Protein AF-A0A7S0ZXZ9-F1 (afdb_monomer)

Secondary structure (DSSP, 8-state):
--EEEEETTTTEEEEEPTT----SPP-PPP-TTSTTTTSPPPPP-HHHHHHHHHHHHHHHHHHHHS-------HHHHHHHHHHHHHHGGGSTTS-----SSGGGSHHHHHHIIIIIT-SSS-HHHHHHHHHHHHTT--HHHIIIIIHHHHTSTTGGG-HHHHHSTT-HHHHHHHHHHHHH---SS-TT---PPP--SSSHHHHHHHHHHHHHHHHHHHHHHHHHHHH-TTS-HHHHHHHHHHHHHHSTT--HHHHHHHHHHHHHH-GGG-HHHH-----HHHHHHHHHHSGGG--SSHHHHHHHHHHHHHH---HHHHHHHHHHHHHHHHHHHHTTT-HHHHHHS-PPTT---HHHHHHHHHHHHHHHHHHHHHTT--SS-GGGS---STTTS--GGGGEEEETTTTEEEEEEEETTEEEEEEEEHHHHT-HHHHHHHHHHHHHHHHTT--HHHHHHHHHHHHHT--------TT-THHHHSPBPTTSSS-EEEEEETTEEEEEEHHHHTSHHHHHHHHHHHHHHHHTT--HHHHHHHHHHHHHHH-TT----TT---TT--GGGG----

Organism: Noctiluca scintillans (NCBI:txid2966)

Sequence (570 aa):
MADLRYDIKHGRLELCPPGTSTGCAPAEKCRTDAPCAGEPLPPASTEEFFKFCQCQLRFEANLHTNNDVALEDVDAMEMWPWVQAFATPNLGATERYVPYHTILGVHEHFLVESVHHRKEWDERQRFLAMFVFRAHCKRDLFTQAQLPIMLKASFWKDPIAAFKPGGPMEKSIRQYRKKTSKPLLTSCFRIIPERLLKDDDENLVRSITNRSMRLLEVAGSAFGTLKDKKLKPAQKFAAISSAVQEAQGLGETWAKMLTVCVDLGWPEERLLASQCDVGTGALGPLRCLLENGGPRDRREALVTLLQEANSSQSQTTKHFWAVLKSVEKMLRAKYKNLPLICKQANTKEGNMSAATLQVQLCEYRQFRHSLARNKYGLADDESMREEFDKETTLRAEDFVDYDTKSNSVVFDFPKDDKKVRIVVPVKTVKSVKVAERVGCLCFAKMKEGCSKEDTEKFRDDLVRGYTGGDDVPDDSEAWEECTATVTHRNPLVSFRYGDSPFQTTMGAAGGLLQAERVARLCWAKFQQGANKEEVQNYRNDLYKKINPAGTRPRGQEDPQENPAKRRRTK

Solvent-accessible surface area (backbone atoms only — not comparable to full-atom values): 31842 Å² total; per-residue (Å²): 123,68,39,63,42,73,39,69,92,71,40,43,76,40,84,35,64,63,81,69,66,90,61,73,77,74,82,61,73,61,35,84,85,19,88,39,44,87,49,81,77,77,82,71,41,62,62,57,52,33,30,49,51,39,39,41,43,30,52,44,29,31,76,76,67,76,40,83,60,84,66,88,41,66,70,28,54,69,44,33,66,59,52,49,65,56,44,57,75,22,44,78,92,62,64,63,49,73,44,72,57,55,62,66,16,76,63,44,34,46,41,44,66,73,36,69,66,41,81,93,44,56,73,66,55,30,55,39,50,51,38,48,43,66,51,32,64,35,67,63,58,39,60,72,30,43,43,72,51,66,72,36,75,74,36,74,78,48,58,54,62,34,33,34,93,88,17,68,44,42,52,31,46,47,52,47,38,76,75,63,60,56,54,76,53,38,80,87,60,74,73,64,68,76,84,82,45,92,50,67,68,62,22,51,47,50,45,44,25,54,45,26,35,54,37,44,56,37,38,58,54,35,51,54,47,70,69,37,84,86,53,51,34,50,55,33,40,50,54,40,33,49,49,34,43,71,37,90,96,33,44,68,71,49,24,56,55,50,50,51,52,48,27,66,77,41,59,90,53,35,32,53,75,53,50,61,74,67,49,80,64,18,45,18,41,53,29,54,51,30,78,94,44,46,55,88,52,57,46,58,30,51,52,51,50,49,49,51,65,33,66,51,81,50,70,55,47,53,46,28,51,53,46,49,55,54,40,28,52,52,49,32,65,76,37,64,91,40,62,62,56,36,64,67,45,60,72,52,85,63,48,78,48,71,60,50,52,43,54,50,28,32,51,47,37,54,45,46,28,46,42,20,30,62,39,23,12,35,65,47,40,74,75,49,40,64,72,68,51,74,83,72,50,77,50,41,74,84,36,47,44,78,40,76,88,77,45,22,25,36,26,51,45,83,53,93,98,36,70,52,73,48,79,34,53,19,80,73,60,76,31,64,69,57,19,47,50,48,42,33,56,34,44,53,41,45,73,74,65,47,51,72,67,58,30,51,51,49,44,51,51,43,47,71,27,38,87,74,76,92,68,68,64,95,85,43,69,36,70,74,53,29,46,70,49,83,88,46,98,74,35,42,19,55,39,66,61,85,91,44,78,49,75,33,40,20,70,44,31,59,13,57,57,32,11,26,46,52,35,24,48,37,47,54,40,41,75,72,70,48,51,73,66,59,38,50,52,51,48,52,53,50,25,48,70,68,24,72,85,38,67,72,64,94,82,71,73,62,98,77,69,68,82,82,72,82,76,85,88,130

Radius of gyration: 27.72 Å; Cα contacts (8 Å, |Δi|>4): 758; chains: 1; bounding box: 62×54×75 Å

Mean predicted aligned error: 8.21 Å

Foldseek 3Di:
DFDWFQDQVLQFTDTHHPLDDPDDPPLDAFDCPFQQAPDDDDFDAPLVLLLLLLLLLQVLLCVQQVDGDDQPDPVSVVCNVLSCVLQVVCDDQVQRHQGLLNCSRPLNVLLLVVQLLDPLDDPLLSLLLNLLCVLASDSCLCVQQPVVVSSDPVCVVDVLQCLPVVHSRLVSSLVVCVVPVHRRHGPVPRDDQDCPDPDRSSSVSNRSSVSSNLSSVLSVVLVVLLPPPVDQLQRSLVSSQVSQCPRPPRHNVNSVVSVVSVCLSPVVSVNCLNDLDQDLLQQLLLQSHDDNRDDPDSSNSLVVVLQCLLPDPDPSSVSSLVSLVVSLVSQCVSVVVRVSSNVSSPADRSRDGSVSNSVSSSVVQSSQQSCCCNNHSHSGNPSSNPPPPPVPPPQLLVFWDQDPVQCWIWGFADDPNGTLIDIGRCVLQVDPLLRSLLSRVLNVVVVVVDDSVVSNVSSVQQSVQHPDDDADDPPDPLSVFFHWDPPDPWIKTWGDDPSDIDIFTQQLLSHDSSRSRLSRVLVVVVVVVDDPVRSVVSSNVNSCVRCVVTDDPPPPDDPPDDPVPPDDDD

Structure (mmCIF, N/CA/C/O backbone):
data_AF-A0A7S0ZXZ9-F1
#
_entry.id   AF-A0A7S0ZXZ9-F1
#
loop_
_atom_site.group_PDB
_atom_site.id
_atom_site.type_symbol
_atom_site.label_atom_id
_atom_site.label_alt_id
_atom_site.label_comp_id
_atom_site.label_asym_id
_atom_site.label_entity_id
_atom_site.label_seq_id
_atom_site.pdbx_PDB_ins_code
_atom_site.Cartn_x
_atom_site.Cartn_y
_atom_site.Cartn_z
_atom_site.occupancy
_atom_site.B_iso_or_equiv
_atom_site.auth_seq_id
_atom_site.auth_comp_id
_atom_site.auth_asym_id
_atom_site.auth_atom_id
_atom_site.pdbx_PDB_model_num
ATOM 1 N N . MET A 1 1 ? -10.122 -13.029 25.480 1.00 47.62 1 MET A N 1
ATOM 2 C CA . MET A 1 1 ? -10.660 -13.188 24.112 1.00 47.62 1 MET A CA 1
ATOM 3 C C . MET A 1 1 ? -9.644 -14.001 23.334 1.00 47.62 1 MET A C 1
ATOM 5 O O . MET A 1 1 ? -8.467 -13.713 23.486 1.00 47.62 1 MET A O 1
ATOM 9 N N . ALA A 1 2 ? -10.065 -15.041 22.616 1.00 47.62 2 ALA A N 1
ATOM 10 C CA . ALA A 1 2 ? -9.177 -15.764 21.705 1.00 47.62 2 ALA A CA 1
ATOM 11 C C . ALA A 1 2 ? -8.964 -14.923 20.440 1.00 47.62 2 ALA A C 1
ATOM 13 O O . ALA A 1 2 ? -9.920 -14.304 19.962 1.00 47.62 2 ALA A O 1
ATOM 14 N N . ASP A 1 3 ? -7.733 -14.890 19.936 1.00 55.69 3 ASP A N 1
ATOM 15 C CA . ASP A 1 3 ? -7.430 -14.256 18.655 1.00 55.69 3 ASP A CA 1
ATOM 16 C C . ASP A 1 3 ? -7.965 -15.152 17.530 1.00 55.69 3 ASP A C 1
ATOM 18 O O . ASP A 1 3 ? -8.088 -16.364 17.692 1.00 55.69 3 ASP A O 1
ATOM 22 N N . LEU A 1 4 ? -8.349 -14.575 16.395 1.00 57.00 4 LEU A N 1
ATOM 23 C CA . LEU A 1 4 ? -8.839 -15.338 15.243 1.00 57.00 4 LEU A CA 1
ATOM 24 C C . LEU A 1 4 ? -7.838 -15.200 14.102 1.00 57.00 4 LEU A C 1
ATOM 26 O O . LEU A 1 4 ? -7.350 -14.108 13.868 1.00 57.00 4 LEU A O 1
ATOM 30 N N . ARG A 1 5 ? -7.558 -16.256 13.342 1.00 73.19 5 ARG A N 1
ATOM 31 C CA . ARG A 1 5 ? -6.796 -16.183 12.085 1.00 73.19 5 ARG A CA 1
ATOM 32 C C . ARG A 1 5 ? -7.697 -16.573 10.928 1.00 73.19 5 ARG A C 1
ATOM 34 O O . ARG A 1 5 ? -8.374 -17.589 10.996 1.00 73.19 5 ARG A O 1
ATOM 41 N N . TYR A 1 6 ? -7.701 -15.804 9.844 1.00 61.72 6 TYR A N 1
ATOM 42 C CA . TYR A 1 6 ? -8.418 -16.219 8.640 1.00 61.72 6 TYR A CA 1
ATOM 43 C C . TYR A 1 6 ? -7.577 -17.221 7.845 1.00 61.72 6 TYR A C 1
ATOM 45 O O . TYR A 1 6 ? -6.560 -16.867 7.244 1.00 61.72 6 TYR A O 1
ATOM 53 N N . ASP A 1 7 ? -8.000 -18.479 7.847 1.00 70.25 7 ASP A N 1
ATOM 54 C CA . ASP A 1 7 ? -7.447 -19.525 7.002 1.00 70.25 7 ASP A CA 1
ATOM 55 C C . ASP A 1 7 ? -7.965 -19.335 5.576 1.00 70.25 7 ASP A C 1
ATOM 57 O O . ASP A 1 7 ? -9.103 -19.662 5.243 1.00 70.25 7 ASP A O 1
ATOM 61 N N . ILE A 1 8 ? -7.106 -18.785 4.721 1.00 58.03 8 ILE A N 1
ATOM 62 C CA . ILE A 1 8 ? -7.425 -18.492 3.321 1.00 58.03 8 ILE A CA 1
ATOM 63 C C . ILE A 1 8 ? -7.690 -19.777 2.528 1.00 58.03 8 ILE A C 1
ATOM 65 O O . ILE A 1 8 ? -8.509 -19.754 1.609 1.00 58.03 8 ILE A O 1
ATOM 69 N N . LYS A 1 9 ? -7.018 -20.885 2.872 1.00 65.62 9 LYS A N 1
ATOM 70 C CA . LYS A 1 9 ? -7.109 -22.144 2.125 1.00 65.62 9 LYS A CA 1
ATOM 71 C C . LYS A 1 9 ? -8.502 -22.748 2.259 1.00 65.62 9 LYS A C 1
ATOM 73 O O . LYS A 1 9 ? -9.070 -23.183 1.262 1.00 65.62 9 LYS A O 1
ATOM 78 N N . HIS A 1 10 ? -9.059 -22.725 3.467 1.00 67.81 10 HIS A N 1
ATOM 79 C CA . HIS A 1 10 ? -10.386 -23.281 3.744 1.00 67.81 10 HIS A CA 1
ATOM 80 C C . HIS A 1 10 ? -11.470 -22.203 3.912 1.00 67.81 10 HIS A C 1
ATOM 82 O O . HIS A 1 10 ? -12.643 -22.520 4.088 1.00 67.81 10 HIS A O 1
ATOM 88 N N . GLY A 1 11 ? -11.096 -20.923 3.840 1.00 65.69 11 GLY A N 1
ATOM 89 C CA . GLY A 1 11 ? -11.999 -19.782 3.954 1.00 65.69 11 GLY A CA 1
ATOM 90 C C . GLY A 1 11 ? -12.719 -19.703 5.296 1.00 65.69 11 GLY A C 1
ATOM 91 O O . GLY A 1 11 ? -13.894 -19.348 5.302 1.00 65.69 11 GLY A O 1
ATOM 92 N N . ARG A 1 12 ? -12.069 -20.073 6.404 1.00 73.19 12 ARG A N 1
ATOM 93 C CA . ARG A 1 12 ? -12.668 -20.127 7.750 1.00 73.19 12 ARG A CA 1
ATOM 94 C C . ARG A 1 12 ? -11.846 -19.329 8.757 1.00 73.19 12 ARG A C 1
ATOM 96 O O . ARG A 1 12 ? -10.652 -19.125 8.556 1.00 73.19 12 ARG A O 1
ATOM 103 N N . LEU A 1 13 ? -12.481 -18.873 9.832 1.00 66.19 13 LEU A N 1
ATOM 104 C CA . LEU A 1 13 ? -11.768 -18.302 10.972 1.00 66.19 13 LEU A CA 1
ATOM 105 C C . LEU A 1 13 ? -11.296 -19.452 11.870 1.00 66.19 13 LEU A C 1
ATOM 107 O O . LEU A 1 13 ? -12.069 -20.335 12.225 1.00 66.19 13 LEU A O 1
ATOM 111 N N . GLU A 1 14 ? -10.010 -19.467 12.187 1.00 79.12 14 GLU A N 1
ATOM 112 C CA . GLU A 1 14 ? -9.397 -20.397 13.128 1.00 79.12 14 GLU A CA 1
ATOM 113 C C . GLU A 1 14 ? -9.196 -19.678 14.459 1.00 79.12 14 GLU A C 1
ATOM 115 O O . GLU A 1 14 ? -8.685 -18.559 14.495 1.00 79.12 14 GLU A O 1
ATOM 120 N N . LEU A 1 15 ? -9.602 -20.318 15.554 1.00 73.38 15 LEU A N 1
ATOM 121 C CA . LEU A 1 15 ? -9.298 -19.848 16.900 1.00 73.38 15 LEU A CA 1
ATOM 122 C C . LEU A 1 15 ? -7.806 -20.039 17.169 1.00 73.38 15 LEU A C 1
ATOM 124 O O . LEU A 1 15 ? -7.304 -21.161 17.177 1.00 73.38 15 LEU A O 1
ATOM 128 N N . CYS A 1 16 ? -7.111 -18.937 17.410 1.00 68.50 16 CYS A N 1
ATOM 129 C CA . CYS A 1 16 ? -5.748 -18.928 17.901 1.00 68.50 16 CYS A CA 1
ATOM 130 C C . CYS A 1 16 ? -5.752 -18.738 19.426 1.00 68.50 16 CYS A C 1
ATOM 132 O O . CYS A 1 16 ? -6.587 -17.996 19.961 1.00 68.50 16 CYS A O 1
ATOM 134 N N . PRO A 1 17 ? -4.813 -19.376 20.148 1.00 68.56 17 PRO A N 1
ATOM 135 C CA . PRO A 1 17 ? -4.554 -19.033 21.539 1.00 68.56 17 PRO A CA 1
ATOM 136 C C . PRO A 1 17 ? -4.371 -17.510 21.694 1.00 68.56 17 PRO A C 1
ATOM 138 O O . PRO A 1 17 ? -3.729 -16.894 20.835 1.00 68.56 17 PRO A O 1
ATOM 141 N N . PRO A 1 18 ? -4.933 -16.880 22.741 1.00 58.00 18 PRO A N 1
ATOM 142 C CA . PRO A 1 18 ? -4.715 -15.458 22.998 1.00 58.00 18 PRO A CA 1
ATOM 143 C C . PRO A 1 18 ? -3.218 -15.119 23.000 1.00 58.00 18 PRO A C 1
ATOM 145 O O . PRO A 1 18 ? -2.449 -15.791 23.680 1.00 58.00 18 PRO A O 1
ATOM 148 N N . GLY A 1 19 ? -2.810 -14.088 22.258 1.00 54.94 19 GLY A N 1
ATOM 149 C CA . GLY A 1 19 ? -1.409 -13.662 22.176 1.00 54.94 19 GLY A CA 1
ATOM 150 C C . GLY A 1 19 ? -0.603 -14.310 21.048 1.00 54.94 19 GLY A C 1
ATOM 151 O O . GLY A 1 19 ? 0.586 -14.014 20.924 1.00 54.94 19 GLY A O 1
ATOM 152 N N . THR A 1 20 ? -1.226 -15.129 20.192 1.00 58.34 20 THR A N 1
ATOM 153 C CA . THR A 1 20 ? -0.562 -15.696 19.009 1.00 58.34 20 THR A CA 1
ATOM 154 C C . THR A 1 20 ? -0.172 -14.568 18.050 1.00 58.34 20 THR A C 1
ATOM 156 O O . THR A 1 20 ? -0.972 -14.103 17.239 1.00 58.34 20 THR A O 1
ATOM 159 N N . SER A 1 21 ? 1.078 -14.111 18.143 1.00 51.16 21 SER A N 1
ATOM 160 C CA . SER A 1 21 ? 1.711 -13.318 17.092 1.00 51.16 21 SER A CA 1
ATOM 161 C C . SER A 1 21 ? 1.699 -14.136 15.802 1.00 51.16 21 SER A C 1
ATOM 163 O O . SER A 1 21 ? 1.885 -15.352 15.837 1.00 51.16 21 SER A O 1
ATOM 165 N N . THR A 1 22 ? 1.549 -13.492 14.644 1.00 44.28 22 THR A N 1
ATOM 166 C CA . THR A 1 22 ? 1.742 -14.168 13.349 1.00 44.28 22 THR A CA 1
ATOM 167 C C . THR A 1 22 ? 3.168 -14.703 13.153 1.00 44.28 22 THR A C 1
ATOM 169 O O . THR A 1 22 ? 3.432 -15.309 12.118 1.00 44.28 22 THR A O 1
ATOM 172 N N . GLY A 1 23 ? 4.058 -14.503 14.136 1.00 42.06 23 GLY A N 1
ATOM 173 C CA . GLY A 1 23 ? 5.480 -14.800 14.068 1.00 42.06 23 GLY A CA 1
ATOM 174 C C . GLY A 1 23 ? 6.170 -13.862 13.085 1.00 42.06 23 GLY A C 1
ATOM 175 O O . GLY A 1 23 ? 5.5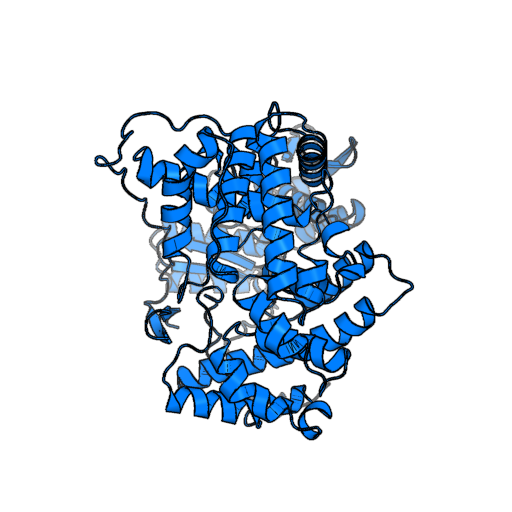38 -13.307 12.180 1.00 42.06 23 GLY A O 1
ATOM 176 N N . CYS A 1 24 ? 7.482 -13.684 13.228 1.00 43.06 24 CYS A N 1
ATOM 177 C CA . CYS A 1 24 ? 8.269 -13.324 12.053 1.00 43.06 24 CYS A CA 1
ATOM 178 C C . CYS A 1 24 ? 8.053 -14.425 11.007 1.00 43.06 24 CYS A C 1
ATOM 180 O O . CYS A 1 24 ? 7.882 -15.593 11.374 1.00 43.06 24 CYS A O 1
ATOM 182 N N . ALA A 1 25 ? 8.038 -14.067 9.718 1.00 46.53 25 ALA A N 1
ATOM 183 C CA . ALA A 1 25 ? 8.113 -15.086 8.677 1.00 46.53 25 ALA A CA 1
ATOM 184 C C . ALA A 1 25 ? 9.287 -16.017 9.036 1.00 46.53 25 ALA A C 1
ATOM 186 O O . ALA A 1 25 ? 10.343 -15.498 9.415 1.00 46.53 25 ALA A O 1
ATOM 187 N N . PRO A 1 26 ? 9.092 -17.350 9.052 1.00 53.31 26 PRO A N 1
ATOM 188 C CA . PRO A 1 26 ? 10.149 -18.267 9.453 1.00 53.31 26 PRO A CA 1
ATOM 189 C C . PRO A 1 26 ? 11.399 -17.928 8.647 1.00 53.31 26 PRO A C 1
ATOM 191 O O . PRO A 1 26 ? 11.295 -17.766 7.434 1.00 53.31 26 PRO A O 1
ATOM 194 N N . ALA A 1 27 ? 12.540 -17.763 9.326 1.00 60.91 27 ALA A N 1
ATOM 195 C CA . ALA A 1 27 ? 13.806 -17.504 8.657 1.00 60.91 27 ALA A CA 1
ATOM 196 C C . ALA A 1 27 ? 14.039 -18.650 7.666 1.00 60.91 27 ALA A C 1
ATOM 198 O O . ALA A 1 27 ? 14.263 -19.797 8.069 1.00 60.91 27 ALA A O 1
ATOM 199 N N . GLU A 1 28 ? 13.854 -18.363 6.379 1.00 69.00 28 GLU A N 1
ATOM 200 C CA . GLU A 1 28 ? 13.971 -19.375 5.341 1.00 69.00 28 GLU A CA 1
ATOM 201 C C . GLU A 1 28 ? 15.434 -19.821 5.295 1.00 69.00 28 GLU A C 1
ATOM 203 O O . GLU A 1 28 ? 16.355 -19.005 5.242 1.00 69.00 28 GLU A O 1
ATOM 208 N N . LYS A 1 29 ? 15.655 -21.133 5.406 1.00 75.69 29 LYS A N 1
ATOM 209 C CA . LYS A 1 29 ? 17.002 -21.706 5.391 1.00 75.69 29 LYS A CA 1
ATOM 210 C C . LYS A 1 29 ? 17.591 -21.576 3.987 1.00 75.69 29 LYS A C 1
ATOM 212 O O . LYS A 1 29 ? 16.880 -21.811 3.010 1.00 75.69 29 LYS A O 1
ATOM 217 N N . CYS A 1 30 ? 18.887 -21.271 3.906 1.00 81.69 30 CYS A N 1
ATOM 218 C CA . CYS A 1 30 ? 19.635 -21.280 2.650 1.00 81.69 30 CYS A CA 1
ATOM 219 C C . CYS A 1 30 ? 19.421 -22.600 1.892 1.00 81.69 30 CYS A C 1
ATOM 221 O O . CYS A 1 30 ? 19.452 -23.684 2.484 1.00 81.69 30 CYS A O 1
ATOM 223 N N . ARG A 1 31 ? 19.204 -22.499 0.579 1.00 86.50 31 ARG A N 1
ATOM 224 C CA . ARG A 1 31 ? 19.005 -23.645 -0.312 1.00 86.50 31 ARG A CA 1
ATOM 225 C C . ARG A 1 31 ? 20.346 -24.092 -0.873 1.00 86.50 31 ARG A C 1
ATOM 227 O O . ARG A 1 31 ? 20.867 -23.493 -1.807 1.00 86.50 31 ARG A O 1
ATOM 234 N N . THR A 1 32 ? 20.905 -25.157 -0.309 1.00 88.00 32 THR A N 1
ATOM 235 C CA . THR A 1 32 ? 22.192 -25.711 -0.760 1.00 88.00 32 THR A CA 1
ATOM 236 C C . THR A 1 32 ? 22.110 -26.399 -2.126 1.00 88.00 32 THR A C 1
ATOM 238 O O . THR A 1 32 ? 23.140 -26.754 -2.681 1.00 88.00 32 THR A O 1
ATOM 241 N N . ASP A 1 33 ? 20.903 -26.611 -2.660 1.00 94.06 33 ASP A N 1
ATOM 242 C CA . ASP A 1 33 ? 20.632 -27.224 -3.965 1.00 94.06 33 ASP A CA 1
ATOM 243 C C . ASP A 1 33 ? 20.489 -26.204 -5.113 1.00 94.06 33 ASP A C 1
ATOM 245 O O . ASP A 1 33 ? 20.198 -26.592 -6.244 1.00 94.06 33 ASP A O 1
ATOM 249 N N . ALA A 1 34 ? 20.649 -24.904 -4.842 1.00 95.12 34 ALA A N 1
ATOM 250 C CA . ALA A 1 34 ? 20.505 -23.866 -5.860 1.00 95.12 34 ALA A CA 1
ATOM 251 C C . ALA A 1 34 ? 21.686 -23.876 -6.864 1.00 95.12 34 ALA A C 1
ATOM 253 O O . ALA A 1 34 ? 22.821 -24.120 -6.454 1.00 95.12 34 ALA A O 1
ATOM 254 N N . PRO A 1 35 ? 21.469 -23.577 -8.163 1.00 96.94 35 PRO A N 1
ATOM 255 C CA . PRO A 1 35 ? 22.515 -23.677 -9.193 1.00 96.94 35 PRO A CA 1
ATOM 256 C C . PRO A 1 35 ? 23.792 -22.867 -8.943 1.00 96.94 35 PRO A C 1
ATOM 258 O O . PRO A 1 35 ? 24.863 -23.288 -9.362 1.00 96.94 35 PRO A O 1
ATOM 261 N N . CYS A 1 36 ? 23.676 -21.729 -8.263 1.00 96.69 36 CYS A N 1
ATOM 262 C CA . CYS A 1 36 ? 24.767 -20.831 -7.888 1.00 96.69 36 CYS A CA 1
ATOM 263 C C . CYS A 1 36 ? 24.929 -20.777 -6.355 1.00 96.69 36 CYS A C 1
ATOM 265 O O . CYS A 1 36 ? 25.270 -19.732 -5.802 1.00 96.69 36 CYS A O 1
ATOM 267 N N . ALA A 1 37 ? 24.599 -21.859 -5.635 1.00 96.44 37 ALA A N 1
ATOM 268 C CA . ALA A 1 37 ? 24.693 -21.894 -4.177 1.00 96.44 37 ALA A CA 1
ATOM 269 C C . ALA A 1 37 ? 26.118 -21.561 -3.698 1.00 96.44 37 ALA A C 1
ATOM 271 O O . ALA A 1 37 ? 27.083 -22.217 -4.083 1.00 96.44 37 ALA A O 1
ATOM 272 N N . GLY A 1 38 ? 26.233 -20.557 -2.825 1.00 93.12 38 GLY A N 1
ATOM 273 C CA . GLY A 1 38 ? 27.512 -20.078 -2.287 1.00 93.12 38 GLY A CA 1
ATOM 274 C C . GLY A 1 38 ? 28.137 -18.915 -3.064 1.00 93.12 38 GLY A C 1
ATOM 275 O O . GLY A 1 38 ? 29.078 -18.302 -2.563 1.00 93.12 38 GLY A O 1
ATOM 276 N N . GLU A 1 39 ? 27.601 -18.563 -4.234 1.00 97.00 39 GLU A N 1
ATOM 277 C CA . GLU A 1 39 ? 27.985 -17.349 -4.958 1.00 97.00 39 GLU A CA 1
ATOM 278 C C . GLU A 1 39 ? 27.181 -16.135 -4.457 1.00 97.00 39 GLU A C 1
ATOM 280 O O . GLU A 1 39 ? 25.997 -16.269 -4.124 1.00 97.00 39 GLU A O 1
ATOM 285 N N . PRO A 1 40 ? 27.778 -14.929 -4.410 1.00 96.50 40 PRO A N 1
ATOM 286 C CA . PRO A 1 40 ? 27.024 -13.719 -4.113 1.00 96.50 40 PRO A CA 1
ATOM 287 C C . PRO A 1 40 ? 26.070 -13.383 -5.268 1.00 96.50 40 PRO A C 1
ATOM 289 O O . PRO A 1 40 ? 26.415 -13.529 -6.443 1.00 96.50 40 PRO A O 1
ATOM 292 N N . LEU A 1 41 ? 24.880 -12.875 -4.941 1.00 97.38 41 LEU A N 1
ATOM 293 C CA . LEU A 1 41 ? 23.976 -12.311 -5.943 1.00 97.38 41 LEU A CA 1
ATOM 294 C C . LEU A 1 41 ? 24.624 -11.046 -6.549 1.00 97.38 41 LEU A C 1
ATOM 296 O O . LEU A 1 41 ? 25.008 -10.159 -5.782 1.00 97.38 41 LEU A O 1
ATOM 300 N N . PRO A 1 42 ? 24.734 -10.920 -7.887 1.00 97.62 42 PRO A N 1
ATOM 301 C CA . PRO A 1 42 ? 25.271 -9.717 -8.517 1.00 97.62 42 PRO A CA 1
ATOM 302 C C . PRO A 1 42 ? 24.517 -8.446 -8.091 1.00 97.62 42 PRO A C 1
ATOM 304 O O . PRO A 1 42 ? 23.315 -8.513 -7.801 1.00 97.62 42 PRO A O 1
ATOM 307 N N . PRO A 1 43 ? 25.181 -7.276 -8.051 1.00 97.25 43 PRO A N 1
ATOM 308 C CA . PRO A 1 43 ? 24.512 -6.022 -7.725 1.00 97.25 43 PRO A CA 1
ATOM 309 C C . PRO A 1 43 ? 23.425 -5.711 -8.759 1.00 97.25 43 PRO A C 1
ATOM 311 O O . PRO A 1 43 ? 23.592 -5.978 -9.950 1.00 97.25 43 PRO A O 1
ATOM 314 N N . ALA A 1 44 ? 22.311 -5.143 -8.296 1.00 97.62 44 ALA A N 1
ATOM 315 C CA . ALA A 1 44 ? 21.240 -4.723 -9.189 1.00 97.62 44 ALA A CA 1
ATOM 316 C C . ALA A 1 44 ? 21.715 -3.603 -10.123 1.00 97.62 44 ALA A C 1
ATOM 318 O O . ALA A 1 44 ? 22.505 -2.749 -9.730 1.00 97.62 44 ALA A O 1
ATOM 319 N N . SER A 1 45 ? 21.197 -3.584 -11.350 1.00 97.69 45 SER A N 1
ATOM 320 C CA . SER A 1 45 ? 21.489 -2.528 -12.323 1.00 97.69 45 SER A CA 1
ATOM 321 C C . SER A 1 45 ? 20.256 -2.145 -13.132 1.00 97.69 45 SER A C 1
ATOM 323 O O . SER A 1 45 ? 19.313 -2.928 -13.275 1.00 97.69 45 SER A O 1
ATOM 325 N N . THR A 1 46 ? 20.270 -0.942 -13.706 1.00 97.69 46 THR A N 1
ATOM 326 C CA . THR A 1 46 ? 19.188 -0.463 -14.582 1.00 97.69 46 THR A CA 1
ATOM 327 C C . THR A 1 46 ? 19.031 -1.347 -15.823 1.00 97.69 46 THR A C 1
ATOM 329 O O . THR A 1 46 ? 17.914 -1.564 -16.290 1.00 97.69 46 THR A O 1
ATOM 332 N N . GLU A 1 47 ? 20.116 -1.940 -16.329 1.00 98.19 47 GLU A N 1
ATOM 333 C CA . GLU A 1 47 ? 20.040 -2.918 -17.420 1.00 98.19 47 GLU A CA 1
ATOM 334 C C . GLU A 1 47 ? 19.356 -4.222 -16.987 1.00 98.19 47 GLU A C 1
ATOM 336 O O . GLU A 1 47 ? 18.480 -4.708 -17.700 1.00 98.19 47 GLU A O 1
ATOM 341 N N . GLU A 1 48 ? 19.692 -4.771 -15.812 1.00 98.50 48 GLU A N 1
ATOM 342 C CA . GLU A 1 48 ? 18.995 -5.940 -15.246 1.00 98.50 48 GLU A CA 1
ATOM 343 C C . GLU A 1 48 ? 17.493 -5.654 -15.077 1.00 98.50 48 GLU A C 1
ATOM 345 O O . GLU A 1 48 ? 16.653 -6.469 -15.465 1.00 98.50 48 GLU A O 1
ATOM 350 N N . PHE A 1 49 ? 17.143 -4.462 -14.587 1.00 98.56 49 PHE A N 1
ATOM 351 C CA . PHE A 1 49 ? 15.754 -4.031 -14.437 1.00 98.56 49 PHE A CA 1
ATOM 352 C C . PHE A 1 49 ? 14.991 -3.991 -15.774 1.00 98.56 49 PHE A C 1
ATOM 354 O O . PHE A 1 49 ? 13.855 -4.470 -15.856 1.00 98.56 49 PHE A O 1
ATOM 361 N N . PHE A 1 50 ? 15.595 -3.479 -16.851 1.00 98.62 50 PHE A N 1
ATOM 362 C CA . PHE A 1 50 ? 14.955 -3.486 -18.171 1.00 98.62 50 PHE A CA 1
ATOM 363 C C . PHE A 1 50 ? 14.858 -4.890 -18.787 1.00 98.62 50 PHE A C 1
ATOM 365 O O . PHE A 1 50 ? 13.849 -5.189 -19.431 1.00 98.62 50 PHE A O 1
ATOM 372 N N . LYS A 1 51 ? 15.834 -5.780 -18.558 1.00 98.69 51 LYS A N 1
ATOM 373 C CA . LYS A 1 51 ? 15.744 -7.210 -18.934 1.00 98.69 51 LYS A CA 1
ATOM 374 C C . LYS A 1 51 ? 14.584 -7.898 -18.209 1.00 98.69 51 LYS A C 1
ATOM 376 O O . LYS A 1 51 ? 13.799 -8.622 -18.826 1.00 98.69 51 LYS A O 1
ATOM 381 N N . PHE A 1 52 ? 14.403 -7.595 -16.923 1.00 98.69 52 PHE A N 1
ATOM 382 C CA . PHE A 1 52 ? 13.251 -8.051 -16.147 1.00 98.69 52 PHE A CA 1
ATOM 383 C C . PHE A 1 52 ? 11.928 -7.525 -16.726 1.00 98.69 52 PHE A C 1
ATOM 385 O O . PHE A 1 52 ? 10.996 -8.305 -16.923 1.00 98.69 52 PHE A O 1
ATOM 392 N N . CYS A 1 53 ? 11.845 -6.235 -17.068 1.00 98.69 53 CYS A N 1
ATOM 393 C CA . CYS A 1 53 ? 10.635 -5.647 -17.653 1.00 98.69 53 CYS A CA 1
ATOM 394 C C . CYS A 1 53 ? 10.288 -6.246 -19.030 1.00 98.69 53 CYS A C 1
ATOM 396 O O . CYS A 1 53 ? 9.114 -6.470 -19.322 1.00 98.69 53 CYS A O 1
ATOM 398 N N . GLN A 1 54 ? 11.287 -6.564 -19.860 1.00 98.75 54 GLN A N 1
ATOM 399 C CA . GLN A 1 54 ? 11.095 -7.314 -21.109 1.00 98.75 54 GLN A CA 1
ATOM 400 C C . GLN A 1 54 ? 10.443 -8.680 -20.850 1.00 98.75 54 GLN A C 1
ATOM 402 O O . GLN A 1 54 ? 9.457 -9.041 -21.497 1.00 98.75 54 GLN A O 1
ATOM 407 N N . CYS A 1 55 ? 10.948 -9.417 -19.858 1.00 98.75 55 CYS A N 1
ATOM 408 C CA . CYS A 1 55 ? 10.375 -10.697 -19.452 1.00 98.75 55 CYS A CA 1
ATOM 409 C C . CYS A 1 55 ? 8.940 -10.542 -18.919 1.00 98.75 55 CYS A C 1
ATOM 411 O O . CYS A 1 55 ? 8.069 -11.326 -19.290 1.00 98.75 55 CYS A O 1
ATOM 413 N N . GLN A 1 56 ? 8.660 -9.520 -18.102 1.00 98.50 56 GLN A N 1
ATOM 414 C CA . GLN A 1 56 ? 7.304 -9.217 -17.622 1.00 98.50 56 GLN A CA 1
ATOM 415 C C . GLN A 1 56 ? 6.321 -9.008 -18.778 1.00 98.50 56 GLN A C 1
ATOM 417 O O . GLN A 1 56 ? 5.244 -9.600 -18.791 1.00 98.50 56 GLN A O 1
ATOM 422 N N . LEU A 1 57 ? 6.717 -8.228 -19.783 1.00 98.69 57 LEU A N 1
ATOM 423 C CA . LEU A 1 57 ? 5.908 -7.963 -20.971 1.00 98.69 57 LEU A CA 1
ATOM 424 C C . LEU A 1 57 ? 5.653 -9.225 -21.804 1.00 98.69 57 LEU A C 1
ATOM 426 O O . LEU A 1 57 ? 4.523 -9.453 -22.239 1.00 98.69 57 LEU A O 1
ATOM 430 N N . ARG A 1 58 ? 6.666 -10.081 -21.991 1.00 98.50 58 ARG A N 1
ATOM 431 C CA . ARG A 1 58 ? 6.488 -11.387 -22.646 1.00 98.50 58 ARG A CA 1
ATOM 432 C C . ARG A 1 58 ? 5.493 -12.268 -21.886 1.00 98.50 58 ARG A C 1
ATOM 434 O O . ARG A 1 58 ? 4.594 -12.843 -22.500 1.00 98.50 58 ARG A O 1
ATOM 441 N N . PHE A 1 59 ? 5.633 -12.355 -20.562 1.00 98.31 59 PHE A N 1
ATOM 442 C CA . PHE A 1 59 ? 4.733 -13.137 -19.710 1.00 98.31 59 PHE A CA 1
ATOM 443 C C . PHE A 1 59 ? 3.291 -12.627 -19.792 1.00 98.31 59 PHE A C 1
ATOM 445 O O . PHE A 1 59 ? 2.362 -13.410 -19.987 1.00 98.31 59 PHE A O 1
ATOM 452 N N . GLU A 1 60 ? 3.107 -11.310 -19.711 1.00 98.38 60 GLU A N 1
ATOM 453 C CA . GLU A 1 60 ? 1.813 -10.646 -19.841 1.00 98.38 60 GLU A CA 1
ATOM 454 C C . GLU A 1 60 ? 1.164 -10.903 -21.211 1.00 98.38 60 GLU A C 1
ATOM 456 O O . GLU A 1 60 ? -0.016 -11.256 -21.281 1.00 98.38 60 GLU A O 1
ATOM 461 N N . ALA A 1 61 ? 1.924 -10.784 -22.304 1.00 98.50 61 ALA A N 1
ATOM 462 C CA . ALA A 1 61 ? 1.426 -11.039 -23.654 1.00 98.50 61 ALA A CA 1
ATOM 463 C C . ALA A 1 61 ? 0.934 -12.480 -23.822 1.00 98.50 61 ALA A C 1
ATOM 465 O O . ALA A 1 61 ? -0.166 -12.694 -24.347 1.00 98.50 61 ALA A O 1
ATOM 466 N N . ASN A 1 62 ? 1.705 -13.448 -23.321 1.00 98.12 62 ASN A N 1
ATOM 467 C CA . ASN A 1 62 ? 1.327 -14.856 -23.337 1.00 98.12 62 ASN A CA 1
ATOM 468 C C . ASN A 1 62 ? 0.023 -15.066 -22.554 1.00 98.12 62 ASN A C 1
ATOM 470 O O . ASN A 1 62 ? -0.955 -15.566 -23.109 1.00 98.12 62 ASN A O 1
ATOM 474 N N . LEU A 1 63 ? -0.030 -14.570 -21.315 1.00 97.25 63 LEU A N 1
ATOM 475 C CA . LEU A 1 63 ? -1.169 -14.744 -20.415 1.00 97.25 63 LEU A CA 1
ATOM 476 C C . LEU A 1 63 ? -2.468 -14.121 -20.949 1.00 97.25 63 LEU A C 1
ATOM 478 O O . LEU A 1 63 ? -3.540 -14.715 -20.827 1.00 97.25 63 LEU A O 1
ATOM 482 N N . HIS A 1 64 ? -2.396 -12.917 -21.518 1.00 97.75 64 HIS A N 1
ATOM 483 C CA . HIS A 1 64 ? -3.587 -12.138 -21.870 1.00 97.75 64 HIS A CA 1
ATOM 484 C C . HIS A 1 64 ? -3.996 -12.251 -23.341 1.00 97.75 64 HIS A C 1
ATOM 486 O O . HIS A 1 64 ? -5.161 -12.020 -23.686 1.00 97.75 64 HIS A O 1
ATOM 492 N N . THR A 1 65 ? -3.068 -12.620 -24.226 1.00 97.94 65 THR A N 1
ATOM 493 C CA . THR A 1 65 ? -3.332 -12.683 -25.670 1.00 97.94 65 THR A CA 1
ATOM 494 C C . THR A 1 65 ? -3.142 -14.072 -26.275 1.00 97.94 65 THR A C 1
ATOM 496 O O . THR A 1 65 ? -3.579 -14.270 -27.407 1.00 97.94 65 THR A O 1
ATOM 499 N N . ASN A 1 66 ? -2.576 -15.032 -25.528 1.00 97.94 66 ASN A N 1
ATOM 500 C CA . ASN A 1 66 ? -2.116 -16.335 -26.025 1.00 97.94 66 ASN A CA 1
ATOM 501 C C . ASN A 1 66 ? -1.077 -16.223 -27.157 1.00 97.94 66 ASN A C 1
ATOM 503 O O . ASN A 1 66 ? -0.968 -17.129 -27.979 1.00 97.94 66 ASN A O 1
ATOM 507 N N . ASN A 1 67 ? -0.337 -15.112 -27.221 1.00 97.81 67 ASN A N 1
ATOM 508 C CA . ASN A 1 67 ? 0.769 -14.926 -28.159 1.00 97.81 67 ASN A CA 1
ATOM 509 C C . ASN A 1 67 ? 2.068 -14.778 -27.376 1.00 97.81 67 ASN A C 1
ATOM 511 O O . ASN A 1 67 ? 2.120 -14.036 -26.396 1.00 97.81 67 ASN A O 1
ATOM 515 N N . ASP A 1 68 ? 3.109 -15.468 -27.828 1.00 97.50 68 ASP A N 1
ATOM 516 C CA . ASP A 1 68 ? 4.455 -15.296 -27.294 1.00 97.50 68 ASP A CA 1
ATOM 517 C C . ASP A 1 68 ? 5.180 -14.163 -28.029 1.00 97.50 68 ASP A C 1
ATOM 519 O O . ASP A 1 68 ? 4.954 -13.933 -29.220 1.00 97.50 68 ASP A O 1
ATOM 523 N N . VAL A 1 69 ? 6.058 -13.457 -27.319 1.00 97.94 69 VAL A N 1
ATOM 524 C CA . VAL A 1 69 ? 6.872 -12.372 -27.879 1.00 97.94 69 VAL A CA 1
ATOM 525 C C . VAL A 1 69 ? 8.333 -12.749 -27.758 1.00 97.94 69 VAL A C 1
ATOM 527 O O . VAL A 1 69 ? 8.812 -13.044 -26.664 1.00 97.94 69 VAL A O 1
ATOM 530 N N . ALA A 1 70 ? 9.041 -12.737 -28.885 1.00 97.88 70 ALA A N 1
ATOM 531 C CA . ALA A 1 70 ? 10.477 -12.966 -28.897 1.00 97.88 70 ALA A CA 1
ATOM 532 C C . ALA A 1 70 ? 11.204 -11.836 -28.150 1.00 97.88 70 ALA A C 1
ATOM 534 O O . ALA A 1 70 ? 10.856 -10.664 -28.296 1.00 97.88 70 ALA A O 1
ATOM 535 N N . LEU A 1 71 ? 12.214 -12.202 -27.361 1.00 98.44 71 LEU A N 1
ATOM 536 C CA . LEU A 1 71 ? 13.132 -11.253 -26.739 1.00 98.44 71 LEU A CA 1
ATOM 537 C C . LEU A 1 71 ? 14.387 -11.193 -27.612 1.00 98.44 71 LEU A C 1
ATOM 539 O O . LEU A 1 71 ? 15.041 -12.212 -27.804 1.00 98.44 71 LEU A O 1
ATOM 543 N N . GLU A 1 72 ? 14.694 -10.023 -28.170 1.00 98.19 72 GLU A N 1
ATOM 544 C CA . GLU A 1 72 ? 15.909 -9.813 -28.980 1.00 98.19 72 GLU A CA 1
ATOM 545 C C . GLU A 1 72 ? 17.163 -9.657 -28.105 1.00 98.19 72 GLU A C 1
ATOM 547 O O . GLU A 1 72 ? 18.285 -9.902 -28.543 1.00 98.19 72 GLU A O 1
ATOM 552 N N . ASP A 1 73 ? 16.965 -9.274 -26.846 1.00 98.25 73 ASP A N 1
ATOM 553 C CA . ASP A 1 73 ? 18.001 -9.182 -25.830 1.00 98.25 73 ASP A CA 1
ATOM 554 C C . ASP A 1 73 ? 18.380 -10.578 -25.315 1.00 98.25 73 ASP A C 1
ATOM 556 O O . ASP A 1 73 ? 17.577 -11.253 -24.661 1.00 98.25 73 ASP A O 1
ATOM 560 N N . VAL A 1 74 ? 19.610 -11.009 -25.612 1.00 98.31 74 VAL A N 1
ATOM 561 C CA . VAL A 1 74 ? 20.132 -12.328 -25.222 1.00 98.31 74 VAL A CA 1
ATOM 562 C C . VAL A 1 74 ? 20.099 -12.512 -23.707 1.00 98.31 74 VAL A C 1
ATOM 564 O O . VAL A 1 74 ? 19.641 -13.547 -23.229 1.00 98.31 74 VAL A O 1
ATOM 567 N N . ASP A 1 75 ? 20.458 -11.486 -22.942 1.00 98.31 75 ASP A N 1
ATOM 568 C CA . ASP A 1 75 ? 20.483 -11.582 -21.485 1.00 98.31 75 ASP A CA 1
ATOM 569 C C . ASP A 1 75 ? 19.059 -11.631 -20.905 1.00 98.31 75 ASP A C 1
ATOM 571 O O . ASP A 1 75 ? 18.808 -12.282 -19.887 1.00 98.31 75 ASP A O 1
ATOM 575 N N . ALA A 1 76 ? 18.086 -10.979 -21.555 1.00 98.44 76 ALA A N 1
ATOM 576 C CA . ALA A 1 76 ? 16.679 -11.130 -21.183 1.00 98.44 76 ALA A CA 1
ATOM 577 C C . ALA A 1 76 ? 16.155 -12.540 -21.514 1.00 98.44 76 ALA A C 1
ATOM 579 O O . ALA A 1 76 ? 15.387 -13.106 -20.733 1.00 98.44 76 ALA A O 1
ATOM 580 N N . MET A 1 77 ? 16.586 -13.147 -22.627 1.00 98.31 77 MET A N 1
ATOM 581 C CA . MET A 1 77 ? 16.278 -14.553 -22.925 1.00 98.31 77 MET A CA 1
ATOM 582 C C . MET A 1 77 ? 16.846 -15.502 -21.866 1.00 98.31 77 MET A C 1
ATOM 584 O O . MET A 1 77 ? 16.155 -16.434 -21.460 1.00 98.31 77 MET A O 1
ATOM 588 N N . GLU A 1 78 ? 18.065 -15.259 -21.386 1.00 98.06 78 GLU A N 1
ATOM 589 C CA . GLU A 1 78 ? 18.670 -16.043 -20.303 1.00 98.06 78 GLU A CA 1
ATOM 590 C C . GLU A 1 78 ? 17.958 -15.836 -18.956 1.00 98.06 78 GLU A C 1
ATOM 592 O O . GLU A 1 78 ? 17.825 -16.769 -18.159 1.00 98.06 78 GLU A O 1
ATOM 597 N N . MET A 1 79 ? 17.446 -14.628 -18.700 1.00 98.44 79 MET A N 1
ATOM 598 C CA . MET A 1 79 ? 16.668 -14.304 -17.501 1.00 98.44 79 MET A CA 1
ATOM 599 C C . MET A 1 79 ? 15.256 -14.920 -17.517 1.00 98.44 79 MET A C 1
ATOM 601 O O . MET A 1 79 ? 14.694 -15.214 -16.456 1.00 98.44 79 MET A O 1
ATOM 605 N N . TRP A 1 80 ? 14.680 -15.141 -18.702 1.00 98.50 80 TRP A N 1
ATOM 606 C CA . TRP A 1 80 ? 13.285 -15.550 -18.888 1.00 98.50 80 TRP A CA 1
ATOM 607 C C . TRP A 1 80 ? 12.831 -16.751 -18.034 1.00 98.50 80 TRP A C 1
ATOM 609 O O . TRP A 1 80 ? 11.801 -16.620 -17.362 1.00 98.50 80 TRP A O 1
ATOM 619 N N . PRO A 1 81 ? 13.560 -17.888 -17.967 1.00 98.38 81 PRO A N 1
ATOM 620 C CA . PRO A 1 81 ? 13.138 -19.034 -17.158 1.00 98.38 81 PRO A CA 1
ATOM 621 C C . PRO A 1 81 ? 12.946 -18.686 -15.675 1.00 98.38 81 PRO A C 1
ATOM 623 O O . PRO A 1 81 ? 12.032 -19.196 -15.024 1.00 98.38 81 PRO A O 1
ATOM 626 N N . TRP A 1 82 ? 13.762 -17.772 -15.142 1.00 98.19 82 TRP A N 1
ATOM 627 C CA . TRP A 1 82 ? 13.692 -17.333 -13.749 1.00 98.19 82 TRP A CA 1
ATOM 628 C C . TRP A 1 82 ? 12.490 -16.430 -13.489 1.00 98.19 82 TRP A C 1
ATOM 630 O O . TRP A 1 82 ? 11.818 -16.580 -12.467 1.00 98.19 82 TRP A O 1
ATOM 640 N N . VAL A 1 83 ? 12.180 -15.526 -14.422 1.00 98.25 83 VAL A N 1
ATOM 641 C CA . VAL A 1 83 ? 10.981 -14.680 -14.334 1.00 98.25 83 VAL A CA 1
ATOM 642 C C . VAL A 1 83 ? 9.721 -15.531 -14.449 1.00 98.25 83 VAL A C 1
ATOM 644 O O . VAL A 1 83 ? 8.789 -15.348 -13.668 1.00 98.25 83 VAL A O 1
ATOM 647 N N . GLN A 1 84 ? 9.705 -16.520 -15.345 1.00 97.81 84 GLN A N 1
ATOM 648 C CA . GLN A 1 84 ? 8.588 -17.451 -15.474 1.00 97.81 84 GLN A CA 1
ATOM 649 C C . GLN A 1 84 ? 8.385 -18.275 -14.192 1.00 97.81 84 GLN A C 1
ATOM 651 O O . GLN A 1 84 ? 7.251 -18.396 -13.716 1.00 97.81 84 GLN A O 1
ATOM 656 N N . ALA A 1 85 ? 9.464 -18.798 -13.601 1.00 96.19 85 ALA A N 1
ATOM 657 C CA . ALA A 1 85 ? 9.420 -19.523 -12.330 1.00 96.19 85 ALA A CA 1
ATOM 658 C C . ALA A 1 85 ? 8.954 -18.637 -11.158 1.00 96.19 85 ALA A C 1
ATOM 660 O O . ALA A 1 85 ? 8.252 -19.117 -10.270 1.00 96.19 85 ALA A O 1
ATOM 661 N N . PHE A 1 86 ? 9.296 -17.345 -11.172 1.00 96.12 86 PHE A N 1
ATOM 662 C CA . PHE A 1 86 ? 8.817 -16.353 -10.207 1.00 96.12 86 PHE A CA 1
ATOM 663 C C . PHE A 1 86 ? 7.322 -16.029 -10.381 1.00 96.12 86 PHE A C 1
ATOM 665 O O . PHE A 1 86 ? 6.574 -16.011 -9.403 1.00 96.12 86 PHE A O 1
ATOM 672 N N . ALA A 1 87 ? 6.869 -15.770 -11.608 1.00 95.94 87 ALA A N 1
ATOM 673 C CA . ALA A 1 87 ? 5.522 -15.268 -11.869 1.00 95.94 87 ALA A CA 1
ATOM 674 C C . ALA A 1 87 ? 4.451 -16.373 -11.828 1.00 95.94 87 ALA A C 1
ATOM 676 O O . ALA A 1 87 ? 3.352 -16.154 -11.319 1.00 95.94 87 ALA A O 1
ATOM 677 N N . THR A 1 88 ? 4.763 -17.582 -12.307 1.00 95.94 88 THR A N 1
ATOM 678 C CA . THR A 1 88 ? 3.782 -18.677 -12.454 1.00 95.94 88 THR A CA 1
ATOM 679 C C . THR A 1 88 ? 3.082 -19.069 -11.140 1.00 95.94 88 THR A C 1
ATOM 681 O O . THR A 1 88 ? 1.853 -19.162 -11.139 1.00 95.94 88 THR A O 1
ATOM 684 N N . PRO A 1 89 ? 3.775 -19.237 -9.993 1.00 93.00 89 PRO A N 1
ATOM 685 C CA . PRO A 1 89 ? 3.123 -19.551 -8.713 1.00 93.00 89 PRO A CA 1
ATOM 686 C C . PRO A 1 89 ? 2.187 -18.443 -8.197 1.00 93.00 89 PRO A C 1
ATOM 688 O O . PRO A 1 89 ? 1.318 -18.683 -7.353 1.00 93.00 89 PRO A O 1
ATOM 691 N N . ASN A 1 90 ? 2.360 -17.220 -8.701 1.00 91.12 90 ASN A N 1
ATOM 692 C CA . ASN A 1 90 ? 1.573 -16.048 -8.333 1.00 91.12 90 ASN A CA 1
ATOM 693 C C . ASN A 1 90 ? 0.296 -15.883 -9.186 1.00 91.12 90 ASN A C 1
ATOM 695 O O . ASN A 1 90 ? -0.480 -14.946 -8.963 1.00 91.12 90 ASN A O 1
ATOM 699 N N . LEU A 1 91 ? 0.049 -16.808 -10.122 1.00 91.06 91 LEU A N 1
ATOM 700 C CA . LEU A 1 91 ? -1.181 -16.906 -10.906 1.00 91.06 91 LEU A CA 1
ATOM 701 C C . LEU A 1 91 ? -2.308 -17.655 -10.170 1.00 91.06 91 LEU A C 1
ATOM 703 O O . LEU A 1 91 ? -2.138 -18.274 -9.118 1.00 91.06 91 LEU A O 1
ATOM 707 N N . GLY A 1 92 ? -3.504 -17.635 -10.762 1.00 87.25 92 GLY A N 1
ATOM 708 C CA . GLY A 1 92 ? -4.635 -18.441 -10.307 1.00 87.25 92 GLY A CA 1
ATOM 709 C C . GLY A 1 92 ? -5.206 -17.958 -8.974 1.00 87.25 92 GLY A C 1
ATOM 710 O O . GLY A 1 92 ? -5.635 -16.816 -8.862 1.00 87.25 92 GLY A O 1
ATOM 711 N N . ALA A 1 93 ? -5.266 -18.841 -7.973 1.00 77.25 93 ALA A N 1
ATOM 712 C CA . ALA A 1 93 ? -5.937 -18.568 -6.699 1.00 77.25 93 ALA A CA 1
ATOM 713 C C . ALA A 1 93 ? -5.147 -17.649 -5.751 1.00 77.25 93 ALA A C 1
ATOM 715 O O . ALA A 1 93 ? -5.734 -17.088 -4.820 1.00 77.25 93 ALA A O 1
ATOM 716 N N . THR A 1 94 ? -3.831 -17.516 -5.949 1.00 76.25 94 THR A N 1
ATOM 717 C CA . THR A 1 94 ? -2.997 -16.625 -5.132 1.00 76.25 94 THR A CA 1
ATOM 718 C C . THR A 1 94 ? -3.245 -15.164 -5.494 1.00 76.25 94 THR A C 1
ATOM 720 O O . THR A 1 94 ? -3.268 -14.338 -4.581 1.00 76.25 94 THR A O 1
ATOM 723 N N . GLU A 1 95 ? -3.517 -14.887 -6.779 1.00 84.38 95 GLU A N 1
ATOM 724 C CA . GLU A 1 95 ? -3.810 -13.558 -7.339 1.00 84.38 95 GLU A CA 1
ATOM 725 C C . GLU A 1 95 ? -2.736 -12.525 -6.946 1.00 84.38 95 GLU A C 1
ATOM 727 O O . GLU A 1 95 ? -3.061 -11.400 -6.577 1.00 84.38 95 GLU A O 1
ATOM 732 N N . ARG A 1 96 ? -1.457 -12.934 -6.951 1.00 88.25 96 ARG A N 1
ATOM 733 C CA . ARG A 1 96 ? -0.329 -12.097 -6.498 1.00 88.25 96 ARG A CA 1
ATOM 734 C C . ARG A 1 96 ? 0.485 -11.489 -7.628 1.00 88.25 96 ARG A C 1
ATOM 736 O O . ARG A 1 96 ? 1.216 -10.545 -7.373 1.00 88.25 96 ARG A O 1
ATOM 743 N N . TYR A 1 97 ? 0.382 -12.035 -8.835 1.00 93.50 97 TYR A N 1
ATOM 744 C CA . TYR A 1 97 ? 1.112 -11.522 -9.984 1.00 93.50 97 TYR A CA 1
ATOM 745 C C . TYR A 1 97 ? 0.567 -10.146 -10.376 1.00 93.50 97 TYR A C 1
ATOM 747 O O . TYR A 1 97 ? -0.635 -10.019 -10.640 1.00 93.50 97 TYR A O 1
ATOM 755 N N . VAL A 1 98 ? 1.443 -9.140 -10.424 1.00 95.00 98 VAL A N 1
ATOM 756 C CA . VAL A 1 98 ? 1.105 -7.805 -10.921 1.00 95.00 98 VAL A CA 1
ATOM 757 C C . VAL A 1 98 ? 1.744 -7.622 -12.303 1.00 95.00 98 VAL A C 1
ATOM 759 O O . VAL A 1 98 ? 2.968 -7.571 -12.396 1.00 95.00 98 VAL A O 1
ATOM 762 N N . PRO A 1 99 ? 0.946 -7.547 -13.382 1.00 97.50 99 PRO A N 1
ATOM 763 C CA . PRO A 1 99 ? 1.471 -7.388 -14.736 1.00 97.50 99 PRO A CA 1
ATOM 764 C C . PRO A 1 99 ? 2.123 -6.015 -14.952 1.00 97.50 99 PRO A C 1
ATOM 766 O O . PRO A 1 99 ? 1.938 -5.095 -14.149 1.00 97.50 99 PRO A O 1
ATOM 769 N N . TYR A 1 100 ? 2.856 -5.860 -16.061 1.00 98.19 100 TYR A N 1
ATOM 770 C CA . TYR A 1 100 ? 3.457 -4.578 -16.443 1.00 98.19 100 TYR A CA 1
ATOM 771 C C . TYR A 1 100 ? 2.390 -3.481 -16.555 1.00 98.19 100 TYR A C 1
ATOM 773 O O . TYR A 1 100 ? 2.494 -2.410 -15.950 1.00 98.19 100 TYR A O 1
ATOM 781 N N . HIS A 1 101 ? 1.313 -3.784 -17.276 1.00 98.00 101 HIS A N 1
ATOM 782 C CA . HIS A 1 101 ? 0.121 -2.961 -17.344 1.00 98.00 101 HIS A CA 1
ATOM 783 C C . HIS A 1 101 ? -0.822 -3.340 -16.202 1.00 98.00 101 HIS A C 1
ATOM 785 O O . HIS A 1 101 ? -1.666 -4.221 -16.355 1.00 98.00 101 HIS A O 1
ATOM 791 N N . THR A 1 102 ? -0.751 -2.629 -15.073 1.00 95.62 102 THR A N 1
ATOM 792 C CA . THR A 1 102 ? -1.553 -2.894 -13.858 1.00 95.62 102 THR A CA 1
ATOM 793 C C . THR A 1 102 ? -3.057 -3.057 -14.120 1.00 95.62 102 THR A C 1
ATOM 795 O O . THR A 1 102 ? -3.730 -3.790 -13.401 1.00 95.62 102 THR A O 1
ATOM 798 N N . ILE A 1 103 ? -3.600 -2.437 -15.177 1.00 97.19 103 ILE A N 1
ATOM 799 C CA . ILE A 1 103 ? -4.999 -2.606 -15.613 1.00 97.19 103 ILE A CA 1
ATOM 800 C C . ILE A 1 103 ? -5.375 -4.068 -15.930 1.00 97.19 103 ILE A C 1
ATOM 802 O O . ILE A 1 103 ? -6.549 -4.423 -15.880 1.00 97.19 103 ILE A O 1
ATOM 806 N N . LEU A 1 104 ? -4.392 -4.909 -16.261 1.00 97.62 104 LEU A N 1
ATOM 807 C CA . LEU A 1 104 ? -4.547 -6.336 -16.543 1.00 97.62 104 LEU A CA 1
ATOM 808 C C . LEU A 1 104 ? -4.435 -7.208 -15.286 1.00 97.62 104 LEU A C 1
ATOM 810 O O . LEU A 1 104 ? -4.657 -8.418 -15.360 1.00 97.62 104 LEU A O 1
ATOM 814 N N . GLY A 1 105 ? -4.138 -6.607 -14.128 1.00 96.06 105 GLY A N 1
ATOM 815 C CA . GLY A 1 105 ? -4.177 -7.281 -12.836 1.00 96.06 105 GLY A CA 1
ATOM 816 C C . GLY A 1 105 ? -5.533 -7.947 -12.607 1.00 96.06 105 GLY A C 1
ATOM 817 O O . GLY A 1 105 ? -6.566 -7.495 -13.102 1.00 96.06 105 GLY A O 1
ATOM 818 N N . VAL A 1 106 ? -5.551 -9.062 -11.875 1.00 94.44 106 VAL A N 1
ATOM 819 C CA . VAL A 1 106 ? -6.743 -9.923 -11.760 1.00 94.44 106 VAL A CA 1
ATOM 820 C C . VAL A 1 106 ? -7.985 -9.155 -11.283 1.00 94.44 106 VAL A C 1
ATOM 822 O O . VAL A 1 106 ? -9.105 -9.439 -11.720 1.00 94.44 106 VAL A O 1
ATOM 825 N N . HIS A 1 107 ? -7.804 -8.191 -10.379 1.00 94.94 107 HIS A N 1
ATOM 826 C CA . HIS A 1 107 ? -8.891 -7.393 -9.808 1.00 94.94 107 HIS A CA 1
ATOM 827 C C . HIS A 1 107 ? -9.227 -6.184 -10.681 1.00 94.94 107 HIS A C 1
ATOM 829 O O . HIS A 1 107 ? -10.401 -5.862 -10.859 1.00 94.94 107 HIS A O 1
ATOM 835 N N . GLU A 1 108 ? -8.214 -5.539 -11.244 1.00 96.31 108 GLU A N 1
ATOM 836 C CA . GLU A 1 108 ? -8.316 -4.367 -12.107 1.00 96.31 108 GLU A CA 1
ATOM 837 C C . GLU A 1 108 ? -9.007 -4.722 -13.424 1.00 96.31 108 GLU A C 1
ATOM 839 O O . GLU A 1 108 ? -9.992 -4.084 -13.794 1.00 96.31 108 GLU A O 1
ATOM 844 N N . HIS A 1 109 ? -8.583 -5.808 -14.069 1.00 97.50 109 HIS A N 1
ATOM 845 C CA . HIS A 1 109 ? -9.186 -6.298 -15.302 1.00 97.50 109 HIS A CA 1
ATOM 846 C C . HIS A 1 109 ? -10.666 -6.639 -15.089 1.00 97.50 109 HIS A C 1
ATOM 848 O O . HIS A 1 109 ? -11.528 -6.218 -15.862 1.00 97.50 109 HIS A O 1
ATOM 854 N N . PHE A 1 110 ? -10.985 -7.307 -13.975 1.00 97.50 110 PHE A N 1
ATOM 855 C CA . PHE A 1 110 ? -12.369 -7.598 -13.607 1.00 97.50 110 PHE A CA 1
ATOM 856 C C . PHE A 1 110 ? -13.203 -6.328 -13.412 1.00 97.50 110 PHE A C 1
ATOM 858 O O . PHE A 1 110 ? -14.338 -6.273 -13.883 1.00 97.50 110 PHE A O 1
ATOM 865 N N . LEU A 1 111 ? -12.669 -5.306 -12.737 1.00 97.75 111 LEU A N 1
ATOM 866 C CA . LEU A 1 111 ? -13.355 -4.021 -12.586 1.00 97.75 111 LEU A CA 1
ATOM 867 C C . LEU A 1 111 ? -13.616 -3.368 -13.944 1.00 97.75 111 LEU A C 1
ATOM 869 O O . LEU A 1 111 ? -14.704 -2.841 -14.174 1.00 97.75 111 LEU A O 1
ATOM 873 N N . VAL A 1 112 ? -12.658 -3.425 -14.867 1.00 97.75 112 VAL A N 1
ATOM 874 C CA . VAL A 1 112 ? -12.839 -2.872 -16.210 1.00 97.75 112 VAL A CA 1
ATOM 875 C C . VAL A 1 112 ? -13.988 -3.557 -16.947 1.00 97.75 112 VAL A C 1
ATOM 877 O O . VAL A 1 112 ? -14.870 -2.865 -17.462 1.00 97.75 112 VAL A O 1
ATOM 880 N N . GLU A 1 113 ? -13.995 -4.889 -16.973 1.00 97.19 113 GLU A N 1
ATOM 881 C CA . GLU A 1 113 ? -15.003 -5.688 -17.678 1.00 97.19 113 GLU A CA 1
ATOM 882 C C . GLU A 1 113 ? -16.380 -5.611 -17.009 1.00 97.19 113 GLU A C 1
ATOM 884 O O . GLU A 1 113 ? -17.398 -5.385 -17.662 1.00 97.19 113 GLU A O 1
ATOM 889 N N . SER A 1 114 ? -16.418 -5.794 -15.689 1.00 97.44 114 SER A N 1
ATOM 890 C CA . SER A 1 114 ? -17.656 -6.018 -14.939 1.00 97.44 114 SER A CA 1
ATOM 891 C C . SER A 1 114 ? -18.252 -4.754 -14.337 1.00 97.44 114 SER A C 1
ATOM 893 O O . SER A 1 114 ? -19.405 -4.799 -13.906 1.00 97.44 114 SER A O 1
ATOM 895 N N . VAL A 1 115 ? -17.500 -3.651 -14.280 1.00 97.88 115 VAL A N 1
ATOM 896 C CA . VAL A 1 115 ? -17.947 -2.385 -13.681 1.00 97.88 115 VAL A CA 1
ATOM 897 C C . VAL A 1 115 ? -17.809 -1.229 -14.667 1.00 97.88 115 VAL A C 1
ATOM 899 O O . VAL A 1 115 ? -18.822 -0.661 -15.068 1.00 97.88 115 VAL A O 1
ATOM 902 N N . HIS A 1 116 ? -16.595 -0.878 -15.096 1.00 97.38 116 HIS A N 1
ATOM 903 C CA . HIS A 1 116 ? -16.373 0.371 -15.836 1.00 97.38 116 HIS A CA 1
ATOM 904 C C . HIS A 1 116 ? -17.027 0.398 -17.227 1.00 97.38 116 HIS A C 1
ATOM 906 O O . HIS A 1 116 ? -17.493 1.452 -17.652 1.00 97.38 116 HIS A O 1
ATOM 912 N N . HIS A 1 117 ? -17.131 -0.744 -17.913 1.00 95.62 117 HIS A N 1
ATOM 913 C CA . HIS A 1 117 ? -17.763 -0.827 -19.238 1.00 95.62 117 HIS A CA 1
ATOM 914 C C . HIS A 1 117 ? -19.251 -1.197 -19.208 1.00 95.62 117 HIS A C 1
ATOM 916 O O . HIS A 1 117 ? -19.866 -1.355 -20.267 1.00 95.62 117 HIS A O 1
ATOM 922 N N . ARG A 1 118 ? -19.868 -1.300 -18.022 1.00 95.94 118 ARG A N 1
ATOM 923 C CA . ARG A 1 118 ? -21.316 -1.520 -17.930 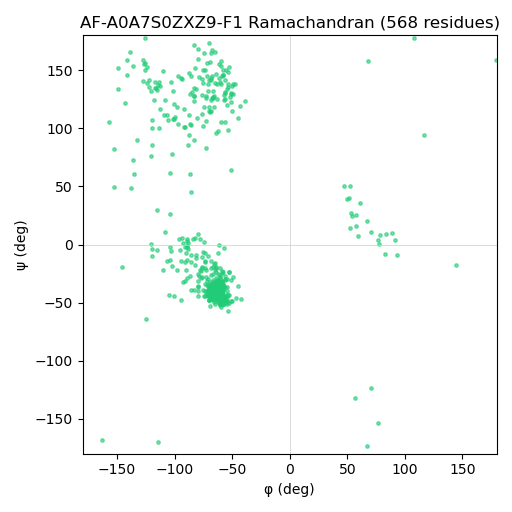1.00 95.94 118 ARG A CA 1
ATOM 924 C C . ARG A 1 118 ? -22.085 -0.312 -18.440 1.00 95.94 118 ARG A C 1
ATOM 926 O O . ARG A 1 118 ? -21.800 0.823 -18.054 1.00 95.94 118 ARG A O 1
ATOM 933 N N . LYS A 1 119 ? -23.071 -0.573 -19.299 1.00 96.75 119 LYS A N 1
ATOM 934 C CA . LYS A 1 119 ? -23.919 0.451 -19.932 1.00 96.75 119 LYS A CA 1
ATOM 935 C C . LYS A 1 119 ? -25.167 0.751 -19.109 1.00 96.75 119 LYS A C 1
ATOM 937 O O . LYS A 1 119 ? -25.747 1.818 -19.245 1.00 96.75 119 LYS A O 1
ATOM 942 N N . GLU A 1 120 ? -25.563 -0.188 -18.257 1.00 97.62 120 GLU A N 1
ATOM 943 C CA . GLU A 1 120 ? -26.719 -0.095 -17.366 1.00 97.62 120 GLU A CA 1
ATOM 944 C C . GLU A 1 120 ? -26.475 0.856 -16.191 1.00 97.62 120 GLU A C 1
ATOM 946 O O . GLU A 1 120 ? -27.422 1.228 -15.501 1.00 97.62 120 GLU A O 1
ATOM 951 N N . TRP A 1 121 ? -25.212 1.220 -15.949 1.00 98.12 121 TRP A N 1
ATOM 952 C CA . TRP A 1 121 ? -24.804 2.088 -14.856 1.00 98.12 121 TRP A CA 1
ATOM 953 C C . TRP A 1 121 ? -24.284 3.424 -15.365 1.00 98.12 121 TRP A C 1
ATOM 955 O O . TRP A 1 121 ? -23.477 3.484 -16.297 1.00 98.12 121 TRP A O 1
ATOM 965 N N . ASP A 1 122 ? -24.704 4.497 -14.699 1.00 98.00 122 ASP A N 1
ATOM 966 C CA . ASP A 1 122 ? -24.085 5.802 -14.888 1.00 98.00 122 ASP A CA 1
ATOM 967 C C . ASP A 1 122 ? -22.660 5.833 -14.301 1.00 98.00 122 ASP A C 1
ATOM 969 O O . ASP A 1 122 ? -22.169 4.897 -13.662 1.00 98.00 122 ASP A O 1
ATOM 973 N N . GLU A 1 123 ? -21.948 6.929 -14.541 1.00 97.88 123 GLU A N 1
ATOM 974 C CA . GLU A 1 123 ? -20.578 7.084 -14.065 1.00 97.88 123 GLU A CA 1
ATOM 975 C C . GLU A 1 123 ? -20.441 7.013 -12.537 1.00 97.88 123 GLU A C 1
ATOM 977 O O . GLU A 1 123 ? -19.511 6.378 -12.033 1.00 97.88 123 GLU A O 1
ATOM 982 N N . ARG A 1 124 ? -21.380 7.609 -11.797 1.00 98.06 124 ARG A N 1
ATOM 983 C CA . ARG A 1 124 ? -21.369 7.603 -10.333 1.00 98.06 124 ARG A CA 1
ATOM 984 C C . ARG A 1 124 ? -21.634 6.200 -9.801 1.00 98.06 124 ARG A C 1
ATOM 986 O O . ARG A 1 124 ? -20.954 5.755 -8.884 1.00 98.06 124 ARG A O 1
ATOM 993 N N . GLN A 1 125 ? -22.586 5.481 -10.383 1.00 98.56 125 GLN A N 1
ATOM 994 C CA . GLN A 1 125 ? -22.904 4.100 -10.028 1.00 98.56 125 GLN A CA 1
ATOM 995 C C . GLN A 1 125 ? -21.701 3.179 -10.254 1.00 98.56 125 GLN A C 1
ATOM 997 O O . GLN A 1 125 ? -21.378 2.381 -9.374 1.00 98.56 125 GLN A O 1
ATOM 1002 N N . ARG A 1 126 ? -20.972 3.343 -11.368 1.00 98.38 126 ARG A N 1
ATOM 1003 C CA . ARG A 1 126 ? -19.711 2.619 -11.621 1.00 98.38 126 ARG A CA 1
ATOM 1004 C C . ARG A 1 126 ? -18.641 2.941 -10.574 1.00 98.38 126 ARG A C 1
ATOM 1006 O O . ARG A 1 126 ? -17.998 2.024 -10.068 1.00 98.38 126 ARG A O 1
ATOM 1013 N N . PHE A 1 127 ? -18.499 4.211 -10.192 1.00 98.38 127 PHE A N 1
ATOM 1014 C CA . PHE A 1 127 ? -17.581 4.630 -9.127 1.00 98.38 127 PHE A CA 1
ATOM 1015 C C . PHE A 1 127 ? -17.924 3.984 -7.775 1.00 98.38 127 PHE A C 1
ATOM 1017 O O . PHE A 1 127 ? -17.062 3.392 -7.130 1.00 98.38 127 PHE A O 1
ATOM 1024 N N . LEU A 1 128 ? -19.196 4.012 -7.365 1.00 98.44 128 LEU A N 1
ATOM 1025 C CA . LEU A 1 128 ? -19.651 3.370 -6.126 1.00 98.44 128 LEU A CA 1
ATOM 1026 C C . LEU A 1 128 ? -19.475 1.840 -6.169 1.00 98.44 128 LEU A C 1
ATOM 1028 O O . LEU A 1 128 ? -19.035 1.233 -5.192 1.00 98.44 128 LEU A O 1
ATOM 1032 N N . ALA A 1 129 ? -19.788 1.207 -7.304 1.00 98.50 129 ALA A N 1
ATOM 1033 C CA . ALA A 1 129 ? -19.652 -0.235 -7.495 1.00 98.50 129 ALA A CA 1
ATOM 1034 C C . ALA A 1 129 ? -18.204 -0.720 -7.347 1.00 98.50 129 ALA A C 1
ATOM 1036 O O . ALA A 1 129 ? -17.962 -1.777 -6.762 1.00 98.50 129 ALA A O 1
ATOM 1037 N N . MET A 1 130 ? -17.241 0.068 -7.827 1.00 98.31 130 MET A N 1
ATOM 1038 C CA . MET A 1 130 ? -15.816 -0.210 -7.662 1.00 98.31 130 MET A CA 1
ATOM 1039 C C . MET A 1 130 ? -15.422 -0.297 -6.178 1.00 98.31 130 MET A C 1
ATOM 1041 O O . MET A 1 130 ? -14.724 -1.230 -5.781 1.00 98.31 130 MET A O 1
ATOM 1045 N N . PHE A 1 131 ? -15.910 0.622 -5.339 1.00 98.19 131 PHE A N 1
ATOM 1046 C CA . PHE A 1 131 ? -15.658 0.607 -3.892 1.00 98.19 131 PHE A CA 1
ATOM 1047 C C . PHE A 1 131 ? -16.313 -0.595 -3.201 1.00 98.19 131 PHE A C 1
ATOM 1049 O O . PHE A 1 131 ? -15.696 -1.214 -2.333 1.00 98.19 131 PHE A O 1
ATOM 1056 N N . VAL A 1 132 ? -17.527 -0.974 -3.620 1.00 98.19 132 VAL A N 1
ATOM 1057 C CA . VAL A 1 132 ? -18.193 -2.197 -3.138 1.00 98.19 132 VAL A CA 1
ATOM 1058 C C . VAL A 1 132 ? -17.338 -3.429 -3.426 1.00 98.19 132 VAL A C 1
ATOM 1060 O O . VAL A 1 132 ? -17.084 -4.216 -2.516 1.00 98.19 132 VAL A O 1
ATOM 1063 N N . PHE A 1 133 ? -16.842 -3.576 -4.658 1.00 97.81 133 PHE A N 1
ATOM 1064 C CA . PHE A 1 133 ? -15.956 -4.684 -5.011 1.00 97.81 133 PHE A CA 1
ATOM 1065 C C . PHE A 1 133 ? -14.669 -4.666 -4.177 1.00 97.81 133 PHE A C 1
ATOM 1067 O O . PHE A 1 133 ? -14.271 -5.691 -3.617 1.00 97.81 133 PHE A O 1
ATOM 1074 N N . ARG A 1 134 ? -14.033 -3.497 -4.027 1.00 95.81 134 ARG A N 1
ATOM 1075 C CA . ARG A 1 134 ? -12.788 -3.353 -3.256 1.00 95.81 134 ARG A CA 1
ATOM 1076 C C . ARG A 1 134 ? -12.942 -3.626 -1.768 1.00 95.81 134 ARG A C 1
ATOM 1078 O O . ARG A 1 134 ? -11.945 -3.928 -1.124 1.00 95.81 134 ARG A O 1
ATOM 1085 N N . ALA A 1 135 ? -14.159 -3.644 -1.226 1.00 95.69 135 ALA A N 1
ATOM 1086 C CA . ALA A 1 135 ? -14.390 -4.089 0.144 1.00 95.69 135 ALA A CA 1
ATOM 1087 C C . ALA A 1 135 ? -13.926 -5.542 0.394 1.00 95.69 135 ALA A C 1
ATOM 1089 O O . ALA A 1 135 ? -13.674 -5.902 1.548 1.00 95.69 135 ALA A O 1
ATOM 1090 N N . HIS A 1 136 ? -13.812 -6.373 -0.651 1.00 94.44 136 HIS A N 1
ATOM 1091 C CA . HIS A 1 136 ? -13.469 -7.794 -0.519 1.00 94.44 136 HIS A CA 1
ATOM 1092 C C . HIS A 1 136 ? -12.608 -8.392 -1.653 1.00 94.44 136 HIS A C 1
ATOM 1094 O O . HIS A 1 136 ? -12.003 -9.446 -1.449 1.00 94.44 136 HIS A O 1
ATOM 1100 N N . CYS A 1 137 ? -12.552 -7.756 -2.831 1.00 94.19 137 CYS A N 1
ATOM 1101 C CA . CYS A 1 137 ? -11.833 -8.176 -4.046 1.00 94.19 137 CYS A CA 1
ATOM 1102 C C . CYS A 1 137 ? -12.152 -9.597 -4.559 1.00 94.19 137 CYS A C 1
ATOM 1104 O O . CYS A 1 137 ? -11.348 -10.207 -5.258 1.00 94.19 137 CYS A O 1
ATOM 1106 N N . LYS A 1 138 ? -13.327 -10.159 -4.242 1.00 94.38 138 LYS A N 1
ATOM 1107 C CA . LYS A 1 138 ? -13.741 -11.500 -4.711 1.00 94.38 138 LYS A CA 1
ATOM 1108 C C . LYS A 1 138 ? -14.697 -11.434 -5.897 1.00 94.38 138 LYS A C 1
ATOM 1110 O O . LYS A 1 138 ? -15.864 -11.087 -5.739 1.00 94.38 138 LYS A O 1
ATOM 1115 N N . ARG A 1 139 ? -14.193 -11.806 -7.079 1.00 95.38 139 ARG A N 1
ATOM 1116 C CA . ARG A 1 139 ? -14.906 -11.741 -8.370 1.00 95.38 139 ARG A CA 1
ATOM 1117 C C . ARG A 1 139 ? -16.194 -12.558 -8.387 1.00 95.38 139 ARG A C 1
ATOM 1119 O O . ARG A 1 139 ? -17.229 -12.067 -8.835 1.00 95.38 139 ARG A O 1
ATOM 1126 N N . ASP A 1 140 ? -16.151 -13.787 -7.879 1.00 95.81 140 ASP A N 1
ATOM 1127 C CA . ASP A 1 140 ? -17.313 -14.676 -7.839 1.00 95.81 140 ASP A CA 1
ATOM 1128 C C . ASP A 1 140 ? -18.360 -14.216 -6.821 1.00 95.81 140 ASP A C 1
ATOM 1130 O O . ASP A 1 140 ? -19.541 -14.177 -7.160 1.00 95.81 140 ASP A O 1
ATOM 1134 N N . LEU A 1 141 ? -17.936 -13.763 -5.636 1.00 96.88 141 LEU A N 1
ATOM 1135 C CA . LEU A 1 141 ? -18.832 -13.132 -4.667 1.00 96.88 141 LEU A CA 1
ATOM 1136 C C . LEU A 1 141 ? -19.544 -11.909 -5.268 1.00 96.88 141 LEU A C 1
ATOM 1138 O O . LEU A 1 141 ? -20.769 -11.803 -5.174 1.00 96.88 141 LEU A O 1
ATOM 1142 N N . PHE A 1 142 ? -18.800 -11.009 -5.918 1.00 97.94 142 PHE A N 1
ATOM 1143 C CA . PHE A 1 142 ? -19.382 -9.821 -6.546 1.00 97.94 142 PHE A CA 1
ATOM 1144 C C . PHE A 1 142 ? -20.386 -10.211 -7.629 1.00 97.94 142 PHE A C 1
ATOM 1146 O O . PHE A 1 142 ? -21.535 -9.780 -7.598 1.00 97.94 142 PHE A O 1
ATOM 1153 N N . THR A 1 143 ? -19.981 -11.089 -8.548 1.00 97.88 143 THR A N 1
ATOM 1154 C CA . THR A 1 143 ? -20.792 -11.483 -9.708 1.00 97.88 143 THR A CA 1
ATOM 1155 C C . THR A 1 143 ? -22.053 -12.247 -9.311 1.00 97.88 143 THR A C 1
ATOM 1157 O O . THR A 1 143 ? -23.111 -12.018 -9.889 1.00 97.88 143 THR A O 1
ATOM 1160 N N . GLN A 1 144 ? -21.963 -13.156 -8.336 1.00 98.12 144 GLN A N 1
ATOM 1161 C CA . GLN A 1 144 ? -23.065 -14.064 -8.001 1.00 98.12 144 GLN A CA 1
ATOM 1162 C C . GLN A 1 144 ? -23.981 -13.526 -6.900 1.00 98.12 144 GLN A C 1
ATOM 1164 O O . GLN A 1 144 ? -25.172 -13.824 -6.919 1.00 98.12 144 GLN A O 1
ATOM 1169 N N . ALA A 1 145 ? -23.453 -12.754 -5.944 1.00 98.25 145 ALA A N 1
ATOM 1170 C CA . ALA A 1 145 ? -24.233 -12.284 -4.799 1.00 98.25 145 ALA A CA 1
ATOM 1171 C C . ALA A 1 145 ? -24.623 -10.805 -4.898 1.00 98.25 145 ALA A C 1
ATOM 1173 O O . ALA A 1 145 ? -25.761 -10.449 -4.583 1.00 98.25 145 ALA A O 1
ATOM 1174 N N . GLN A 1 146 ? -23.705 -9.929 -5.311 1.00 98.44 146 GLN A N 1
ATOM 1175 C CA . GLN A 1 146 ? -23.921 -8.481 -5.220 1.00 98.44 146 GLN A CA 1
ATOM 1176 C C . GLN A 1 146 ? -24.479 -7.885 -6.509 1.00 98.44 146 GLN A C 1
ATOM 1178 O O . GLN A 1 146 ? -25.485 -7.173 -6.490 1.00 98.44 146 GLN A O 1
ATOM 1183 N N . LEU A 1 147 ? -23.871 -8.228 -7.641 1.00 98.19 147 LEU A N 1
ATOM 1184 C CA . LEU A 1 147 ? -24.217 -7.707 -8.954 1.00 98.19 147 LEU A CA 1
ATOM 1185 C C . LEU A 1 147 ? -25.709 -7.892 -9.308 1.00 98.19 147 LEU A C 1
ATOM 1187 O O . LEU A 1 147 ? -26.314 -6.908 -9.734 1.00 98.19 147 LEU A O 1
ATOM 1191 N N . PRO A 1 148 ? -26.372 -9.045 -9.061 1.00 98.50 148 PRO A N 1
ATOM 1192 C CA . PRO A 1 148 ? -27.803 -9.193 -9.353 1.00 98.50 148 PRO A CA 1
ATOM 1193 C C . PRO A 1 148 ? -28.701 -8.216 -8.581 1.00 98.50 148 PRO A C 1
ATOM 1195 O O . PRO A 1 148 ? -29.787 -7.863 -9.042 1.00 98.50 148 PRO A O 1
ATOM 1198 N N . ILE A 1 149 ? -28.268 -7.770 -7.398 1.00 98.56 149 ILE A N 1
ATOM 1199 C CA . ILE A 1 149 ? -28.970 -6.748 -6.615 1.00 98.56 149 ILE A CA 1
ATOM 1200 C C . ILE A 1 149 ? -28.654 -5.358 -7.171 1.00 98.56 149 ILE A C 1
ATOM 1202 O O . ILE A 1 149 ? -29.573 -4.563 -7.353 1.00 98.56 149 ILE A O 1
ATOM 1206 N N . MET A 1 150 ? -27.387 -5.084 -7.489 1.00 98.44 150 MET A N 1
ATOM 1207 C CA . MET A 1 150 ? -26.927 -3.797 -8.026 1.00 98.44 150 MET A CA 1
ATOM 1208 C C . MET A 1 150 ? -27.458 -3.491 -9.435 1.00 98.44 150 MET A C 1
ATOM 1210 O O . MET A 1 150 ? -27.487 -2.337 -9.849 1.00 98.44 150 MET A O 1
ATOM 1214 N N . LEU A 1 151 ? -27.913 -4.493 -10.188 1.00 97.94 151 LEU A N 1
ATOM 1215 C CA . LEU A 1 151 ? -28.588 -4.278 -11.474 1.00 97.94 151 LEU A CA 1
ATOM 1216 C C . LEU A 1 151 ? -30.020 -3.740 -11.324 1.00 97.94 151 LEU A C 1
ATOM 1218 O O . LEU A 1 151 ? -30.598 -3.246 -12.288 1.00 97.94 151 LEU A O 1
ATOM 1222 N N . LYS A 1 152 ? -30.612 -3.798 -10.126 1.00 98.25 152 LYS A N 1
ATOM 1223 C CA . LYS A 1 152 ? -31.962 -3.278 -9.885 1.00 98.25 152 LYS A CA 1
ATOM 1224 C C . LYS A 1 152 ? -31.901 -1.774 -9.634 1.00 98.25 152 LYS A C 1
ATOM 1226 O O . LYS A 1 152 ? -31.232 -1.334 -8.705 1.00 98.25 152 LYS A O 1
ATOM 1231 N N . ALA A 1 153 ? -32.695 -0.986 -10.361 1.00 97.81 153 ALA A N 1
ATOM 1232 C CA . ALA A 1 153 ? -32.785 0.467 -10.155 1.00 97.81 153 ALA A CA 1
ATOM 1233 C C . ALA A 1 153 ? -33.126 0.858 -8.701 1.00 97.81 153 ALA A C 1
ATOM 1235 O O . ALA A 1 153 ? -32.697 1.899 -8.210 1.00 97.81 153 ALA A O 1
ATOM 1236 N N . SER A 1 154 ? -33.861 0.004 -7.978 1.00 98.00 154 SER A N 1
ATOM 1237 C CA . SER A 1 154 ? -34.181 0.208 -6.563 1.00 98.00 154 SER A CA 1
ATOM 1238 C C . SER A 1 154 ? -32.955 0.215 -5.646 1.00 98.00 154 SER A C 1
ATOM 1240 O O . SER A 1 154 ? -32.993 0.896 -4.627 1.00 98.00 154 SER A O 1
ATOM 1242 N N . PHE A 1 155 ? -31.884 -0.517 -5.980 1.00 98.38 155 PHE A N 1
ATOM 1243 C CA . PHE A 1 155 ? -30.652 -0.533 -5.185 1.00 98.38 155 PHE A CA 1
ATOM 1244 C C . PHE A 1 155 ? -29.999 0.854 -5.150 1.00 98.38 155 PHE A C 1
ATOM 1246 O O . PHE A 1 155 ? -29.586 1.318 -4.092 1.00 98.38 155 PHE A O 1
ATOM 1253 N N . TRP A 1 156 ? -29.981 1.553 -6.286 1.00 98.00 156 TRP A N 1
ATOM 1254 C CA . TRP A 1 156 ? -29.320 2.853 -6.417 1.00 98.00 156 TRP A CA 1
ATOM 1255 C C . TRP A 1 156 ? -30.059 4.015 -5.746 1.00 98.00 156 TRP A C 1
ATOM 1257 O O . TRP A 1 156 ? -29.496 5.103 -5.651 1.00 98.00 156 TRP A O 1
ATOM 1267 N N . LYS A 1 157 ? -31.281 3.794 -5.238 1.00 97.81 157 LYS A N 1
ATOM 1268 C CA . LYS A 1 157 ? -32.008 4.788 -4.432 1.00 97.81 157 LYS A CA 1
ATOM 1269 C C . LYS A 1 157 ? -31.369 4.990 -3.055 1.00 97.81 157 LYS A C 1
ATOM 1271 O O . LYS A 1 157 ? -31.299 6.117 -2.585 1.00 97.81 157 LYS A O 1
ATOM 1276 N N . ASP A 1 158 ? -30.900 3.908 -2.432 1.00 98.12 158 ASP A N 1
ATOM 1277 C CA . ASP A 1 158 ? -30.169 3.932 -1.159 1.00 98.12 158 ASP A CA 1
ATOM 1278 C C . ASP A 1 158 ? -29.227 2.712 -1.073 1.00 98.12 158 ASP A C 1
ATOM 1280 O O . ASP A 1 158 ? -29.575 1.681 -0.479 1.00 98.12 158 ASP A O 1
ATOM 1284 N N . PRO A 1 159 ? -28.027 2.797 -1.684 1.00 98.25 159 PRO A N 1
ATOM 1285 C CA . PRO A 1 159 ? -27.061 1.704 -1.663 1.00 98.25 159 PRO A CA 1
ATOM 1286 C C . PRO A 1 159 ? -26.661 1.299 -0.243 1.00 98.25 159 PRO A C 1
ATOM 1288 O O . PRO A 1 159 ? -26.501 0.113 0.026 1.00 98.25 159 PRO A O 1
ATOM 1291 N N . ILE A 1 160 ? -26.542 2.254 0.687 1.00 98.38 160 ILE A N 1
ATOM 1292 C CA . ILE A 1 160 ? -26.125 1.989 2.071 1.00 98.38 160 ILE A CA 1
ATOM 1293 C C . ILE A 1 160 ? -27.184 1.145 2.787 1.00 98.38 160 ILE A C 1
ATOM 1295 O O . ILE A 1 160 ? -26.839 0.162 3.447 1.00 98.38 160 ILE A O 1
ATOM 1299 N N . ALA A 1 161 ? -28.477 1.449 2.617 1.00 98.25 161 ALA A N 1
ATOM 1300 C CA . ALA A 1 161 ? -29.547 0.640 3.203 1.00 98.25 161 ALA A CA 1
ATOM 1301 C C . ALA A 1 161 ? -29.528 -0.821 2.741 1.00 98.25 161 ALA A C 1
ATOM 1303 O O . ALA A 1 161 ? -29.870 -1.706 3.526 1.00 98.25 161 ALA A O 1
ATOM 1304 N N . ALA A 1 162 ? -29.079 -1.103 1.517 1.00 98.38 162 ALA A N 1
ATOM 1305 C CA . ALA A 1 162 ? -28.973 -2.476 1.033 1.00 98.38 162 ALA A CA 1
ATOM 1306 C C . ALA A 1 162 ? -27.959 -3.323 1.830 1.00 98.38 162 ALA A C 1
ATOM 1308 O O . ALA A 1 162 ? -28.143 -4.540 1.940 1.00 98.38 162 ALA A O 1
ATOM 1309 N N . PHE A 1 163 ? -26.926 -2.689 2.398 1.00 98.44 163 PHE A N 1
ATOM 1310 C CA . PHE A 1 163 ? -25.873 -3.321 3.205 1.00 98.44 163 PHE A CA 1
ATOM 1311 C C . PHE A 1 163 ? -26.126 -3.271 4.721 1.00 98.44 163 PHE A C 1
ATOM 1313 O O . PHE A 1 163 ? -25.358 -3.868 5.480 1.00 98.44 163 PHE A O 1
ATOM 1320 N N . LYS A 1 164 ? -27.192 -2.603 5.181 1.00 98.12 164 LYS A N 1
ATOM 1321 C CA . LYS A 1 164 ? -27.561 -2.587 6.604 1.00 98.12 164 LYS A CA 1
ATOM 1322 C C . LYS A 1 164 ? -27.832 -4.005 7.134 1.00 98.12 164 LYS A C 1
ATOM 1324 O O . LYS A 1 164 ? -28.194 -4.889 6.354 1.00 98.12 164 LYS A O 1
ATOM 1329 N N . PRO A 1 165 ? -27.730 -4.210 8.460 1.00 98.19 165 PRO A N 1
ATOM 1330 C CA . PRO A 1 165 ? -28.126 -5.448 9.124 1.00 98.19 165 PRO A CA 1
ATOM 1331 C C . PRO A 1 165 ? -29.471 -6.014 8.631 1.00 98.19 165 PRO A C 1
ATOM 1333 O O . PRO A 1 165 ? -30.502 -5.359 8.752 1.00 98.19 165 PRO A O 1
ATOM 1336 N N . GLY A 1 166 ? -29.470 -7.228 8.079 1.00 97.56 166 GLY A N 1
ATOM 1337 C CA . GLY A 1 166 ? -30.655 -7.900 7.529 1.00 97.56 166 GLY A CA 1
ATOM 1338 C C . GLY A 1 166 ? -31.110 -7.398 6.150 1.00 97.56 166 GLY A C 1
ATOM 1339 O O . GLY A 1 166 ? -32.132 -7.867 5.632 1.00 97.56 166 GLY A O 1
ATOM 1340 N N . GLY A 1 167 ? -30.362 -6.473 5.547 1.00 98.25 167 GLY A N 1
ATOM 1341 C CA . GLY A 1 167 ? -30.608 -5.924 4.220 1.00 98.25 167 GLY A CA 1
ATOM 1342 C C . GLY A 1 167 ? -30.462 -6.962 3.100 1.00 98.25 167 GLY A C 1
ATOM 1343 O O . GLY A 1 167 ? -29.930 -8.060 3.312 1.00 98.25 167 GLY A O 1
ATOM 1344 N N . PRO A 1 168 ? -30.943 -6.642 1.884 1.00 98.44 168 PRO A N 1
ATOM 1345 C CA . PRO A 1 168 ? -30.895 -7.556 0.745 1.00 98.44 168 PRO A CA 1
ATOM 1346 C C . PRO A 1 168 ? -29.469 -8.008 0.405 1.00 98.44 168 PRO A C 1
ATOM 1348 O O . PRO A 1 168 ? -29.279 -9.168 0.039 1.00 98.44 168 PRO A O 1
ATOM 1351 N N . MET A 1 169 ? -28.464 -7.142 0.572 1.00 98.44 169 MET A N 1
ATOM 1352 C CA . MET A 1 169 ? -27.083 -7.495 0.254 1.00 98.44 169 MET A CA 1
ATOM 1353 C C . MET A 1 169 ? -26.491 -8.475 1.268 1.00 98.44 169 MET A C 1
ATOM 1355 O O . MET A 1 169 ? -25.889 -9.470 0.875 1.00 98.44 169 MET A O 1
ATOM 1359 N N . GLU A 1 170 ? -26.718 -8.257 2.568 1.00 98.31 170 GLU A N 1
ATOM 1360 C CA . GLU A 1 170 ? -26.259 -9.186 3.609 1.00 98.31 170 GLU A CA 1
ATOM 1361 C C . GLU A 1 170 ? -26.878 -10.577 3.424 1.00 98.31 170 GLU A C 1
ATOM 1363 O O . GLU A 1 170 ? -26.179 -11.588 3.487 1.00 98.31 170 GLU A O 1
ATOM 1368 N N . LYS A 1 171 ? -28.186 -10.631 3.134 1.00 98.44 171 LYS A N 1
ATOM 1369 C CA . LYS A 1 171 ? -28.906 -11.883 2.859 1.00 98.44 171 LYS A CA 1
ATOM 1370 C C . LYS A 1 171 ? -28.324 -12.621 1.655 1.00 98.44 171 LYS A C 1
ATOM 1372 O O . LYS A 1 171 ? -28.101 -13.826 1.740 1.00 98.44 171 LYS A O 1
ATOM 1377 N N . SER A 1 172 ? -28.042 -11.902 0.571 1.00 98.50 172 SER A N 1
ATOM 1378 C CA . SER A 1 172 ? -27.469 -12.485 -0.645 1.00 98.50 172 SER A CA 1
ATOM 1379 C C . SER A 1 172 ? -26.061 -13.039 -0.421 1.00 98.50 172 SER A C 1
ATOM 1381 O O . SER A 1 172 ? -25.789 -14.189 -0.760 1.00 98.50 172 SER A O 1
ATOM 1383 N N . ILE A 1 173 ? -25.181 -12.277 0.241 1.00 98.38 173 ILE A N 1
ATOM 1384 C CA . ILE A 1 173 ? -23.822 -12.734 0.579 1.00 98.38 173 ILE A CA 1
ATOM 1385 C C . ILE A 1 173 ? -23.888 -13.960 1.506 1.00 98.38 173 ILE A C 1
ATOM 1387 O O . ILE A 1 173 ? -23.158 -14.930 1.302 1.00 98.38 173 ILE A O 1
ATOM 1391 N N . ARG A 1 174 ? -24.802 -13.969 2.486 1.00 97.94 174 ARG A N 1
ATOM 1392 C CA . ARG A 1 174 ? -25.015 -15.120 3.378 1.00 97.94 174 ARG A CA 1
ATOM 1393 C C . ARG A 1 174 ? -25.495 -16.353 2.615 1.00 97.94 174 ARG A C 1
ATOM 1395 O O . ARG A 1 174 ? -25.006 -17.450 2.864 1.00 97.94 174 ARG A O 1
ATOM 1402 N N . GLN A 1 175 ? -26.428 -16.192 1.678 1.00 98.25 175 GLN A N 1
ATOM 1403 C CA . GLN A 1 175 ? -26.900 -17.291 0.835 1.00 98.25 175 GLN A CA 1
ATOM 1404 C C . GLN A 1 175 ? -25.780 -17.833 -0.058 1.00 98.25 175 GLN A C 1
ATOM 1406 O O . GLN A 1 175 ? -25.611 -19.047 -0.156 1.00 98.25 175 GLN A O 1
ATOM 1411 N N . TYR A 1 176 ? -24.984 -16.947 -0.660 1.00 97.88 176 TYR A N 1
ATOM 1412 C CA . TYR A 1 176 ? -23.801 -17.325 -1.426 1.00 97.88 176 TYR A CA 1
ATOM 1413 C C . TYR A 1 176 ? -22.815 -18.136 -0.578 1.00 97.88 176 TYR A C 1
ATOM 1415 O O . TYR A 1 176 ? -22.372 -19.205 -1.006 1.00 97.88 176 TYR A O 1
ATOM 1423 N N . ARG A 1 177 ? -22.521 -17.672 0.643 1.00 95.81 177 ARG A N 1
ATOM 1424 C CA . ARG A 1 177 ? -21.636 -18.371 1.578 1.00 95.81 177 ARG A CA 1
ATOM 1425 C C . ARG A 1 177 ? -22.171 -19.759 1.921 1.00 95.81 177 ARG A C 1
ATOM 1427 O O . ARG A 1 177 ? -21.449 -20.729 1.734 1.00 95.81 177 ARG A O 1
ATOM 1434 N N . LYS A 1 178 ? -23.446 -19.865 2.311 1.00 96.31 178 LYS A N 1
ATOM 1435 C CA . LYS A 1 178 ? -24.105 -21.149 2.618 1.00 96.31 178 LYS A CA 1
ATOM 1436 C C . LYS A 1 178 ? -24.089 -22.126 1.443 1.00 96.31 178 LYS A C 1
ATOM 1438 O O . LYS A 1 178 ? -23.940 -23.321 1.647 1.00 96.31 178 LYS A O 1
ATOM 1443 N N . LYS A 1 179 ? -24.267 -21.626 0.217 1.00 97.50 179 LYS A N 1
ATOM 1444 C CA . LYS A 1 179 ? -24.320 -22.457 -0.992 1.00 97.50 179 LYS A CA 1
ATOM 1445 C C . LYS A 1 179 ? -22.944 -22.965 -1.422 1.00 97.50 179 LYS A C 1
ATOM 1447 O O . LYS A 1 179 ? -22.845 -24.068 -1.944 1.00 97.50 179 LYS A O 1
ATOM 1452 N N . THR A 1 180 ? -21.913 -22.132 -1.305 1.00 96.19 180 THR A N 1
ATOM 1453 C CA . THR A 1 180 ? -20.617 -22.386 -1.956 1.00 96.19 180 THR A CA 1
ATOM 1454 C C . THR A 1 180 ? -19.502 -22.744 -0.987 1.00 96.19 180 THR A C 1
ATOM 1456 O O . THR A 1 180 ? -18.493 -23.293 -1.421 1.00 96.19 180 THR A O 1
ATOM 1459 N N . SER A 1 181 ? -19.634 -22.367 0.287 1.00 93.50 181 SER A N 1
ATOM 1460 C CA . SER A 1 181 ? -18.577 -22.428 1.306 1.00 93.50 181 SER A CA 1
ATOM 1461 C C . SER A 1 181 ? -17.263 -21.749 0.889 1.00 93.50 181 SER A C 1
ATOM 1463 O O . SER A 1 181 ? -16.228 -21.931 1.526 1.00 93.50 181 SER A O 1
ATOM 1465 N N . LYS A 1 182 ? -17.275 -20.938 -0.177 1.00 91.38 182 LYS A N 1
ATOM 1466 C CA . LYS A 1 182 ? -16.074 -20.296 -0.709 1.00 91.38 182 LYS A CA 1
ATOM 1467 C C . LYS A 1 182 ? -15.629 -19.126 0.169 1.00 91.38 182 LYS A C 1
ATOM 1469 O O . LYS A 1 182 ? -16.484 -18.464 0.770 1.00 91.38 182 LYS A O 1
ATOM 1474 N N . PRO A 1 183 ? -14.318 -18.822 0.223 1.00 89.94 183 PRO A N 1
ATOM 1475 C CA . PRO A 1 183 ? -13.800 -17.644 0.913 1.00 89.94 183 PRO A CA 1
ATOM 1476 C C . PRO A 1 183 ? -14.485 -16.352 0.443 1.00 89.94 183 PRO A C 1
ATOM 1478 O O . PRO A 1 183 ? -14.622 -16.125 -0.759 1.00 89.94 183 PRO A O 1
ATOM 1481 N N . LEU A 1 184 ? -14.864 -15.480 1.382 1.00 92.12 184 LEU A N 1
ATOM 1482 C CA . LEU A 1 184 ? -15.513 -14.199 1.057 1.00 92.12 184 LEU A CA 1
ATOM 1483 C C . LEU A 1 184 ? -14.519 -13.048 0.826 1.00 92.12 184 LEU A C 1
ATOM 1485 O O . LEU A 1 184 ? -14.899 -12.013 0.289 1.00 92.12 184 LEU A O 1
ATOM 1489 N N . LEU A 1 185 ? -13.252 -13.235 1.205 1.00 88.62 185 LEU A N 1
ATOM 1490 C CA . LEU A 1 185 ? -12.161 -12.263 1.089 1.00 88.62 185 LEU A CA 1
ATOM 1491 C C . LEU A 1 185 ? -10.969 -12.867 0.340 1.00 88.62 185 LEU A C 1
ATOM 1493 O O . LEU A 1 185 ? -10.744 -14.081 0.397 1.00 88.62 185 LEU A O 1
ATOM 1497 N N . THR A 1 186 ? -10.200 -12.037 -0.370 1.00 84.94 186 THR A N 1
ATOM 1498 C CA . THR A 1 186 ? -8.909 -12.437 -0.961 1.00 84.94 186 THR A CA 1
ATOM 1499 C C . THR A 1 186 ? -7.815 -12.563 0.091 1.00 84.94 186 THR A C 1
ATOM 1501 O O . THR A 1 186 ? -7.938 -12.068 1.210 1.00 84.94 186 THR A O 1
ATOM 1504 N N . SER A 1 187 ? -6.713 -13.216 -0.291 1.00 76.19 187 SER A N 1
ATOM 1505 C CA . SER A 1 187 ? -5.522 -13.358 0.553 1.00 76.19 187 SER A CA 1
ATOM 1506 C C . SER A 1 187 ? -4.886 -12.011 0.929 1.00 76.19 187 SER A C 1
ATOM 1508 O O . SER A 1 187 ? -4.172 -11.933 1.929 1.00 76.19 187 SER A O 1
ATOM 1510 N N . CYS A 1 188 ? -5.181 -10.960 0.156 1.00 69.44 188 CYS A N 1
ATOM 1511 C CA . CYS A 1 188 ? -4.754 -9.583 0.385 1.00 69.44 188 CYS A CA 1
ATOM 1512 C C . CYS A 1 188 ? -5.414 -8.961 1.627 1.00 69.44 188 CYS A C 1
ATOM 1514 O O . CYS A 1 188 ? -4.832 -8.083 2.254 1.00 69.44 188 CYS A O 1
ATOM 1516 N N . PHE A 1 189 ? -6.601 -9.432 2.028 1.00 75.88 189 PHE A N 1
ATOM 1517 C CA . PHE A 1 189 ? -7.300 -8.948 3.219 1.00 75.88 189 PHE A CA 1
ATOM 1518 C C . PHE A 1 189 ? -7.146 -9.936 4.372 1.00 75.88 189 PHE A C 1
ATOM 1520 O O . PHE A 1 189 ? -8.071 -10.668 4.713 1.00 75.88 189 PHE A O 1
ATOM 1527 N N . ARG A 1 190 ? -5.974 -9.918 5.016 1.00 67.31 190 ARG A N 1
ATOM 1528 C CA . ARG A 1 190 ? -5.711 -10.692 6.247 1.00 67.31 190 ARG A CA 1
ATOM 1529 C C . ARG A 1 190 ? -6.269 -10.040 7.516 1.00 67.31 190 ARG A C 1
ATOM 1531 O O . ARG A 1 190 ? -5.953 -10.474 8.618 1.00 67.31 190 ARG A O 1
ATOM 1538 N N . ILE A 1 191 ? -7.073 -8.985 7.374 1.00 70.31 191 ILE A N 1
ATOM 1539 C CA . ILE A 1 191 ? -7.646 -8.263 8.510 1.00 70.31 191 ILE A CA 1
ATOM 1540 C C . ILE A 1 191 ? -8.657 -9.173 9.195 1.00 70.31 191 ILE A C 1
ATOM 1542 O O . ILE A 1 191 ? -9.699 -9.503 8.622 1.00 70.31 191 ILE A O 1
ATOM 1546 N N . ILE A 1 192 ? -8.346 -9.536 10.433 1.00 72.00 192 ILE A N 1
ATOM 1547 C CA . ILE A 1 192 ? -9.245 -10.266 11.314 1.00 72.00 192 ILE A CA 1
ATOM 1548 C C . ILE A 1 192 ? -10.428 -9.340 11.613 1.00 72.00 192 ILE A C 1
ATOM 1550 O O . ILE A 1 192 ? -10.222 -8.241 12.135 1.00 72.00 192 ILE A O 1
ATOM 1554 N N . PRO A 1 193 ? -11.662 -9.711 11.236 1.00 80.06 193 PRO A N 1
ATOM 1555 C CA . PRO A 1 193 ? -12.809 -8.869 11.514 1.00 80.06 193 PRO A CA 1
ATOM 1556 C C . PRO A 1 193 ? -13.070 -8.821 13.022 1.00 80.06 193 PRO A C 1
ATOM 1558 O O . PRO A 1 193 ? -12.924 -9.826 13.716 1.00 80.06 193 PRO A O 1
ATOM 1561 N N . GLU A 1 194 ? -13.524 -7.670 13.517 1.00 85.31 194 GLU A N 1
ATOM 1562 C CA . GLU A 1 194 ? -14.087 -7.578 14.864 1.00 85.31 194 GLU A CA 1
ATOM 1563 C C . GLU A 1 194 ? -15.206 -8.619 15.030 1.00 85.31 194 GLU A C 1
ATOM 1565 O O . GLU A 1 194 ? -16.006 -8.844 14.112 1.00 85.31 194 GLU A O 1
ATOM 1570 N N . ARG A 1 195 ? -15.251 -9.289 16.186 1.00 87.94 195 ARG A N 1
ATOM 1571 C CA . ARG A 1 195 ? -16.269 -10.302 16.470 1.00 87.94 195 ARG A CA 1
ATOM 1572 C C . ARG A 1 195 ? -17.555 -9.641 16.964 1.00 87.94 195 ARG A C 1
ATOM 1574 O O . ARG A 1 195 ? -17.750 -9.447 18.157 1.00 87.94 195 ARG A O 1
ATOM 1581 N N . LEU A 1 196 ? -18.432 -9.312 16.022 1.00 91.81 196 LEU A N 1
ATOM 1582 C CA . LEU A 1 196 ? -19.748 -8.707 16.240 1.00 91.81 196 LEU A CA 1
ATOM 1583 C C . LEU A 1 196 ? -20.855 -9.751 16.441 1.00 91.81 196 LEU A C 1
ATOM 1585 O O . LEU A 1 196 ? -21.858 -9.468 17.093 1.00 91.81 196 LEU A O 1
ATOM 1589 N N . LEU A 1 197 ? -20.698 -10.942 15.855 1.00 93.12 197 LEU A N 1
ATOM 1590 C CA . LEU A 1 197 ? -21.655 -12.049 15.924 1.00 93.12 197 LEU A CA 1
ATOM 1591 C C . LEU A 1 197 ? -20.973 -13.329 16.430 1.00 93.12 197 LEU A C 1
ATOM 1593 O O . LEU A 1 197 ? -19.755 -13.486 16.333 1.00 93.12 197 LEU A O 1
ATOM 1597 N N . LYS A 1 198 ? -21.769 -14.242 17.004 1.00 92.69 198 LYS A N 1
ATOM 1598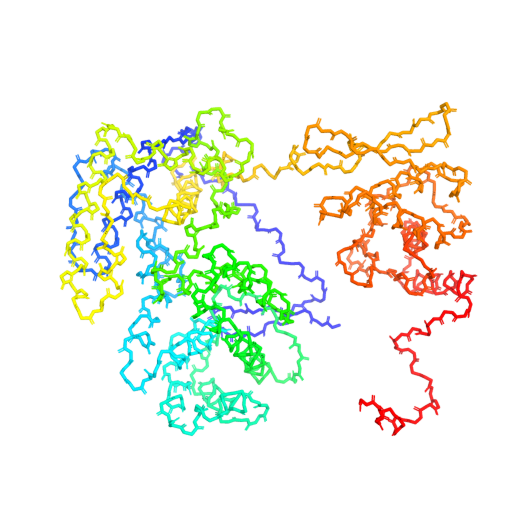 C CA . LYS A 1 198 ? -21.268 -15.518 17.544 1.00 92.69 198 LYS A CA 1
ATOM 1599 C C . LYS A 1 198 ? -20.820 -16.477 16.441 1.00 92.69 198 LYS A C 1
ATOM 1601 O O . LYS A 1 198 ? -19.766 -17.089 16.595 1.00 92.69 198 LYS A O 1
ATOM 1606 N N . ASP A 1 199 ? -21.624 -16.594 15.384 1.00 93.94 199 ASP A N 1
ATOM 1607 C CA . ASP A 1 199 ? -21.335 -17.410 14.203 1.00 93.94 199 ASP A CA 1
ATOM 1608 C C . ASP A 1 199 ? -20.301 -16.714 13.311 1.00 93.94 199 ASP A C 1
ATOM 1610 O O . ASP A 1 199 ? -20.453 -15.536 12.979 1.00 93.94 199 ASP A O 1
ATOM 1614 N N . ASP A 1 200 ? -19.245 -17.436 12.948 1.00 90.50 200 ASP A N 1
ATOM 1615 C CA . ASP A 1 200 ? -18.086 -16.874 12.252 1.00 90.50 200 ASP A CA 1
ATOM 1616 C C . ASP A 1 200 ? -18.400 -16.494 10.800 1.00 90.50 200 ASP A C 1
ATOM 1618 O O . ASP A 1 200 ? -17.918 -15.467 10.311 1.00 90.50 200 ASP A O 1
ATOM 1622 N N . ASP A 1 201 ? -19.251 -17.269 10.125 1.00 92.44 201 ASP A N 1
ATOM 1623 C CA . ASP A 1 201 ? -19.684 -16.982 8.760 1.00 92.44 201 ASP A CA 1
ATOM 1624 C C . ASP A 1 201 ? -20.591 -15.748 8.737 1.00 92.44 201 ASP A C 1
ATOM 1626 O O . ASP A 1 201 ? -20.377 -14.830 7.943 1.00 92.44 201 ASP A O 1
ATOM 1630 N N . GLU A 1 202 ? -21.569 -15.665 9.641 1.00 95.19 202 GLU A N 1
ATOM 1631 C CA . GLU A 1 202 ? -22.404 -14.474 9.787 1.00 95.19 202 GLU A CA 1
ATOM 1632 C C . GLU A 1 202 ? -21.579 -13.250 10.191 1.00 95.19 202 GLU A C 1
ATOM 1634 O O . GLU A 1 202 ? -21.810 -12.160 9.659 1.00 95.19 202 GLU A O 1
ATOM 1639 N N . ASN A 1 203 ? -20.590 -13.413 11.075 1.00 94.38 203 ASN A N 1
ATOM 1640 C CA . ASN A 1 203 ? -19.687 -12.336 11.469 1.00 94.38 203 ASN A CA 1
ATOM 1641 C C . ASN A 1 203 ? -18.856 -11.825 10.286 1.00 94.38 203 ASN A C 1
ATOM 1643 O O . ASN A 1 203 ? -18.733 -10.614 10.086 1.00 94.38 203 ASN A O 1
ATOM 1647 N N . LEU A 1 204 ? -18.319 -12.732 9.466 1.00 93.06 204 LEU A N 1
ATOM 1648 C CA . LEU A 1 204 ? -17.557 -12.377 8.274 1.00 93.06 204 LEU A CA 1
ATOM 1649 C C . LEU A 1 204 ? -18.428 -11.625 7.261 1.00 93.06 204 LEU A C 1
ATOM 1651 O O . LEU A 1 204 ? -18.024 -10.572 6.761 1.00 93.06 204 LEU A O 1
ATOM 1655 N N . VAL A 1 205 ? -19.645 -12.117 7.008 1.00 96.44 205 VAL A N 1
ATOM 1656 C CA . VAL A 1 205 ? -20.624 -11.439 6.148 1.00 96.44 205 VAL A CA 1
ATOM 1657 C C . VAL A 1 205 ? -20.933 -10.040 6.690 1.00 96.44 205 VAL A C 1
ATOM 1659 O O . VAL A 1 205 ? -20.856 -9.067 5.939 1.00 96.44 205 VAL A O 1
ATOM 1662 N N . ARG A 1 206 ? -21.211 -9.914 7.995 1.00 97.00 206 ARG A N 1
ATOM 1663 C CA . ARG A 1 206 ? -21.489 -8.627 8.649 1.00 97.00 206 ARG A CA 1
ATOM 1664 C C . ARG A 1 206 ? -20.311 -7.660 8.559 1.00 97.00 206 ARG A C 1
ATOM 1666 O O . ARG A 1 206 ? -20.507 -6.463 8.361 1.00 97.00 206 ARG A O 1
ATOM 1673 N N . SER A 1 207 ? -19.086 -8.157 8.681 1.00 95.12 207 SER A N 1
ATOM 1674 C CA . SER A 1 207 ? -17.887 -7.332 8.547 1.00 95.12 207 SER A CA 1
ATOM 1675 C C . SER A 1 207 ? -17.734 -6.775 7.130 1.00 95.12 207 SER A C 1
ATOM 1677 O O . SER A 1 207 ? -17.489 -5.576 6.961 1.00 95.12 207 SER A O 1
ATOM 1679 N N . ILE A 1 208 ? -17.962 -7.607 6.104 1.00 96.00 208 ILE A N 1
ATOM 1680 C CA . ILE A 1 208 ? -17.932 -7.183 4.696 1.00 96.00 208 ILE A CA 1
ATOM 1681 C C . ILE A 1 208 ? -19.005 -6.132 4.424 1.00 96.00 208 ILE A C 1
ATOM 1683 O O . ILE A 1 208 ? -18.709 -5.117 3.788 1.00 96.00 208 ILE A O 1
ATOM 1687 N N . THR A 1 209 ? -20.233 -6.319 4.917 1.00 97.81 209 THR A N 1
ATOM 1688 C CA . THR A 1 209 ? -21.297 -5.332 4.693 1.00 97.81 209 THR A CA 1
ATOM 1689 C C . THR A 1 209 ? -21.034 -4.022 5.432 1.00 97.81 209 THR A C 1
ATOM 1691 O O . THR A 1 209 ? -21.153 -2.960 4.827 1.00 97.81 209 THR A O 1
ATOM 1694 N N . ASN A 1 210 ? -20.554 -4.069 6.680 1.00 96.75 210 ASN A N 1
ATOM 1695 C CA . ASN A 1 210 ? -20.142 -2.876 7.427 1.00 96.75 210 ASN A CA 1
ATOM 1696 C C . ASN A 1 210 ? -18.987 -2.128 6.748 1.00 96.75 210 ASN A C 1
ATOM 1698 O O . ASN A 1 210 ? -18.948 -0.899 6.737 1.00 96.75 210 ASN A O 1
ATOM 1702 N N . ARG A 1 211 ? -18.011 -2.848 6.185 1.00 96.31 211 ARG A N 1
ATOM 1703 C CA . ARG A 1 211 ? -16.930 -2.244 5.392 1.00 96.31 211 ARG A CA 1
ATOM 1704 C C . ARG A 1 211 ? -17.460 -1.615 4.104 1.00 96.31 211 ARG A C 1
ATOM 1706 O O . ARG A 1 211 ? -17.080 -0.495 3.789 1.00 96.31 211 ARG A O 1
ATOM 1713 N N . SER A 1 212 ? -18.362 -2.300 3.406 1.00 97.75 212 SER A N 1
ATOM 1714 C CA . SER A 1 212 ? -18.976 -1.797 2.171 1.00 97.75 212 SER A CA 1
ATOM 1715 C C . SER A 1 212 ? -19.785 -0.520 2.414 1.00 97.75 212 SER A C 1
ATOM 1717 O O . SER A 1 212 ? -19.694 0.400 1.613 1.00 97.75 212 SER A O 1
ATOM 1719 N N . MET A 1 213 ? -20.518 -0.419 3.533 1.00 98.12 213 MET A N 1
ATOM 1720 C CA . MET A 1 213 ? -21.225 0.815 3.915 1.00 98.12 213 MET A CA 1
ATOM 1721 C C . MET A 1 213 ? -20.261 1.990 4.100 1.00 98.12 213 MET A C 1
ATOM 1723 O O . MET A 1 213 ? -20.446 3.020 3.461 1.00 98.12 213 MET A O 1
ATOM 1727 N N . ARG A 1 214 ? -19.195 1.809 4.891 1.00 97.44 214 ARG A N 1
ATOM 1728 C CA . ARG A 1 214 ? -18.160 2.841 5.094 1.00 97.44 214 ARG A CA 1
ATOM 1729 C C . ARG A 1 214 ? -17.515 3.268 3.775 1.00 97.44 214 ARG A C 1
ATOM 1731 O O . ARG A 1 214 ? -17.367 4.452 3.502 1.00 97.44 214 ARG A O 1
ATOM 1738 N N . LEU A 1 215 ? -17.167 2.301 2.926 1.00 97.75 215 LEU A N 1
ATOM 1739 C CA . LEU A 1 215 ? -16.589 2.577 1.611 1.00 97.75 215 LEU A CA 1
ATOM 1740 C C . LEU A 1 215 ? -17.570 3.296 0.678 1.00 97.75 215 LEU A C 1
ATOM 1742 O O . LEU A 1 215 ? -17.132 4.129 -0.102 1.00 97.75 215 LEU A O 1
ATOM 1746 N N . LEU A 1 216 ? -18.875 3.024 0.758 1.00 98.44 216 LEU A N 1
ATOM 1747 C CA . LEU A 1 216 ? -19.895 3.758 0.002 1.00 98.44 216 LEU A CA 1
ATOM 1748 C C . LEU A 1 216 ? -20.044 5.209 0.478 1.00 98.44 216 LEU A C 1
ATOM 1750 O O . LEU A 1 216 ? -20.229 6.094 -0.355 1.00 98.44 216 LEU A O 1
ATOM 1754 N N . GLU A 1 217 ? -19.941 5.463 1.785 1.00 97.88 217 GLU A N 1
ATOM 1755 C CA . GLU A 1 217 ? -19.928 6.823 2.344 1.00 97.88 217 GLU A CA 1
ATOM 1756 C C . GLU A 1 217 ? -18.719 7.609 1.823 1.00 97.88 217 GLU A C 1
ATOM 1758 O O . GLU A 1 217 ? -18.886 8.691 1.256 1.00 97.88 217 GLU A O 1
ATOM 1763 N N . VAL A 1 218 ? -17.521 7.015 1.911 1.00 97.69 218 VAL A N 1
ATOM 1764 C CA . VAL A 1 218 ? -16.283 7.590 1.360 1.00 97.69 218 VAL A CA 1
ATOM 1765 C C . VAL A 1 218 ? -16.392 7.795 -0.148 1.00 97.69 218 VAL A C 1
ATOM 1767 O O . VAL A 1 218 ? -16.021 8.845 -0.661 1.00 97.69 218 VAL A O 1
ATOM 1770 N N . ALA A 1 219 ? -16.929 6.823 -0.885 1.00 98.00 219 ALA A N 1
ATOM 1771 C CA . ALA A 1 219 ? -17.075 6.935 -2.330 1.00 98.00 219 ALA A CA 1
ATOM 1772 C C . ALA A 1 219 ? -18.032 8.072 -2.725 1.00 98.00 219 ALA A C 1
ATOM 1774 O O . ALA A 1 219 ? -17.826 8.737 -3.739 1.00 98.00 219 ALA A O 1
ATOM 1775 N N . GLY A 1 220 ? -19.065 8.322 -1.915 1.00 96.81 220 GLY A N 1
ATOM 1776 C CA . GLY A 1 220 ? -19.997 9.425 -2.115 1.00 96.81 220 GLY A CA 1
ATOM 1777 C C . GLY A 1 220 ? -19.308 10.790 -2.113 1.00 96.81 220 GLY A C 1
ATOM 1778 O O . GLY A 1 220 ? -19.544 11.580 -3.029 1.00 96.81 220 GLY A O 1
ATOM 1779 N N . SER A 1 221 ? -18.440 11.050 -1.130 1.00 96.56 221 SER A N 1
ATOM 1780 C CA . SER A 1 221 ? -17.664 12.296 -1.054 1.00 96.56 221 SER A CA 1
ATOM 1781 C C . SER A 1 221 ? -16.521 12.324 -2.073 1.00 96.56 221 SER A C 1
ATOM 1783 O O . SER A 1 221 ? -16.369 13.310 -2.796 1.00 96.56 221 SER A O 1
ATOM 1785 N N . ALA A 1 222 ? -15.779 11.221 -2.209 1.00 97.69 222 ALA A N 1
ATOM 1786 C CA . ALA A 1 222 ? -14.654 11.099 -3.132 1.00 97.69 222 ALA A CA 1
ATOM 1787 C C . ALA A 1 222 ? -15.059 11.325 -4.594 1.00 97.69 222 ALA A C 1
ATOM 1789 O O . ALA A 1 222 ? -14.301 11.935 -5.344 1.00 97.69 222 ALA A O 1
ATOM 1790 N N . PHE A 1 223 ? -16.258 10.897 -5.005 1.00 98.31 223 PHE A N 1
ATOM 1791 C CA . PHE A 1 223 ? -16.756 11.163 -6.356 1.00 98.31 223 PHE A CA 1
ATOM 1792 C C . PHE A 1 223 ? -16.969 12.660 -6.613 1.00 98.31 223 PHE A C 1
ATOM 1794 O O . PHE A 1 223 ? -16.636 13.153 -7.689 1.00 98.31 223 PHE A O 1
ATOM 1801 N N . GLY A 1 224 ? -17.488 13.397 -5.623 1.00 97.94 224 GLY A N 1
ATOM 1802 C CA . GLY A 1 224 ? -17.628 14.852 -5.707 1.00 97.94 224 GLY A CA 1
ATOM 1803 C C . GLY A 1 224 ? -16.274 15.535 -5.893 1.00 97.94 224 GLY A C 1
ATOM 1804 O O . GLY A 1 224 ? -16.105 16.319 -6.823 1.00 97.94 224 GLY A O 1
ATOM 1805 N N . THR A 1 225 ? -15.288 15.150 -5.078 1.00 98.25 225 THR A N 1
ATOM 1806 C CA . THR A 1 225 ? -13.897 15.616 -5.187 1.00 98.25 225 THR A CA 1
ATOM 1807 C C . THR A 1 225 ? -13.283 15.290 -6.548 1.00 98.25 225 THR A C 1
ATOM 1809 O O . THR A 1 225 ? -12.669 16.152 -7.174 1.00 98.25 225 THR A O 1
ATOM 1812 N N . LEU A 1 226 ? -13.471 14.060 -7.038 1.00 97.88 226 LEU A N 1
ATOM 1813 C CA . LEU A 1 226 ? -12.974 13.629 -8.342 1.00 97.88 226 LEU A CA 1
ATOM 1814 C C . LEU A 1 226 ? -13.538 14.504 -9.466 1.00 97.88 226 LEU A C 1
ATOM 1816 O O . LEU A 1 226 ? -12.807 14.909 -10.366 1.00 97.88 226 LEU A O 1
ATOM 1820 N N . LYS A 1 227 ? -14.832 14.830 -9.398 1.00 97.81 227 LYS A N 1
ATOM 1821 C CA . LYS A 1 227 ? -15.528 15.629 -10.412 1.00 97.81 227 LYS A CA 1
ATOM 1822 C C . LYS A 1 227 ? -15.332 17.135 -10.286 1.00 97.81 227 LYS A C 1
ATOM 1824 O O . LYS A 1 227 ? -15.716 17.862 -11.207 1.00 97.81 227 LYS A O 1
ATOM 1829 N N . ASP A 1 228 ? -14.721 17.616 -9.209 1.00 98.06 228 ASP A N 1
ATOM 1830 C CA . ASP A 1 228 ? -14.473 19.040 -9.035 1.00 98.06 228 ASP A CA 1
ATOM 1831 C C . ASP A 1 228 ? -13.357 19.524 -9.973 1.00 98.06 228 ASP A C 1
ATOM 1833 O O . ASP A 1 228 ? -12.169 19.283 -9.764 1.00 98.06 228 ASP A O 1
ATOM 1837 N N . LYS A 1 229 ? -13.744 20.251 -11.026 1.00 97.56 229 LYS A N 1
ATOM 1838 C CA . LYS A 1 229 ? -12.815 20.830 -12.008 1.00 97.56 229 LYS A CA 1
ATOM 1839 C C . LYS A 1 229 ? -11.943 21.954 -11.437 1.00 97.56 229 LYS A C 1
ATOM 1841 O O . LYS A 1 229 ? -10.985 22.348 -12.096 1.00 97.56 229 LYS A O 1
ATOM 1846 N N . LYS A 1 230 ? -12.269 22.493 -10.257 1.00 97.88 230 LYS A N 1
ATOM 1847 C CA . LYS A 1 230 ? -11.481 23.543 -9.592 1.00 97.88 230 LYS A CA 1
ATOM 1848 C C . LYS A 1 230 ? -10.265 22.974 -8.867 1.00 97.88 230 LYS A C 1
ATOM 1850 O O . LYS A 1 230 ? -9.292 23.696 -8.662 1.00 97.88 230 LYS A O 1
ATOM 1855 N N . LEU A 1 231 ? -10.317 21.702 -8.474 1.00 97.69 231 LEU A N 1
ATOM 1856 C CA . LEU A 1 231 ? -9.228 21.042 -7.767 1.00 97.69 231 LEU A CA 1
ATOM 1857 C C . LEU A 1 231 ? -8.177 20.529 -8.751 1.00 97.69 231 LEU A C 1
ATOM 1859 O O . LEU A 1 231 ? -8.489 19.878 -9.749 1.00 97.69 231 LEU A O 1
ATOM 1863 N N . LYS A 1 232 ? -6.906 20.777 -8.437 1.00 96.38 232 LYS A N 1
ATOM 1864 C CA . LYS A 1 232 ? -5.775 20.162 -9.140 1.00 96.38 232 LYS A CA 1
ATOM 1865 C C . LYS A 1 232 ? -5.670 18.672 -8.773 1.00 96.38 232 LYS A C 1
ATOM 1867 O O . LYS A 1 232 ? -6.059 18.309 -7.660 1.00 96.38 232 LYS A O 1
ATOM 1872 N N . PRO A 1 233 ? -5.062 17.822 -9.621 1.00 95.38 233 PRO A N 1
ATOM 1873 C CA . PRO A 1 233 ? -4.858 16.396 -9.334 1.00 95.38 233 PRO A CA 1
ATOM 1874 C C . PRO A 1 233 ? -4.302 16.096 -7.933 1.00 95.38 233 PRO A C 1
ATOM 1876 O O . PRO A 1 233 ? -4.872 15.291 -7.201 1.00 95.38 233 PRO A O 1
ATOM 1879 N N . ALA A 1 234 ? -3.272 16.833 -7.500 1.00 92.44 234 ALA A N 1
ATOM 1880 C CA . ALA A 1 234 ? -2.663 16.649 -6.182 1.00 92.44 234 ALA A CA 1
ATOM 1881 C C . ALA A 1 234 ? -3.629 16.957 -5.022 1.00 92.44 234 ALA A C 1
ATOM 1883 O O . ALA A 1 234 ? -3.595 16.279 -3.996 1.00 92.44 234 ALA A O 1
ATOM 1884 N N . GLN A 1 235 ? -4.510 17.951 -5.193 1.00 95.31 235 GLN A N 1
ATOM 1885 C CA . GLN A 1 235 ? -5.535 18.306 -4.206 1.00 95.31 235 GLN A CA 1
ATOM 1886 C C . GLN A 1 235 ? -6.647 17.255 -4.171 1.00 95.31 235 GLN A C 1
ATOM 1888 O O . GLN A 1 235 ? -7.091 16.877 -3.089 1.00 95.31 235 GLN A O 1
ATOM 1893 N N . LYS A 1 236 ? -7.063 16.744 -5.340 1.00 96.62 236 LYS A N 1
ATOM 1894 C CA . LYS A 1 236 ? -8.027 15.640 -5.433 1.00 96.62 236 LYS A CA 1
ATOM 1895 C C . LYS A 1 236 ? -7.498 14.393 -4.737 1.00 96.62 236 LYS A C 1
ATOM 1897 O O . LYS A 1 236 ? -8.209 13.811 -3.924 1.00 96.62 236 LYS A O 1
ATOM 1902 N N . PHE A 1 237 ? -6.249 14.014 -5.015 1.00 94.69 237 PHE A N 1
ATOM 1903 C CA . PHE A 1 237 ? -5.606 12.873 -4.369 1.00 94.69 237 PHE A CA 1
ATOM 1904 C C . PHE A 1 237 ? -5.575 13.044 -2.850 1.00 94.69 237 PHE A C 1
ATOM 1906 O O . PHE A 1 237 ? -6.025 12.148 -2.143 1.00 94.69 237 PHE A O 1
ATOM 1913 N N . ALA A 1 238 ? -5.095 14.192 -2.353 1.00 92.88 238 ALA A N 1
ATOM 1914 C CA . ALA A 1 238 ? -5.012 14.453 -0.919 1.00 92.88 238 ALA A CA 1
ATOM 1915 C C . ALA A 1 238 ? -6.392 14.346 -0.252 1.00 92.88 238 ALA A C 1
ATOM 1917 O O . ALA A 1 238 ? -6.548 13.599 0.706 1.00 92.88 238 ALA A O 1
ATOM 1918 N N . ALA A 1 239 ? -7.414 14.995 -0.815 1.00 96.00 239 ALA A N 1
ATOM 1919 C CA . ALA A 1 239 ? -8.768 14.961 -0.270 1.00 96.00 239 ALA A CA 1
ATOM 1920 C C . ALA A 1 239 ? -9.405 13.557 -0.308 1.00 96.00 239 ALA A C 1
ATOM 1922 O O . ALA A 1 239 ? -10.037 13.149 0.664 1.00 96.00 239 ALA A O 1
ATOM 1923 N N . ILE A 1 240 ? -9.225 12.793 -1.393 1.00 96.19 240 ILE A N 1
ATOM 1924 C CA . ILE A 1 240 ? -9.713 11.404 -1.478 1.00 96.19 240 ILE A CA 1
ATOM 1925 C C . ILE A 1 240 ? -8.968 10.515 -0.474 1.00 96.19 240 ILE A C 1
ATOM 1927 O O . ILE A 1 240 ? -9.595 9.724 0.226 1.00 96.19 240 ILE A O 1
ATOM 1931 N N . SER A 1 241 ? -7.644 10.656 -0.382 1.00 94.38 241 SER A N 1
ATOM 1932 C CA . SER A 1 241 ? -6.802 9.892 0.540 1.00 94.38 241 SER A CA 1
ATOM 1933 C C . SER A 1 241 ? -7.188 10.155 1.996 1.00 94.38 241 SER A C 1
ATOM 1935 O O . SER A 1 241 ? -7.428 9.203 2.737 1.00 94.38 241 SER A O 1
ATOM 1937 N N . SER A 1 242 ? -7.346 11.424 2.387 1.00 94.12 242 SER A N 1
ATOM 1938 C CA . SER A 1 242 ? -7.817 11.814 3.720 1.00 94.12 242 SER A CA 1
ATOM 1939 C C . SER A 1 242 ? -9.203 11.252 4.017 1.00 94.12 242 SER A C 1
ATOM 1941 O O . SER A 1 242 ? -9.382 10.612 5.048 1.00 94.12 242 SER A O 1
ATOM 1943 N N . ALA A 1 243 ? -10.158 11.372 3.087 1.00 96.50 243 ALA A N 1
ATOM 1944 C CA . ALA A 1 243 ? -11.501 10.823 3.274 1.00 96.50 243 ALA A CA 1
ATOM 1945 C C . ALA A 1 243 ? -11.491 9.299 3.502 1.00 96.50 243 ALA A C 1
ATOM 1947 O O . ALA A 1 243 ? -12.279 8.786 4.296 1.00 96.50 243 ALA A O 1
ATOM 1948 N N . VAL A 1 244 ? -10.593 8.565 2.832 1.00 95.38 244 VAL A N 1
ATOM 1949 C CA . VAL A 1 244 ? -10.412 7.127 3.077 1.00 95.38 244 VAL A CA 1
ATOM 1950 C C . VAL A 1 244 ? -9.809 6.882 4.460 1.00 95.38 244 VAL A C 1
ATOM 1952 O O . VAL A 1 244 ? -10.311 6.023 5.170 1.00 95.38 244 VAL A O 1
ATOM 1955 N N . GLN A 1 245 ? -8.759 7.603 4.849 1.00 92.75 245 GLN A N 1
ATOM 1956 C CA . GLN A 1 245 ? -8.045 7.376 6.114 1.00 92.75 245 GLN A CA 1
ATOM 1957 C C . GLN A 1 245 ? -8.844 7.791 7.359 1.00 92.75 245 GLN A C 1
ATOM 1959 O O . GLN A 1 245 ? -8.681 7.207 8.427 1.00 92.75 245 GLN A O 1
ATOM 1964 N N . GLU A 1 246 ? -9.721 8.786 7.236 1.00 92.94 246 GLU A N 1
ATOM 1965 C CA . GLU A 1 246 ? -10.608 9.229 8.318 1.00 92.94 246 GLU A CA 1
ATOM 1966 C C . GLU A 1 246 ? -11.748 8.237 8.588 1.00 92.94 246 GLU A C 1
ATOM 1968 O O . GLU A 1 246 ? -12.319 8.203 9.683 1.00 92.94 246 GLU A O 1
ATOM 1973 N N . ALA A 1 247 ? -12.087 7.399 7.606 1.00 93.75 247 ALA A N 1
ATOM 1974 C CA . ALA A 1 247 ? -13.116 6.391 7.770 1.00 93.75 247 ALA A CA 1
ATOM 1975 C C . ALA A 1 247 ? -12.620 5.245 8.664 1.00 93.75 247 ALA A C 1
ATOM 1977 O O . ALA A 1 247 ? -11.609 4.593 8.406 1.00 93.75 247 ALA A O 1
ATOM 1978 N N . GLN A 1 248 ? -13.384 4.950 9.718 1.00 90.06 248 GLN A N 1
ATOM 1979 C CA . GLN A 1 248 ? -13.006 3.963 10.729 1.00 90.06 248 GLN A CA 1
ATOM 1980 C C . GLN A 1 248 ? -12.604 2.618 10.102 1.00 90.06 248 GLN A C 1
ATOM 1982 O O . GLN A 1 248 ? -13.410 1.961 9.439 1.00 90.06 248 GLN A O 1
ATOM 1987 N N . GLY A 1 249 ? -11.386 2.156 10.393 1.00 86.81 249 GLY A N 1
ATOM 1988 C CA . GLY A 1 249 ? -10.870 0.861 9.938 1.00 86.81 249 GLY A CA 1
ATOM 1989 C C . GLY A 1 249 ? -10.383 0.833 8.486 1.00 86.81 249 GLY A C 1
ATOM 1990 O O . GLY A 1 249 ? -10.086 -0.251 7.981 1.00 86.81 249 GLY A O 1
ATOM 1991 N N . LEU A 1 250 ? -10.303 1.988 7.825 1.00 90.44 250 LEU A N 1
ATOM 1992 C CA . LEU A 1 250 ? -9.617 2.179 6.554 1.00 90.44 250 LEU A CA 1
ATOM 1993 C C . LEU A 1 250 ? -8.340 2.988 6.837 1.00 90.44 250 LEU A C 1
ATOM 1995 O O . LEU A 1 250 ? -8.388 4.030 7.473 1.00 90.44 250 LEU A O 1
ATOM 1999 N N . GLY A 1 251 ? -7.184 2.457 6.441 1.00 87.94 251 GLY A N 1
ATOM 2000 C CA . GLY A 1 251 ? -5.877 3.086 6.672 1.00 87.94 251 GLY A CA 1
ATOM 2001 C C . GLY A 1 251 ? -5.202 3.516 5.373 1.00 87.94 251 GLY A C 1
ATOM 2002 O O . GLY A 1 251 ? -5.780 3.423 4.290 1.00 87.94 251 GLY A O 1
ATOM 2003 N N . GLU A 1 252 ? -3.937 3.912 5.462 1.00 86.06 252 GLU A N 1
ATOM 2004 C CA . GLU A 1 252 ? -3.129 4.354 4.318 1.00 86.06 252 GLU A CA 1
ATOM 2005 C C . GLU A 1 252 ? -3.087 3.328 3.169 1.00 86.06 252 GLU A C 1
ATOM 2007 O O . GLU A 1 252 ? -3.224 3.685 1.999 1.00 86.06 252 GLU A O 1
ATOM 2012 N N . THR A 1 253 ? -2.988 2.030 3.482 1.00 85.38 253 THR A N 1
ATOM 2013 C CA . THR A 1 253 ? -3.032 0.956 2.474 1.00 85.38 253 THR A CA 1
ATOM 2014 C C . THR A 1 253 ? -4.326 0.981 1.658 1.00 85.38 253 THR A C 1
ATOM 2016 O O . THR A 1 253 ? -4.298 0.758 0.448 1.00 85.38 253 THR A O 1
ATOM 2019 N N . TRP A 1 254 ? -5.464 1.282 2.295 1.00 91.56 254 TRP A N 1
ATOM 2020 C CA . TRP A 1 254 ? -6.744 1.414 1.598 1.00 91.56 254 TRP A CA 1
ATOM 2021 C C . TRP A 1 254 ? -6.763 2.644 0.704 1.00 91.56 254 TRP A C 1
ATOM 2023 O O . TRP A 1 254 ? -7.232 2.547 -0.428 1.00 91.56 254 TRP A O 1
ATOM 2033 N N . ALA A 1 255 ? -6.231 3.769 1.185 1.00 92.19 255 ALA A N 1
ATOM 2034 C CA . ALA A 1 255 ? -6.138 4.990 0.396 1.00 92.19 255 ALA A CA 1
ATOM 2035 C C . ALA A 1 255 ? -5.314 4.752 -0.874 1.00 92.19 255 ALA A C 1
ATOM 2037 O O . ALA A 1 255 ? -5.813 5.011 -1.965 1.00 92.19 255 ALA A O 1
ATOM 2038 N N . LYS A 1 256 ? -4.123 4.150 -0.748 1.00 88.19 256 LYS A N 1
ATOM 2039 C CA . LYS A 1 256 ? -3.256 3.772 -1.877 1.00 88.19 256 LYS A CA 1
ATOM 2040 C C . LYS A 1 256 ? -3.951 2.824 -2.858 1.00 88.19 256 LYS A C 1
ATOM 2042 O O . LYS A 1 256 ? -3.966 3.074 -4.057 1.00 88.19 256 LYS A O 1
ATOM 2047 N N . MET A 1 257 ? -4.570 1.751 -2.362 1.00 90.25 257 MET A N 1
ATOM 2048 C CA . MET A 1 257 ? -5.271 0.794 -3.225 1.00 90.25 257 MET A CA 1
ATOM 2049 C C . MET A 1 257 ? -6.430 1.457 -3.986 1.00 90.25 257 MET A C 1
ATOM 2051 O O . MET A 1 257 ? -6.597 1.232 -5.183 1.00 90.25 257 MET A O 1
ATOM 2055 N N . LEU A 1 258 ? -7.249 2.265 -3.309 1.00 94.75 258 LEU A N 1
ATOM 2056 C CA . LEU A 1 258 ? -8.421 2.888 -3.923 1.00 94.75 258 LEU A CA 1
ATOM 2057 C C . LEU A 1 258 ? -8.031 3.986 -4.911 1.00 94.75 258 LEU A C 1
ATOM 2059 O O . LEU A 1 258 ? -8.633 4.046 -5.979 1.00 94.75 258 LEU A O 1
ATOM 2063 N N . THR A 1 259 ? -7.017 4.803 -4.618 1.00 92.62 259 THR A N 1
ATOM 2064 C CA . THR A 1 259 ? -6.543 5.828 -5.561 1.00 92.62 259 THR A CA 1
ATOM 2065 C C . THR A 1 259 ? -5.975 5.211 -6.833 1.00 92.62 259 THR A C 1
ATOM 2067 O O . THR A 1 259 ? -6.247 5.744 -7.904 1.00 92.62 259 THR A O 1
ATOM 2070 N N . VAL A 1 260 ? -5.315 4.047 -6.759 1.00 91.06 260 VAL A N 1
ATOM 2071 C CA . VAL A 1 260 ? -4.931 3.276 -7.958 1.00 91.06 260 VAL A CA 1
ATOM 2072 C C . VAL A 1 260 ? -6.153 2.903 -8.794 1.00 91.06 260 VAL A C 1
ATOM 2074 O O . VAL A 1 260 ? -6.157 3.101 -10.003 1.00 91.06 260 VAL A O 1
ATOM 2077 N N . CYS A 1 261 ? -7.230 2.427 -8.173 1.00 94.38 261 CYS A N 1
ATOM 2078 C CA . CYS A 1 261 ? -8.444 2.059 -8.911 1.00 94.38 261 CYS A CA 1
ATOM 2079 C C . CYS A 1 261 ? -9.123 3.266 -9.558 1.00 94.38 261 CYS A C 1
ATOM 2081 O O . CYS A 1 261 ? -9.621 3.170 -10.678 1.00 94.38 261 CYS A O 1
ATOM 2083 N N . VAL A 1 262 ? -9.146 4.396 -8.845 1.00 96.06 262 VAL A N 1
ATOM 2084 C CA . VAL A 1 262 ? -9.676 5.652 -9.376 1.00 96.06 262 VAL A CA 1
ATOM 2085 C C . VAL A 1 262 ? -8.835 6.107 -10.569 1.00 96.06 262 VAL A C 1
ATOM 2087 O O . VAL A 1 262 ? -9.393 6.427 -11.609 1.00 96.06 262 VAL A O 1
ATOM 2090 N N . ASP A 1 263 ? -7.510 6.079 -10.474 1.00 93.19 263 ASP A N 1
ATOM 2091 C CA . ASP A 1 263 ? -6.636 6.489 -11.578 1.00 93.19 263 ASP A CA 1
ATOM 2092 C C . ASP A 1 263 ? -6.764 5.557 -12.797 1.00 93.19 263 ASP A C 1
ATOM 2094 O O . ASP A 1 263 ? -6.792 6.014 -13.935 1.00 93.19 263 ASP A O 1
ATOM 2098 N N . LEU A 1 264 ? -6.965 4.253 -12.583 1.00 92.44 264 LEU A N 1
ATOM 2099 C CA . LEU A 1 264 ? -7.231 3.300 -13.667 1.00 92.44 264 LEU A CA 1
ATOM 2100 C C . LEU A 1 264 ? -8.575 3.557 -14.370 1.00 92.44 264 LEU A C 1
ATOM 2102 O O . LEU A 1 264 ? -8.656 3.438 -15.595 1.00 92.44 264 LEU A O 1
ATOM 2106 N N . GLY A 1 265 ? -9.620 3.903 -13.611 1.00 95.38 265 GLY A N 1
ATOM 2107 C CA . GLY A 1 265 ? -10.949 4.215 -14.142 1.00 95.38 265 GLY A CA 1
ATOM 2108 C C . GLY A 1 265 ? -11.060 5.606 -14.779 1.00 95.38 265 GLY A C 1
ATOM 2109 O O . GLY A 1 265 ? -11.855 5.783 -15.700 1.00 95.38 265 GLY A O 1
ATOM 2110 N N . TRP A 1 266 ? -10.249 6.562 -14.313 1.00 96.88 266 TRP A N 1
ATOM 2111 C CA . TRP A 1 266 ? -10.236 7.973 -14.721 1.00 96.88 266 TRP A CA 1
ATOM 2112 C C . TRP A 1 266 ? -8.802 8.497 -14.952 1.00 96.88 266 TRP A C 1
ATOM 2114 O O . TRP A 1 266 ? -8.366 9.439 -14.289 1.00 96.88 266 TRP A O 1
ATOM 2124 N N . PRO A 1 267 ? -8.033 7.928 -15.898 1.00 93.94 267 PRO A N 1
ATOM 2125 C CA . PRO A 1 267 ? -6.603 8.236 -16.048 1.00 93.94 267 PRO A CA 1
ATOM 2126 C C . PRO A 1 267 ? -6.294 9.674 -16.483 1.00 93.94 267 PRO A C 1
ATOM 2128 O O . PRO A 1 267 ? -5.169 10.152 -16.353 1.00 93.94 267 PRO A O 1
ATOM 2131 N N . GLU A 1 268 ? -7.279 10.401 -17.008 1.00 94.44 268 GLU A N 1
ATOM 2132 C CA . GLU A 1 268 ? -7.173 11.839 -17.267 1.00 94.44 268 GLU A CA 1
ATOM 2133 C C . GLU A 1 268 ? -7.011 12.680 -15.995 1.00 94.44 268 GLU A C 1
ATOM 2135 O O . GLU A 1 268 ? -6.471 13.782 -16.076 1.00 94.44 268 GLU A O 1
ATOM 2140 N N . GLU A 1 269 ? -7.422 12.159 -14.838 1.00 95.00 269 GLU A N 1
ATOM 2141 C CA . GLU A 1 269 ? -7.312 12.849 -13.552 1.00 95.00 269 GLU A CA 1
ATOM 2142 C C . GLU A 1 269 ? -5.882 12.839 -13.007 1.00 95.00 269 GLU A C 1
ATOM 2144 O O . GLU A 1 269 ? -5.534 13.710 -12.211 1.00 95.00 269 GLU A O 1
ATOM 2149 N N . ARG A 1 270 ? -5.034 11.908 -13.478 1.00 92.88 270 ARG A N 1
ATOM 2150 C CA . ARG A 1 270 ? -3.594 11.843 -13.171 1.00 92.88 270 ARG A CA 1
ATOM 2151 C C . ARG A 1 270 ? -3.306 11.934 -11.670 1.00 92.88 270 ARG A C 1
ATOM 2153 O O . ARG A 1 270 ? -2.357 12.604 -11.252 1.00 92.88 270 ARG A O 1
ATOM 2160 N N . LEU A 1 271 ? -4.135 11.287 -10.855 1.00 92.00 271 LEU A N 1
ATOM 2161 C CA . LEU A 1 271 ? -4.050 11.360 -9.402 1.00 92.00 271 LEU A CA 1
ATOM 2162 C C . LEU A 1 271 ? -2.710 10.800 -8.930 1.00 92.00 271 LEU A C 1
ATOM 2164 O O . LEU A 1 271 ? -1.999 11.476 -8.187 1.00 92.00 271 LEU A O 1
ATOM 2168 N N . LEU A 1 272 ? -2.323 9.624 -9.433 1.00 87.81 272 LEU A N 1
ATOM 2169 C CA . LEU A 1 272 ? -1.052 8.991 -9.069 1.00 87.81 272 LEU A CA 1
ATOM 2170 C C . LEU A 1 272 ? 0.154 9.741 -9.636 1.00 87.81 272 LEU A C 1
ATOM 2172 O O . LEU A 1 272 ? 1.143 9.935 -8.941 1.00 87.81 272 LEU A O 1
ATOM 2176 N N . ALA A 1 273 ? 0.072 10.225 -10.877 1.00 85.44 273 ALA A N 1
ATOM 2177 C CA . ALA A 1 273 ? 1.167 10.991 -11.475 1.00 85.44 273 ALA A CA 1
ATOM 2178 C C . ALA A 1 273 ? 1.432 12.321 -10.743 1.00 85.44 273 ALA A C 1
ATOM 2180 O O . ALA A 1 273 ? 2.530 12.865 -10.819 1.00 85.44 273 ALA A O 1
ATOM 2181 N N . SER A 1 274 ? 0.431 12.857 -10.038 1.00 82.25 274 SER A N 1
ATOM 2182 C CA . SER A 1 274 ? 0.568 14.085 -9.252 1.00 82.25 274 SER A CA 1
ATOM 2183 C C . SER A 1 274 ? 1.186 13.882 -7.865 1.00 82.25 274 SER A C 1
ATOM 2185 O O . SER A 1 274 ? 1.645 14.854 -7.263 1.00 82.25 274 SER A O 1
ATOM 2187 N N . GLN A 1 275 ? 1.201 12.641 -7.370 1.00 77.00 275 GLN A N 1
ATOM 2188 C CA . GLN A 1 275 ? 1.660 12.264 -6.035 1.00 77.00 275 GLN A CA 1
ATOM 2189 C C . GLN A 1 275 ? 2.595 11.059 -6.150 1.00 77.00 275 GLN A C 1
ATOM 2191 O O . GLN A 1 275 ? 2.184 9.903 -6.123 1.00 77.00 275 GLN A O 1
ATOM 2196 N N . CYS A 1 276 ? 3.880 11.355 -6.302 1.00 65.44 276 CYS A N 1
ATOM 2197 C CA . CYS A 1 276 ? 4.951 10.374 -6.443 1.00 65.44 276 CYS A CA 1
ATOM 2198 C C . CYS A 1 276 ? 5.476 9.898 -5.079 1.00 65.44 276 CYS A C 1
ATOM 2200 O O . CYS A 1 276 ? 6.687 9.843 -4.875 1.00 65.44 276 CYS A O 1
ATOM 2202 N N . ASP A 1 277 ? 4.584 9.591 -4.135 1.00 81.12 277 ASP A N 1
ATOM 2203 C CA . ASP A 1 277 ? 5.010 8.965 -2.884 1.00 81.12 277 ASP A CA 1
ATOM 2204 C C . ASP A 1 277 ? 5.477 7.543 -3.182 1.00 81.12 277 ASP A C 1
ATOM 2206 O O . ASP A 1 277 ? 4.686 6.690 -3.592 1.00 81.12 277 ASP A O 1
ATOM 2210 N N . VAL A 1 278 ? 6.774 7.301 -2.989 1.00 83.56 278 VAL A N 1
ATOM 2211 C CA . VAL A 1 278 ? 7.382 5.995 -3.233 1.00 83.56 278 VAL A CA 1
ATOM 2212 C C . VAL A 1 278 ? 6.893 5.022 -2.174 1.00 83.56 278 VAL A C 1
ATOM 2214 O O . VAL A 1 278 ? 7.178 5.173 -0.983 1.00 83.56 278 VAL A O 1
ATOM 2217 N N . GLY A 1 279 ? 6.149 4.004 -2.602 1.00 84.75 279 GLY A N 1
ATOM 2218 C CA . GLY A 1 279 ? 5.770 2.913 -1.711 1.00 84.75 279 GLY A CA 1
ATOM 2219 C C . GLY A 1 279 ? 7.009 2.221 -1.130 1.00 84.75 279 GLY A C 1
ATOM 2220 O O . GLY A 1 279 ? 7.996 2.027 -1.833 1.00 84.75 279 GLY A O 1
ATOM 2221 N N . THR A 1 280 ? 6.934 1.764 0.123 1.00 84.75 280 THR A N 1
ATOM 2222 C CA . THR A 1 280 ? 7.983 0.936 0.770 1.00 84.75 280 THR A CA 1
ATOM 2223 C C . THR A 1 280 ? 8.371 -0.275 -0.089 1.00 84.75 280 THR A C 1
ATOM 2225 O O . THR A 1 280 ? 9.515 -0.711 -0.133 1.00 84.75 280 THR A O 1
ATOM 2228 N N . GLY A 1 281 ? 7.399 -0.768 -0.864 1.00 88.69 281 GLY A N 1
ATOM 2229 C CA . GLY A 1 281 ? 7.538 -1.703 -1.977 1.00 88.69 281 GLY A CA 1
ATOM 2230 C C . GLY A 1 281 ? 8.715 -1.455 -2.932 1.00 88.69 281 GLY A C 1
ATOM 2231 O O . GLY A 1 281 ? 9.430 -2.382 -3.305 1.00 88.69 281 GLY A O 1
ATOM 2232 N N . ALA A 1 282 ? 8.874 -0.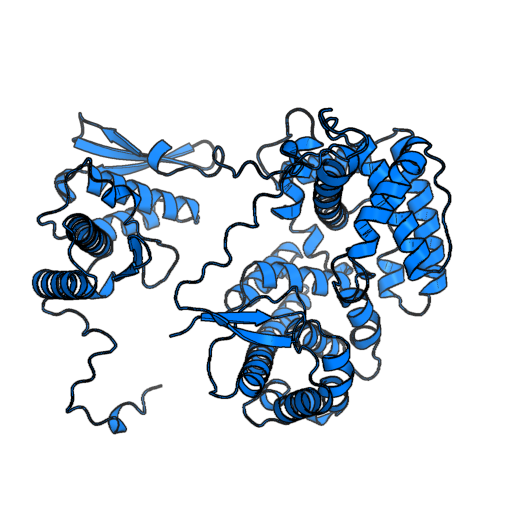202 -3.341 1.00 93.06 282 ALA A N 1
ATOM 2233 C CA . ALA A 1 282 ? 9.739 0.219 -4.433 1.00 93.06 282 ALA A CA 1
ATOM 2234 C C . ALA A 1 282 ? 11.042 0.867 -3.950 1.00 93.06 282 ALA A C 1
ATOM 2236 O O . ALA A 1 282 ? 11.947 1.049 -4.758 1.00 93.06 282 ALA A O 1
ATOM 2237 N N . LEU A 1 283 ? 11.145 1.221 -2.662 1.00 92.56 283 LEU A N 1
ATOM 2238 C CA . LEU A 1 283 ? 12.234 2.055 -2.154 1.00 92.56 283 LEU A CA 1
ATOM 2239 C C . LEU A 1 283 ? 13.610 1.378 -2.232 1.00 92.56 283 LEU A C 1
ATOM 2241 O O . LEU A 1 283 ? 14.531 1.984 -2.762 1.00 92.56 283 LEU A O 1
ATOM 2245 N N . GLY A 1 284 ? 13.749 0.136 -1.756 1.00 94.00 284 GLY A N 1
ATOM 2246 C CA . GLY A 1 284 ? 15.012 -0.616 -1.855 1.00 94.00 284 GLY A CA 1
ATOM 2247 C C . GLY A 1 284 ? 15.537 -0.688 -3.299 1.00 94.00 284 GLY A C 1
ATOM 2248 O O . GLY A 1 284 ? 16.607 -0.154 -3.581 1.00 94.00 284 GLY A O 1
ATOM 2249 N N . PRO A 1 285 ? 14.745 -1.219 -4.251 1.00 96.62 285 PRO A N 1
ATOM 2250 C CA . PRO A 1 285 ? 15.096 -1.207 -5.669 1.00 96.62 285 PRO A CA 1
ATOM 2251 C C . PRO A 1 285 ? 15.426 0.181 -6.221 1.00 96.62 285 PRO A C 1
ATOM 2253 O O . PRO A 1 285 ? 16.404 0.324 -6.944 1.00 96.62 285 PRO A O 1
ATOM 2256 N N . LEU A 1 286 ? 14.638 1.206 -5.875 1.00 96.56 286 LEU A N 1
ATOM 2257 C CA . LEU A 1 286 ? 14.884 2.582 -6.307 1.00 96.56 286 LEU A CA 1
ATOM 2258 C C . LEU A 1 286 ? 16.289 3.049 -5.905 1.00 96.56 286 LEU A C 1
ATOM 2260 O O . LEU A 1 286 ? 16.990 3.634 -6.724 1.00 96.56 286 LEU A O 1
ATOM 2264 N N . ARG A 1 287 ? 16.703 2.765 -4.665 1.00 95.19 287 ARG A N 1
ATOM 2265 C CA . ARG A 1 287 ? 18.042 3.094 -4.163 1.00 95.19 287 ARG A CA 1
ATOM 2266 C C . ARG A 1 287 ? 19.123 2.304 -4.884 1.00 95.19 287 ARG A C 1
ATOM 2268 O O . ARG A 1 287 ? 20.096 2.900 -5.321 1.00 95.19 287 ARG A O 1
ATOM 2275 N N . CYS A 1 288 ? 18.947 0.995 -5.052 1.00 96.31 288 CYS A N 1
ATOM 2276 C CA . CYS A 1 288 ? 19.954 0.158 -5.707 1.00 96.31 288 CYS A CA 1
ATOM 2277 C C . CYS A 1 288 ? 20.219 0.543 -7.166 1.00 96.31 288 CYS A C 1
ATOM 2279 O O . CYS A 1 288 ? 21.317 0.309 -7.657 1.00 96.31 288 CYS A O 1
ATOM 2281 N N . LEU A 1 289 ? 19.211 1.064 -7.868 1.00 97.06 289 LEU A N 1
ATOM 2282 C CA . LEU A 1 289 ? 19.319 1.387 -9.291 1.00 97.06 289 LEU A CA 1
ATOM 2283 C C . LEU A 1 289 ? 19.907 2.778 -9.562 1.00 97.06 289 LEU A C 1
ATOM 2285 O O . LEU A 1 289 ?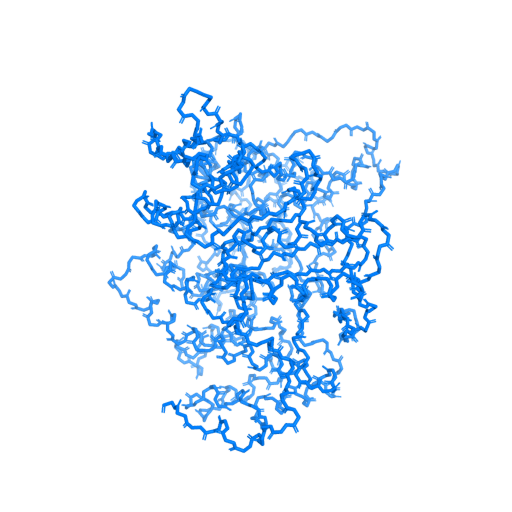 20.310 3.040 -10.691 1.00 97.06 289 LEU A O 1
ATOM 2289 N N . LEU A 1 290 ? 19.965 3.651 -8.555 1.00 96.94 290 LEU A N 1
ATOM 2290 C CA . LEU A 1 290 ? 20.552 4.985 -8.666 1.00 96.94 290 LEU A CA 1
ATOM 2291 C C . LEU A 1 290 ? 22.022 4.973 -8.247 1.00 96.94 290 LEU A C 1
ATOM 2293 O O . LEU A 1 290 ? 22.401 4.337 -7.261 1.00 96.94 290 LEU A O 1
ATOM 2297 N N . GLU A 1 291 ? 22.849 5.747 -8.949 1.00 94.50 291 GLU A N 1
ATOM 2298 C CA . GLU A 1 291 ? 24.251 5.932 -8.576 1.00 94.50 291 GLU A CA 1
ATOM 2299 C C . GLU A 1 291 ? 24.355 6.485 -7.141 1.00 94.50 291 GLU A C 1
ATOM 2301 O O . GLU A 1 291 ? 23.685 7.456 -6.777 1.00 94.50 291 GLU A O 1
ATOM 2306 N N . ASN A 1 292 ? 25.170 5.841 -6.298 1.00 93.75 292 ASN A N 1
ATOM 2307 C CA . ASN A 1 292 ? 25.337 6.182 -4.878 1.00 93.75 292 ASN A CA 1
ATOM 2308 C C . ASN A 1 292 ? 24.014 6.249 -4.080 1.00 93.75 292 ASN A C 1
ATOM 2310 O O . ASN A 1 292 ? 23.914 6.988 -3.101 1.00 93.75 292 ASN A O 1
ATOM 2314 N N . GLY A 1 293 ? 22.979 5.511 -4.500 1.00 91.44 293 GLY A N 1
ATOM 2315 C CA . GLY A 1 293 ? 21.673 5.495 -3.838 1.00 91.44 293 GLY A CA 1
ATOM 2316 C C . GLY A 1 293 ? 20.740 6.649 -4.218 1.00 91.44 293 GLY A C 1
ATOM 2317 O O . GLY A 1 293 ? 19.570 6.625 -3.833 1.00 91.44 293 GLY A O 1
ATOM 2318 N N . GLY A 1 294 ? 21.209 7.646 -4.972 1.00 94.12 294 GLY A N 1
ATOM 2319 C CA . GLY A 1 294 ? 20.433 8.822 -5.372 1.00 94.12 294 GLY A CA 1
ATOM 2320 C C . GLY A 1 294 ? 20.029 9.783 -4.231 1.00 94.12 294 GLY A C 1
ATOM 2321 O O . GLY A 1 294 ? 20.434 9.621 -3.079 1.00 94.12 294 GLY A O 1
ATOM 2322 N N . PRO A 1 295 ? 19.202 10.808 -4.525 1.00 92.50 295 PRO A N 1
ATOM 2323 C CA . PRO A 1 295 ? 18.799 11.853 -3.571 1.00 92.50 295 PRO A CA 1
ATOM 2324 C C . PRO A 1 295 ? 18.046 11.338 -2.340 1.00 92.50 295 PRO A C 1
ATOM 2326 O O . PRO A 1 295 ? 17.160 10.500 -2.467 1.00 92.50 295 PRO A O 1
ATOM 2329 N N . ARG A 1 296 ? 18.303 11.864 -1.135 1.00 87.69 296 ARG A N 1
ATOM 2330 C CA . ARG A 1 296 ? 17.623 11.400 0.099 1.00 87.69 296 ARG A CA 1
ATOM 2331 C C . ARG A 1 296 ? 16.097 11.525 0.045 1.00 87.69 296 ARG A C 1
ATOM 2333 O O . ARG A 1 296 ? 15.408 10.651 0.570 1.00 87.69 296 ARG A O 1
ATOM 2340 N N . ASP A 1 297 ? 15.569 12.553 -0.614 1.00 88.75 297 ASP A N 1
ATOM 2341 C CA . ASP A 1 297 ? 14.131 12.668 -0.840 1.00 88.75 297 ASP A CA 1
ATOM 2342 C C . ASP A 1 297 ? 13.641 11.567 -1.793 1.00 88.75 297 ASP A C 1
ATOM 2344 O O . ASP A 1 297 ? 14.157 11.377 -2.895 1.00 88.75 297 ASP A O 1
ATOM 2348 N N . ARG A 1 298 ? 12.634 10.805 -1.356 1.00 90.81 298 ARG A N 1
ATOM 2349 C CA . ARG A 1 298 ? 12.150 9.629 -2.095 1.00 90.81 298 ARG A CA 1
ATOM 2350 C C . ARG A 1 298 ? 11.518 10.022 -3.430 1.00 90.81 298 ARG A C 1
ATOM 2352 O O . ARG A 1 298 ? 11.659 9.300 -4.416 1.00 90.81 298 ARG A O 1
ATOM 2359 N N . ARG A 1 299 ? 10.820 11.158 -3.469 1.00 90.50 299 ARG A N 1
ATOM 2360 C CA . ARG A 1 299 ? 10.160 11.651 -4.677 1.00 90.50 299 ARG A CA 1
ATOM 2361 C C . ARG A 1 299 ? 11.190 12.142 -5.685 1.00 90.50 299 ARG A C 1
ATOM 2363 O O . ARG A 1 299 ? 11.059 11.818 -6.862 1.00 90.50 299 ARG A O 1
ATOM 2370 N N . GLU A 1 300 ? 12.192 12.888 -5.236 1.00 92.56 300 GLU A N 1
ATOM 2371 C CA . GLU A 1 300 ? 13.315 13.323 -6.061 1.00 92.56 300 GLU A CA 1
ATOM 2372 C C . GLU A 1 300 ? 14.058 12.116 -6.637 1.00 92.56 300 GLU A C 1
ATOM 2374 O O . GLU A 1 300 ? 14.210 12.036 -7.851 1.00 92.56 300 GLU A O 1
ATOM 2379 N N . ALA A 1 301 ? 14.388 11.113 -5.815 1.00 94.19 301 ALA A N 1
ATOM 2380 C CA . ALA A 1 301 ? 14.999 9.871 -6.286 1.00 94.19 301 ALA A CA 1
ATOM 2381 C C . ALA A 1 301 ? 14.163 9.170 -7.366 1.00 94.19 301 ALA A C 1
ATOM 2383 O O . ALA A 1 301 ? 14.699 8.773 -8.401 1.00 94.19 301 ALA A O 1
ATOM 2384 N N . LEU A 1 302 ? 12.844 9.053 -7.176 1.00 95.00 302 LEU A N 1
ATOM 2385 C CA . LEU A 1 302 ? 11.970 8.463 -8.191 1.00 95.00 302 LEU A CA 1
ATOM 2386 C C . LEU A 1 302 ? 11.961 9.279 -9.487 1.00 95.00 302 LEU A C 1
ATOM 2388 O O . LEU A 1 302 ? 11.957 8.690 -10.564 1.00 95.00 302 LEU A O 1
ATOM 2392 N N . VAL A 1 303 ? 11.944 10.612 -9.403 1.00 94.81 303 VAL A N 1
ATOM 2393 C CA . VAL A 1 303 ? 12.016 11.488 -10.582 1.00 94.81 303 VAL A CA 1
ATOM 2394 C C . VAL A 1 303 ? 13.351 11.311 -11.306 1.00 94.81 303 VAL A C 1
ATOM 2396 O O . VAL A 1 303 ? 13.343 11.192 -12.531 1.00 94.81 303 VAL A O 1
ATOM 2399 N N . THR A 1 304 ? 14.463 11.218 -10.573 1.00 96.50 304 THR A N 1
ATOM 2400 C CA . THR A 1 304 ? 15.795 10.960 -11.132 1.00 96.50 304 THR A CA 1
ATOM 2401 C C . THR A 1 304 ? 15.833 9.625 -11.869 1.00 96.50 304 THR A C 1
ATOM 2403 O O . THR A 1 304 ? 16.131 9.605 -13.062 1.00 96.50 304 THR A O 1
ATOM 2406 N N . LEU A 1 305 ? 15.426 8.523 -11.223 1.00 97.56 305 LEU A N 1
ATOM 2407 C CA . LEU A 1 305 ? 15.428 7.204 -11.869 1.00 97.56 305 LEU A CA 1
ATOM 2408 C C . LEU A 1 305 ? 14.474 7.166 -13.069 1.00 97.56 305 LEU A C 1
ATOM 2410 O O . LEU A 1 305 ? 14.773 6.553 -14.089 1.00 97.56 305 LEU A O 1
ATOM 2414 N N . LEU A 1 306 ? 13.323 7.838 -12.975 1.00 97.12 306 LEU A N 1
ATOM 2415 C CA . LEU A 1 306 ? 12.376 7.936 -14.082 1.00 97.12 306 LEU A CA 1
ATOM 2416 C C . LEU A 1 306 ? 12.980 8.669 -15.284 1.00 97.12 306 LEU A C 1
ATOM 2418 O O . LEU A 1 306 ? 12.769 8.250 -16.421 1.00 97.12 306 LEU A O 1
ATOM 2422 N N . GLN A 1 307 ? 13.718 9.754 -15.045 1.00 97.44 307 GLN A N 1
ATOM 2423 C CA . GLN A 1 307 ? 14.421 10.488 -16.092 1.00 97.44 307 GLN A CA 1
ATOM 2424 C C . GLN A 1 307 ? 15.517 9.624 -16.728 1.00 97.44 307 GLN A C 1
ATOM 2426 O O . GLN A 1 307 ? 15.577 9.535 -17.956 1.00 97.44 307 GLN A O 1
ATOM 2431 N N . GLU A 1 308 ? 16.334 8.945 -15.922 1.00 97.69 308 GLU A N 1
ATOM 2432 C CA . GLU A 1 308 ? 17.357 8.010 -16.407 1.00 97.69 308 GLU A CA 1
ATOM 2433 C C . GLU A 1 308 ? 16.738 6.899 -17.262 1.00 97.69 308 GLU A C 1
ATOM 2435 O O . GLU A 1 308 ? 17.133 6.712 -18.413 1.00 97.69 308 GLU A O 1
ATOM 2440 N N . ALA A 1 309 ? 15.698 6.230 -16.758 1.00 96.62 309 ALA A N 1
ATOM 2441 C CA . ALA A 1 309 ? 14.987 5.165 -17.460 1.00 96.62 309 ALA A CA 1
ATOM 2442 C C . ALA A 1 309 ? 14.400 5.636 -18.802 1.00 96.62 309 ALA A C 1
ATOM 2444 O O . ALA A 1 309 ? 14.528 4.951 -19.816 1.00 96.62 309 ALA A O 1
ATOM 2445 N N . ASN A 1 310 ? 13.781 6.819 -18.829 1.00 97.69 310 ASN A N 1
ATOM 2446 C CA . ASN A 1 310 ? 13.144 7.361 -20.030 1.00 97.69 310 ASN A CA 1
ATOM 2447 C C . ASN A 1 310 ? 14.134 7.931 -21.054 1.00 97.69 310 ASN A C 1
ATOM 2449 O O . ASN A 1 310 ? 13.836 7.929 -22.247 1.00 97.69 310 ASN A O 1
ATOM 2453 N N . SER A 1 311 ? 15.295 8.416 -20.613 1.00 97.81 311 SER A N 1
ATOM 2454 C CA . SER A 1 311 ? 16.340 8.948 -21.500 1.00 97.81 311 SER A CA 1
ATOM 2455 C C . SER A 1 311 ? 17.370 7.907 -21.950 1.00 97.81 311 SER A C 1
ATOM 2457 O O . SER A 1 311 ? 18.108 8.165 -22.904 1.00 97.81 311 SER A O 1
ATOM 2459 N N . SER A 1 312 ? 17.421 6.741 -21.295 1.00 97.69 312 SER A N 1
ATOM 2460 C CA . SER A 1 312 ? 18.432 5.710 -21.533 1.00 97.69 312 SER A CA 1
ATOM 2461 C C . SER A 1 312 ? 18.465 5.258 -22.996 1.00 97.69 312 SER A C 1
ATOM 2463 O O . SER A 1 312 ? 17.444 4.929 -23.598 1.00 97.69 312 SER A O 1
ATOM 2465 N N . GLN A 1 313 ? 19.674 5.237 -23.562 1.00 97.81 313 GLN A N 1
ATOM 2466 C CA . GLN A 1 313 ? 19.950 4.832 -24.946 1.00 97.81 313 GLN A CA 1
ATOM 2467 C C . GLN A 1 313 ? 20.672 3.480 -25.037 1.00 97.81 313 GLN A C 1
ATOM 2469 O O . GLN A 1 313 ? 21.168 3.124 -26.113 1.00 97.81 313 GLN A O 1
ATOM 2474 N N . SER A 1 314 ? 20.759 2.737 -23.926 1.00 98.00 314 SER A N 1
ATOM 2475 C CA . SER A 1 314 ? 21.381 1.412 -23.924 1.00 98.00 314 SER A CA 1
ATOM 2476 C C . SER A 1 314 ? 20.627 0.458 -24.854 1.00 98.00 314 SER A C 1
ATOM 2478 O O . SER A 1 314 ? 19.438 0.635 -25.143 1.00 98.00 314 SER A O 1
ATOM 2480 N N . GLN A 1 315 ? 21.326 -0.564 -25.347 1.00 98.38 315 GLN A N 1
ATOM 2481 C CA . GLN A 1 315 ? 20.728 -1.535 -26.262 1.00 98.38 315 GLN A CA 1
ATOM 2482 C C . GLN A 1 315 ? 19.558 -2.283 -25.601 1.00 98.38 315 GLN A C 1
ATOM 2484 O O . GLN A 1 315 ? 18.491 -2.410 -26.198 1.00 98.38 315 GLN A O 1
ATOM 2489 N N . THR A 1 316 ? 19.721 -2.670 -24.335 1.00 98.38 316 THR A N 1
ATOM 2490 C CA . THR A 1 316 ? 18.685 -3.268 -23.482 1.00 98.38 316 THR A CA 1
ATOM 2491 C C . THR A 1 316 ? 17.420 -2.408 -23.403 1.00 98.38 316 THR A C 1
ATOM 2493 O O . THR A 1 316 ? 16.309 -2.912 -23.564 1.00 98.38 316 THR A O 1
ATOM 2496 N N . THR A 1 317 ? 17.561 -1.092 -23.202 1.00 98.00 317 THR A N 1
ATOM 2497 C CA . THR A 1 317 ? 16.415 -0.170 -23.141 1.00 98.00 317 THR A CA 1
ATOM 2498 C C . THR A 1 317 ? 15.692 -0.083 -24.487 1.00 98.00 317 THR A C 1
ATOM 2500 O O . THR A 1 317 ? 14.462 -0.076 -24.529 1.00 98.00 317 THR A O 1
ATOM 2503 N N . LYS A 1 318 ? 16.428 -0.074 -25.607 1.00 98.44 318 LYS A N 1
ATOM 2504 C CA . LYS A 1 318 ? 15.832 -0.098 -26.955 1.00 98.44 318 LYS A CA 1
ATOM 2505 C C . LYS A 1 318 ? 15.032 -1.380 -27.193 1.00 98.44 318 LYS A C 1
ATOM 2507 O O . LYS A 1 318 ? 13.901 -1.306 -27.674 1.00 98.44 318 LYS A O 1
ATOM 2512 N N . HIS A 1 319 ? 15.579 -2.536 -26.808 1.00 98.56 319 HIS A N 1
ATOM 2513 C CA . HIS A 1 319 ? 14.857 -3.810 -26.877 1.00 98.56 319 HIS A CA 1
ATOM 2514 C C . HIS A 1 319 ? 13.597 -3.791 -26.001 1.00 98.56 319 HIS A C 1
ATOM 2516 O O . HIS A 1 319 ? 12.526 -4.182 -26.462 1.00 98.56 319 HIS A O 1
ATOM 2522 N N . PHE A 1 320 ? 13.679 -3.252 -24.780 1.00 98.50 320 PHE A N 1
ATOM 2523 C CA . PHE A 1 320 ? 12.513 -3.055 -23.916 1.00 98.50 320 PHE A CA 1
ATOM 2524 C C . PHE A 1 320 ? 11.394 -2.257 -24.599 1.00 98.50 320 PHE A C 1
ATOM 2526 O O . PHE A 1 320 ? 10.253 -2.724 -24.643 1.00 98.50 320 PHE A O 1
ATOM 2533 N N . TRP A 1 321 ? 11.703 -1.094 -25.177 1.00 98.50 321 TRP A N 1
ATOM 2534 C CA . TRP A 1 321 ? 10.698 -0.276 -25.861 1.00 98.50 321 TRP A CA 1
ATOM 2535 C C . TRP A 1 321 ? 10.103 -0.977 -27.090 1.00 98.50 321 TRP A C 1
ATOM 2537 O O . TRP A 1 321 ? 8.897 -0.864 -27.341 1.00 98.50 321 TRP A O 1
ATOM 2547 N N . ALA A 1 322 ? 10.907 -1.753 -27.824 1.00 98.50 322 ALA A N 1
ATOM 2548 C CA . ALA A 1 322 ? 10.434 -2.564 -28.945 1.00 98.50 322 ALA A CA 1
ATOM 2549 C C . ALA A 1 322 ? 9.449 -3.660 -28.493 1.00 98.50 322 ALA A C 1
ATOM 2551 O O . ALA A 1 322 ? 8.358 -3.786 -29.067 1.00 98.50 322 ALA A O 1
ATOM 2552 N N . VAL A 1 323 ? 9.786 -4.400 -27.428 1.00 98.62 323 VAL A N 1
ATOM 2553 C CA . VAL A 1 323 ? 8.915 -5.421 -26.824 1.00 98.62 323 VAL A CA 1
ATOM 2554 C C . VAL A 1 323 ? 7.616 -4.783 -26.330 1.00 98.62 323 VAL A C 1
ATOM 2556 O O . VAL A 1 323 ? 6.538 -5.250 -26.698 1.00 98.62 323 VAL A O 1
ATOM 2559 N N . LEU A 1 324 ? 7.688 -3.675 -25.585 1.00 98.56 324 LEU A N 1
ATOM 2560 C CA . LEU A 1 324 ? 6.516 -2.956 -25.074 1.00 98.56 324 LEU A CA 1
ATOM 2561 C C . LEU A 1 324 ? 5.561 -2.551 -26.203 1.00 98.56 324 LEU A C 1
ATOM 2563 O O . LEU A 1 324 ? 4.370 -2.859 -26.155 1.00 98.56 324 LEU A O 1
ATOM 2567 N N . LYS A 1 325 ? 6.082 -1.941 -27.272 1.00 98.44 325 LYS A N 1
ATOM 2568 C CA . LYS A 1 325 ? 5.287 -1.548 -28.445 1.00 98.44 325 LYS A CA 1
ATOM 2569 C C . LYS A 1 325 ? 4.585 -2.740 -29.102 1.00 98.44 325 LYS A C 1
ATOM 2571 O O . LYS A 1 325 ? 3.431 -2.614 -29.528 1.00 98.44 325 LYS A O 1
ATOM 2576 N N . SER A 1 326 ? 5.271 -3.880 -29.205 1.00 98.50 326 SER A N 1
ATOM 2577 C CA . SER A 1 326 ? 4.709 -5.120 -29.750 1.00 98.50 326 SER A CA 1
ATOM 2578 C C . SER A 1 326 ? 3.580 -5.654 -28.864 1.00 98.50 326 SER A C 1
ATOM 2580 O O . SER A 1 326 ? 2.459 -5.853 -29.345 1.00 98.50 326 SER A O 1
ATOM 2582 N N . VAL A 1 327 ? 3.837 -5.793 -27.558 1.00 98.62 327 VAL A N 1
ATOM 2583 C CA . VAL A 1 327 ? 2.869 -6.259 -26.552 1.00 98.62 327 VAL A CA 1
ATOM 2584 C C . VAL A 1 327 ? 1.624 -5.387 -26.536 1.00 98.62 327 VAL A C 1
ATOM 2586 O O . VAL A 1 327 ? 0.514 -5.893 -26.705 1.00 98.62 327 VAL A O 1
ATOM 2589 N N . GLU A 1 328 ? 1.777 -4.069 -26.450 1.00 98.62 328 GLU A N 1
ATOM 2590 C CA . GLU A 1 328 ? 0.631 -3.166 -26.443 1.00 98.62 328 GLU A CA 1
ATOM 2591 C C . GLU A 1 328 ? -0.183 -3.220 -27.743 1.00 98.62 328 GLU A C 1
ATOM 2593 O O . GLU A 1 328 ? -1.409 -3.104 -27.712 1.00 98.62 328 GLU A O 1
ATOM 2598 N N . LYS A 1 329 ? 0.455 -3.433 -28.904 1.00 98.56 329 LYS A N 1
ATOM 2599 C CA . LYS A 1 329 ? -0.270 -3.643 -30.168 1.00 98.56 329 LYS A CA 1
ATOM 2600 C C . LYS A 1 329 ? -1.168 -4.882 -30.084 1.00 98.56 329 LYS A C 1
ATOM 2602 O O . LYS A 1 329 ? -2.328 -4.808 -30.497 1.00 98.56 329 LYS A O 1
ATOM 2607 N N . MET A 1 330 ? -0.664 -5.989 -29.538 1.00 98.62 330 MET A N 1
ATOM 2608 C CA . MET A 1 330 ? -1.450 -7.213 -29.342 1.00 98.62 330 MET A CA 1
ATOM 2609 C C . MET A 1 330 ? -2.576 -7.011 -28.326 1.00 98.62 330 MET A C 1
ATOM 2611 O O . MET A 1 330 ? -3.719 -7.384 -28.600 1.00 98.62 330 MET A O 1
ATOM 2615 N N . LEU A 1 331 ? -2.293 -6.356 -27.196 1.00 98.56 331 LEU A N 1
ATOM 2616 C CA . LEU A 1 331 ? -3.294 -6.038 -26.176 1.00 98.56 331 LEU A CA 1
ATOM 2617 C C . LEU A 1 331 ? -4.416 -5.164 -26.735 1.00 98.56 331 LEU A C 1
ATOM 2619 O O . LEU A 1 331 ? -5.590 -5.494 -26.573 1.00 98.56 331 LEU A O 1
ATOM 2623 N N . ARG A 1 332 ? -4.087 -4.085 -27.455 1.00 98.50 332 ARG A N 1
ATOM 2624 C CA . ARG A 1 332 ? -5.089 -3.208 -28.082 1.00 98.50 332 ARG A CA 1
ATOM 2625 C C . ARG A 1 332 ? -5.933 -3.945 -29.121 1.00 98.50 332 ARG A C 1
ATOM 2627 O O . ARG A 1 332 ? -7.129 -3.680 -29.218 1.00 98.50 332 ARG A O 1
ATOM 2634 N N . ALA A 1 333 ? -5.353 -4.888 -29.866 1.00 98.50 333 ALA A N 1
ATOM 2635 C CA . ALA A 1 333 ? -6.108 -5.723 -30.799 1.00 98.50 333 ALA A CA 1
ATOM 2636 C C . ALA A 1 333 ? -7.070 -6.681 -30.070 1.00 98.50 333 ALA A C 1
ATOM 2638 O O . ALA A 1 333 ? -8.246 -6.771 -30.434 1.00 98.50 333 ALA A O 1
ATOM 2639 N N . LYS A 1 334 ? -6.593 -7.359 -29.016 1.00 98.25 334 LYS A N 1
ATOM 2640 C CA . LYS A 1 334 ? -7.374 -8.305 -28.201 1.00 98.25 334 LYS A CA 1
ATOM 2641 C C . LYS A 1 334 ? -8.517 -7.620 -27.453 1.00 98.25 334 LYS A C 1
ATOM 2643 O O . LYS A 1 334 ? -9.642 -8.116 -27.459 1.00 98.25 334 LYS A O 1
ATOM 2648 N N . TYR A 1 335 ? -8.232 -6.473 -26.845 1.00 97.94 335 TYR A N 1
ATOM 2649 C CA . TYR A 1 335 ? -9.132 -5.738 -25.959 1.00 97.94 335 TYR A CA 1
ATOM 2650 C C . TYR A 1 335 ? -9.763 -4.511 -26.622 1.00 97.94 335 TYR A C 1
ATOM 2652 O O . TYR A 1 335 ? -10.181 -3.588 -25.930 1.00 97.94 335 TYR A O 1
ATOM 2660 N N . LYS A 1 336 ? -9.911 -4.503 -27.954 1.00 97.94 336 LYS A N 1
ATOM 2661 C CA . LYS A 1 336 ? -10.492 -3.380 -28.720 1.00 97.94 336 LYS A CA 1
ATOM 2662 C C . LYS A 1 336 ? -11.867 -2.897 -28.228 1.00 97.94 336 LYS A C 1
ATOM 2664 O O . LYS A 1 336 ? -12.242 -1.755 -28.467 1.00 97.94 336 LYS A O 1
ATOM 2669 N N . ASN A 1 337 ? -12.616 -3.765 -27.544 1.00 97.56 337 ASN A N 1
ATOM 2670 C CA . ASN A 1 337 ? -13.935 -3.463 -26.981 1.00 97.56 337 ASN A CA 1
ATOM 2671 C C . ASN A 1 337 ? -13.879 -2.905 -25.544 1.00 97.56 337 ASN A C 1
ATOM 2673 O O . ASN A 1 337 ? -14.925 -2.591 -24.980 1.00 97.56 337 ASN A O 1
ATOM 2677 N N . LEU A 1 338 ? -12.686 -2.781 -24.956 1.00 97.50 338 LEU A N 1
ATOM 2678 C CA . LEU A 1 338 ? -12.440 -2.253 -23.613 1.00 97.50 338 LEU A CA 1
ATOM 2679 C C . LEU A 1 338 ? -11.508 -1.024 -23.691 1.00 97.50 338 LEU A C 1
ATOM 2681 O O . LEU A 1 338 ? -10.320 -1.130 -23.373 1.00 97.50 338 LEU A O 1
ATOM 2685 N N . PRO A 1 339 ? -12.022 0.154 -24.104 1.00 97.06 339 PRO A N 1
ATOM 2686 C CA . PRO A 1 339 ? -11.252 1.390 -24.254 1.00 97.06 339 PRO A CA 1
ATOM 2687 C C . PRO A 1 339 ? -10.286 1.745 -23.117 1.00 97.06 339 PRO A C 1
ATOM 2689 O O . PRO A 1 339 ? -9.217 2.281 -23.397 1.00 97.06 339 PRO A O 1
ATOM 2692 N N . LEU A 1 340 ? -10.617 1.452 -21.851 1.00 96.81 340 LEU A N 1
ATOM 2693 C CA . LEU A 1 340 ? -9.702 1.733 -20.733 1.00 96.81 340 LEU A CA 1
ATOM 2694 C C . LEU A 1 340 ? -8.413 0.906 -20.807 1.00 96.81 340 LEU A C 1
ATOM 2696 O O . LEU A 1 340 ? -7.341 1.460 -20.581 1.00 96.81 340 LEU A O 1
ATOM 2700 N N . ILE A 1 341 ? -8.490 -0.377 -21.184 1.00 97.75 341 ILE A N 1
ATOM 2701 C CA . ILE A 1 341 ? -7.288 -1.201 -21.395 1.00 97.75 341 ILE A CA 1
ATOM 2702 C C . ILE A 1 341 ? -6.488 -0.630 -22.559 1.00 97.75 341 ILE A C 1
ATOM 2704 O O . ILE A 1 341 ? -5.284 -0.451 -22.432 1.00 97.75 341 ILE A O 1
ATOM 2708 N N . CYS A 1 342 ? -7.145 -0.265 -23.665 1.00 97.94 342 CYS A N 1
ATOM 2709 C CA . CYS A 1 342 ? -6.449 0.326 -24.808 1.00 97.94 342 CYS A CA 1
ATOM 2710 C C . CYS A 1 342 ? -5.763 1.658 -24.476 1.00 97.94 342 CYS A C 1
ATOM 2712 O O . CYS A 1 342 ? -4.704 1.941 -25.027 1.00 97.94 342 CYS A O 1
ATOM 2714 N N . LYS A 1 343 ? -6.360 2.479 -23.602 1.00 96.12 343 LYS A N 1
ATOM 2715 C CA . LYS A 1 343 ? -5.789 3.757 -23.153 1.00 96.12 343 LYS A CA 1
ATOM 2716 C C . LYS A 1 343 ? -4.560 3.548 -22.264 1.00 96.12 343 LYS A C 1
ATOM 2718 O O . LYS A 1 343 ? -3.624 4.331 -22.361 1.00 96.12 343 LYS A O 1
ATOM 2723 N N . GLN A 1 344 ? -4.584 2.518 -21.418 1.00 95.69 344 GLN A N 1
ATOM 2724 C CA . GLN A 1 344 ? -3.498 2.171 -20.494 1.00 95.69 344 GLN A CA 1
ATOM 2725 C C . GLN A 1 344 ? -2.354 1.414 -21.189 1.00 95.69 344 GLN A C 1
ATOM 2727 O O . GLN A 1 344 ? -1.195 1.649 -20.879 1.00 95.69 344 GLN A O 1
ATOM 2732 N N . ALA A 1 345 ? -2.661 0.563 -22.169 1.00 97.50 345 ALA A N 1
ATOM 2733 C CA . ALA A 1 345 ? -1.687 -0.075 -23.053 1.00 97.50 345 ALA A CA 1
ATOM 2734 C C . ALA A 1 345 ? -1.400 0.838 -24.255 1.00 97.50 345 ALA A C 1
ATOM 2736 O O . ALA A 1 345 ? -1.738 0.495 -25.389 1.00 97.50 345 ALA A O 1
ATOM 2737 N N . ASN A 1 346 ? -0.892 2.047 -24.001 1.00 97.44 346 ASN A N 1
ATOM 2738 C CA . ASN A 1 346 ? -0.505 3.030 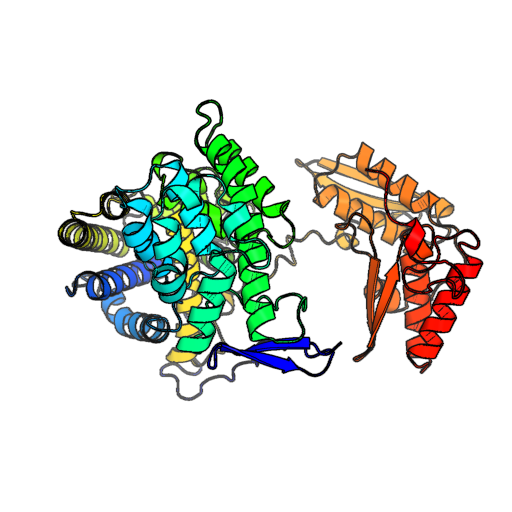-25.022 1.00 97.44 346 ASN A CA 1
ATOM 2739 C C . ASN A 1 346 ? 0.609 3.963 -24.523 1.00 97.44 346 ASN A C 1
ATOM 2741 O O . ASN A 1 346 ? 0.515 5.195 -24.587 1.00 97.44 346 ASN A O 1
ATOM 2745 N N . THR A 1 347 ? 1.651 3.360 -23.980 1.00 97.38 347 THR A N 1
ATOM 2746 C CA . THR A 1 347 ? 2.827 4.038 -23.458 1.00 97.38 347 THR A CA 1
ATOM 2747 C C . THR A 1 347 ? 3.651 4.566 -24.625 1.00 97.38 347 THR A C 1
ATOM 2749 O O . THR A 1 347 ? 3.984 3.844 -25.565 1.00 97.38 347 THR A O 1
ATOM 2752 N N . LYS A 1 348 ? 3.981 5.859 -24.591 1.00 97.88 348 LYS A N 1
ATOM 2753 C CA . LYS A 1 348 ? 4.894 6.434 -25.584 1.00 97.88 348 LYS A CA 1
ATOM 2754 C C . LYS A 1 348 ? 6.323 6.028 -25.237 1.00 97.88 348 LYS A C 1
ATOM 2756 O O . LYS A 1 348 ? 6.685 5.997 -24.064 1.00 97.88 348 LYS A O 1
ATOM 2761 N N . GLU A 1 349 ? 7.122 5.757 -26.260 1.00 98.00 349 GLU A N 1
ATOM 2762 C CA . GLU A 1 349 ? 8.552 5.497 -26.104 1.00 98.00 349 GLU A CA 1
ATOM 2763 C C . GLU A 1 349 ? 9.235 6.646 -25.350 1.00 98.00 349 GLU A C 1
ATOM 2765 O O . GLU A 1 349 ? 8.942 7.818 -25.606 1.00 98.00 349 GLU A O 1
ATOM 2770 N N . GLY A 1 350 ? 10.078 6.304 -24.372 1.00 97.69 350 GLY A N 1
ATOM 2771 C CA . GLY A 1 350 ? 10.719 7.276 -23.480 1.00 97.69 350 GLY A CA 1
ATOM 2772 C C . GLY A 1 350 ? 9.750 7.998 -22.536 1.00 97.69 350 GLY A C 1
ATOM 2773 O O . GLY A 1 350 ? 10.053 9.088 -22.059 1.00 97.69 350 GLY A O 1
ATOM 2774 N N . ASN A 1 351 ? 8.555 7.450 -22.296 1.00 97.25 351 ASN A N 1
ATOM 2775 C CA . ASN A 1 351 ? 7.542 8.072 -21.442 1.00 97.25 351 ASN A CA 1
ATOM 2776 C C . ASN A 1 351 ? 6.855 7.055 -20.522 1.00 97.25 351 ASN A C 1
ATOM 2778 O O . ASN A 1 351 ? 5.626 6.989 -20.431 1.00 97.25 351 ASN A O 1
ATOM 2782 N N . MET A 1 352 ? 7.663 6.244 -19.839 1.00 97.00 352 MET A N 1
ATOM 2783 C CA . MET A 1 352 ? 7.205 5.430 -18.722 1.00 97.00 352 MET A CA 1
ATOM 2784 C C . MET A 1 352 ? 6.648 6.366 -17.650 1.00 97.00 352 MET A C 1
ATOM 2786 O O . MET A 1 352 ? 7.221 7.423 -17.378 1.00 97.00 352 MET A O 1
ATOM 2790 N N . SER A 1 353 ? 5.523 5.993 -17.043 1.00 94.50 353 SER A N 1
ATOM 2791 C CA . SER A 1 353 ? 4.944 6.777 -15.955 1.00 94.50 353 SER A CA 1
ATOM 2792 C C . SER A 1 353 ? 5.624 6.458 -14.621 1.00 94.50 353 SER A C 1
ATOM 2794 O O . SER A 1 353 ? 6.060 5.329 -14.391 1.00 94.50 353 SER A O 1
ATOM 2796 N N . ALA A 1 354 ? 5.643 7.426 -13.700 1.00 92.88 354 ALA A N 1
ATOM 2797 C CA . ALA A 1 354 ? 6.120 7.208 -12.333 1.00 92.88 354 ALA A CA 1
ATOM 2798 C C . ALA A 1 354 ? 5.362 6.069 -11.624 1.00 92.88 354 ALA A C 1
ATOM 2800 O O . ALA A 1 354 ? 5.956 5.302 -10.873 1.00 92.88 354 ALA A O 1
ATOM 2801 N N . ALA A 1 355 ? 4.055 5.936 -11.883 1.00 91.38 355 ALA A N 1
ATOM 2802 C CA . ALA A 1 355 ? 3.231 4.871 -11.317 1.00 91.38 355 ALA A CA 1
ATOM 2803 C C . ALA A 1 355 ? 3.641 3.490 -11.855 1.00 91.38 355 ALA A C 1
ATOM 2805 O O . ALA A 1 355 ? 3.814 2.557 -11.074 1.00 91.38 355 ALA A O 1
ATOM 2806 N N . THR A 1 356 ? 3.855 3.374 -13.170 1.00 94.56 356 THR A N 1
ATOM 2807 C CA . THR A 1 356 ? 4.343 2.141 -13.807 1.00 94.56 356 THR A CA 1
ATOM 2808 C C . THR A 1 356 ? 5.709 1.756 -13.253 1.00 94.56 356 THR A C 1
ATOM 2810 O O . THR A 1 356 ? 5.879 0.621 -12.814 1.00 94.56 356 THR A O 1
ATOM 2813 N N . LEU A 1 357 ? 6.652 2.705 -13.196 1.00 96.25 357 LEU A N 1
ATOM 2814 C CA . LEU A 1 357 ? 7.990 2.463 -12.659 1.00 96.25 357 LEU A CA 1
ATOM 2815 C C . LEU A 1 357 ? 7.921 1.936 -11.222 1.00 96.25 357 LEU A C 1
ATOM 2817 O O . LEU A 1 357 ? 8.493 0.894 -10.932 1.00 96.25 357 LEU A O 1
ATOM 2821 N N . GLN A 1 358 ? 7.163 2.588 -10.336 1.00 94.06 358 GLN A N 1
ATOM 2822 C CA . GLN A 1 358 ? 7.022 2.136 -8.948 1.00 94.06 358 GLN A CA 1
ATOM 2823 C C . GLN A 1 358 ? 6.465 0.714 -8.822 1.00 94.06 358 GLN A C 1
ATOM 2825 O O . GLN A 1 358 ? 6.982 -0.077 -8.031 1.00 94.06 358 GLN A O 1
ATOM 2830 N N . VAL A 1 359 ? 5.419 0.376 -9.583 1.00 93.56 359 VAL A N 1
ATOM 2831 C CA . VAL A 1 359 ? 4.852 -0.982 -9.570 1.00 93.56 359 VAL A CA 1
ATOM 2832 C C . VAL A 1 359 ? 5.900 -1.993 -10.030 1.00 93.56 359 VAL A C 1
ATOM 2834 O O . VAL A 1 359 ? 6.106 -3.005 -9.363 1.00 93.56 359 VAL A O 1
ATOM 2837 N N . GLN A 1 360 ? 6.624 -1.690 -11.108 1.00 97.38 360 GLN A N 1
ATOM 2838 C CA . GLN A 1 360 ? 7.659 -2.585 -11.620 1.00 97.38 360 GLN A CA 1
ATOM 2839 C C . GLN A 1 360 ? 8.863 -2.699 -10.679 1.00 97.38 360 GLN A C 1
ATOM 2841 O O . GLN A 1 360 ? 9.422 -3.783 -10.566 1.00 97.38 360 GLN A O 1
ATOM 2846 N N . LEU A 1 361 ? 9.222 -1.653 -9.930 1.00 97.06 361 LEU A N 1
ATOM 2847 C CA . LEU A 1 361 ? 10.227 -1.743 -8.865 1.00 97.06 361 LEU A CA 1
ATOM 2848 C C . LEU A 1 361 ? 9.779 -2.705 -7.752 1.00 97.06 361 LEU A C 1
ATOM 2850 O O . LEU A 1 361 ? 10.580 -3.505 -7.271 1.00 97.06 361 LEU A O 1
ATOM 2854 N N . CYS A 1 362 ? 8.494 -2.692 -7.376 1.00 95.06 362 CYS A N 1
ATOM 2855 C CA . CYS A 1 362 ? 7.955 -3.625 -6.378 1.00 95.06 362 CYS A CA 1
ATOM 2856 C C . CYS A 1 362 ? 8.018 -5.086 -6.848 1.00 95.06 362 CYS A C 1
ATOM 2858 O O . CYS A 1 362 ? 8.334 -5.976 -6.052 1.00 95.06 362 CYS A O 1
ATOM 2860 N N . GLU A 1 363 ? 7.705 -5.341 -8.119 1.00 96.75 363 GLU A N 1
ATOM 2861 C CA . GLU A 1 363 ? 7.798 -6.678 -8.715 1.00 96.75 363 GLU A CA 1
ATOM 2862 C C . GLU A 1 363 ? 9.257 -7.107 -8.899 1.00 96.75 363 GLU A C 1
ATOM 2864 O O . GLU A 1 363 ? 9.608 -8.242 -8.577 1.00 96.75 363 GLU A O 1
ATOM 2869 N N . TYR A 1 364 ? 10.135 -6.187 -9.302 1.00 98.19 364 TYR A N 1
ATOM 2870 C CA . TYR A 1 364 ? 11.568 -6.431 -9.440 1.00 98.19 364 TYR A CA 1
ATOM 2871 C C . TYR A 1 364 ? 12.214 -6.829 -8.111 1.00 98.19 364 TYR A C 1
ATOM 2873 O O . TYR A 1 364 ? 12.974 -7.793 -8.058 1.00 98.19 364 TYR A O 1
ATOM 2881 N N . ARG A 1 365 ? 11.834 -6.175 -7.008 1.00 96.94 365 ARG A N 1
ATOM 2882 C CA . ARG A 1 365 ? 12.245 -6.569 -5.653 1.00 96.94 365 ARG A CA 1
ATOM 2883 C C . ARG A 1 365 ? 11.887 -8.022 -5.337 1.00 96.94 365 ARG A C 1
ATOM 2885 O O . ARG A 1 365 ? 12.711 -8.795 -4.855 1.00 96.94 365 ARG A O 1
ATOM 2892 N N . GLN A 1 366 ? 10.632 -8.398 -5.591 1.00 95.69 366 GLN A N 1
ATOM 2893 C CA . GLN A 1 366 ? 10.137 -9.750 -5.316 1.00 95.69 366 GLN A CA 1
ATOM 2894 C C . GLN A 1 366 ? 10.831 -10.786 -6.204 1.00 95.69 366 GLN A C 1
ATOM 2896 O O . GLN A 1 366 ? 11.175 -11.872 -5.728 1.00 95.69 366 GLN A O 1
ATOM 2901 N N . PHE A 1 367 ? 11.074 -10.433 -7.467 1.00 97.75 367 PHE A N 1
ATOM 2902 C CA . PHE A 1 367 ? 11.850 -11.236 -8.398 1.00 97.75 367 PHE A CA 1
ATOM 2903 C C . PHE A 1 367 ? 13.285 -11.436 -7.907 1.00 97.75 367 PHE A C 1
ATOM 2905 O O . PHE A 1 367 ? 13.719 -12.578 -7.811 1.00 97.75 367 PHE A O 1
ATOM 2912 N N . ARG A 1 368 ? 13.990 -10.374 -7.510 1.00 98.00 368 ARG A N 1
ATOM 2913 C CA . ARG A 1 368 ? 15.354 -10.442 -6.965 1.00 98.00 368 ARG A CA 1
ATOM 2914 C C . ARG A 1 368 ? 15.435 -11.319 -5.716 1.00 98.00 368 ARG A C 1
ATOM 2916 O O . ARG A 1 368 ? 16.288 -12.195 -5.643 1.00 98.00 368 ARG A O 1
ATOM 2923 N N . HIS A 1 369 ? 14.491 -11.190 -4.782 1.00 95.81 369 HIS A N 1
ATOM 2924 C CA . HIS A 1 369 ? 14.397 -12.105 -3.638 1.00 95.81 369 HIS A CA 1
ATOM 2925 C C . HIS A 1 369 ? 14.145 -13.564 -4.065 1.00 95.81 369 HIS A C 1
ATOM 2927 O O . HIS A 1 369 ? 14.698 -14.492 -3.479 1.00 95.81 369 HIS A O 1
ATOM 2933 N N . SER A 1 370 ? 13.311 -13.792 -5.085 1.00 95.94 370 SER A N 1
ATOM 2934 C CA . SER A 1 370 ? 13.102 -15.128 -5.663 1.00 95.94 370 SER A CA 1
ATOM 2935 C C . SER A 1 370 ? 14.372 -15.668 -6.325 1.00 95.94 370 SER A C 1
ATOM 2937 O O . SER A 1 370 ? 14.680 -16.849 -6.174 1.00 95.94 370 SER A O 1
ATOM 2939 N N . LEU A 1 371 ? 15.122 -14.817 -7.023 1.00 97.56 371 LEU A N 1
ATOM 2940 C CA . LEU A 1 371 ? 16.378 -15.154 -7.681 1.00 97.56 371 LEU A CA 1
ATOM 2941 C C . LEU A 1 371 ? 17.452 -15.519 -6.650 1.00 97.56 371 LEU A C 1
ATOM 2943 O O . LEU A 1 371 ? 18.073 -16.571 -6.772 1.00 97.56 371 LEU A O 1
ATOM 2947 N N . ALA A 1 372 ? 17.598 -14.719 -5.593 1.00 96.75 372 ALA A N 1
ATOM 2948 C CA . ALA A 1 372 ? 18.476 -14.996 -4.460 1.00 96.75 372 ALA A CA 1
ATOM 2949 C C . ALA A 1 372 ? 18.237 -16.400 -3.883 1.00 96.75 372 ALA A C 1
ATOM 2951 O O . ALA A 1 372 ? 19.173 -17.186 -3.757 1.00 96.75 372 ALA A O 1
ATOM 2952 N N . ARG A 1 373 ? 16.969 -16.759 -3.638 1.00 95.38 373 ARG A N 1
ATOM 2953 C CA . ARG A 1 373 ? 16.596 -18.081 -3.112 1.00 95.38 373 ARG A CA 1
ATOM 2954 C C . ARG A 1 373 ? 16.805 -19.213 -4.099 1.00 95.38 373 ARG A C 1
ATOM 2956 O O . ARG A 1 373 ? 17.400 -20.233 -3.766 1.00 95.38 373 ARG A O 1
ATOM 2963 N N . ASN A 1 374 ? 16.248 -19.070 -5.296 1.00 95.12 374 ASN A N 1
ATOM 2964 C CA . ASN A 1 374 ? 16.109 -20.186 -6.225 1.00 95.12 374 ASN A CA 1
ATOM 2965 C C . ASN A 1 374 ? 17.349 -20.395 -7.095 1.00 95.12 374 ASN A C 1
ATOM 2967 O O . ASN A 1 374 ? 17.586 -21.520 -7.525 1.00 95.12 374 ASN A O 1
ATOM 2971 N N . LYS A 1 375 ? 18.124 -19.335 -7.353 1.00 96.69 375 LYS A N 1
ATOM 2972 C CA . LYS A 1 375 ? 19.358 -19.402 -8.139 1.00 96.69 375 LYS A CA 1
ATOM 2973 C C . LYS A 1 375 ? 20.603 -19.413 -7.254 1.00 96.69 375 LYS A C 1
ATOM 2975 O O . LYS A 1 375 ? 21.460 -20.250 -7.489 1.00 96.69 375 LYS A O 1
ATOM 2980 N N . TYR A 1 376 ? 20.680 -18.567 -6.226 1.00 97.00 376 TYR A N 1
ATOM 2981 C CA . TYR A 1 376 ? 21.905 -18.375 -5.424 1.00 97.00 376 TYR A CA 1
ATOM 2982 C C . TYR A 1 376 ? 21.893 -19.060 -4.050 1.00 97.00 376 TYR A C 1
ATOM 2984 O O . TYR A 1 376 ? 22.891 -19.054 -3.335 1.00 97.00 376 TYR A O 1
ATOM 2992 N N . GLY A 1 377 ? 20.772 -19.661 -3.650 1.00 95.50 377 GLY A N 1
ATOM 2993 C CA . GLY A 1 377 ? 20.662 -20.360 -2.370 1.00 95.50 377 GLY A CA 1
ATOM 2994 C C . GLY A 1 377 ? 20.659 -19.450 -1.138 1.00 95.50 377 GLY A C 1
ATOM 2995 O O . GLY A 1 377 ? 20.745 -19.956 -0.021 1.00 95.50 377 GLY A O 1
ATOM 2996 N N . LEU A 1 378 ? 20.541 -18.135 -1.321 1.00 94.94 378 LEU A N 1
ATOM 2997 C CA . LEU A 1 378 ? 20.476 -17.132 -0.256 1.00 94.94 378 LEU A CA 1
ATOM 2998 C C . LEU A 1 378 ? 19.058 -17.063 0.336 1.00 94.94 378 LEU A C 1
ATOM 3000 O O . LEU A 1 378 ? 18.098 -17.481 -0.306 1.00 94.94 378 LEU A O 1
ATOM 3004 N N . ALA A 1 379 ? 18.890 -16.527 1.549 1.00 91.81 379 ALA A N 1
ATOM 3005 C CA . ALA A 1 379 ? 17.559 -16.380 2.159 1.00 91.81 379 ALA A CA 1
ATOM 3006 C C . ALA A 1 379 ? 16.678 -15.372 1.394 1.00 91.81 379 ALA A C 1
ATOM 3008 O O . ALA A 1 379 ? 15.488 -15.587 1.157 1.00 91.81 379 ALA A O 1
ATOM 3009 N N . ASP A 1 380 ? 17.284 -14.269 0.980 1.00 93.88 380 ASP A N 1
ATOM 3010 C CA . ASP A 1 380 ? 16.713 -13.219 0.157 1.00 93.88 380 ASP A CA 1
ATOM 3011 C C . ASP A 1 380 ? 17.864 -12.375 -0.413 1.00 93.88 380 ASP A C 1
ATOM 3013 O O . ASP A 1 380 ? 19.031 -12.766 -0.380 1.00 93.88 380 ASP A O 1
ATOM 3017 N N . ASP A 1 381 ? 17.511 -11.233 -0.982 1.00 95.50 381 ASP A N 1
ATOM 3018 C CA . ASP A 1 381 ? 18.468 -10.272 -1.505 1.00 95.50 381 ASP A CA 1
ATOM 3019 C C . ASP A 1 381 ? 18.543 -9.086 -0.550 1.00 95.50 381 ASP A C 1
ATOM 3021 O O . ASP A 1 381 ? 17.597 -8.300 -0.457 1.00 95.50 381 ASP A O 1
ATOM 3025 N N . GLU A 1 382 ? 19.648 -8.989 0.182 1.00 93.75 382 GLU A N 1
ATOM 3026 C CA . GLU A 1 382 ? 19.790 -8.022 1.264 1.00 93.75 382 GLU A CA 1
ATOM 3027 C C . GLU A 1 382 ? 19.811 -6.580 0.761 1.00 93.75 382 GLU A C 1
ATOM 3029 O O . GLU A 1 382 ? 19.271 -5.714 1.443 1.00 93.75 382 GLU A O 1
ATOM 3034 N N . SER A 1 383 ? 20.319 -6.321 -0.453 1.00 93.25 383 SER A N 1
ATOM 3035 C CA . SER A 1 383 ? 20.330 -4.961 -1.010 1.00 93.25 383 SER A CA 1
ATOM 3036 C C . SER A 1 383 ? 18.917 -4.450 -1.298 1.00 93.25 383 SER A C 1
ATOM 3038 O O . SER A 1 383 ? 18.671 -3.251 -1.321 1.00 93.25 383 SER A O 1
ATOM 3040 N N . MET A 1 384 ? 17.977 -5.367 -1.530 1.00 94.25 384 MET A N 1
ATOM 3041 C CA . MET A 1 384 ? 16.574 -5.062 -1.804 1.00 94.25 384 MET A CA 1
ATOM 3042 C C . MET A 1 384 ? 15.738 -4.901 -0.540 1.00 94.25 384 MET A C 1
ATOM 3044 O O . MET A 1 384 ? 14.569 -4.497 -0.628 1.00 94.25 384 MET A O 1
ATOM 3048 N N . ARG A 1 385 ? 16.304 -5.225 0.630 1.00 88.12 385 ARG A N 1
ATOM 3049 C CA . ARG A 1 385 ? 15.672 -4.874 1.893 1.00 88.12 385 ARG A CA 1
ATOM 3050 C C . ARG A 1 385 ? 15.626 -3.356 1.952 1.00 88.12 385 ARG A C 1
ATOM 3052 O O . ARG A 1 385 ? 16.567 -2.658 1.589 1.00 88.12 385 ARG A O 1
ATOM 3059 N N . GLU A 1 386 ? 14.498 -2.842 2.418 1.00 75.94 386 GLU A N 1
ATOM 3060 C CA . GLU A 1 386 ? 14.524 -1.520 3.012 1.00 75.94 386 GLU A CA 1
ATOM 3061 C C . GLU A 1 386 ? 15.502 -1.696 4.176 1.00 75.94 386 GLU A C 1
ATOM 3063 O O . GLU A 1 386 ? 15.179 -2.380 5.154 1.00 75.94 386 GLU A O 1
ATOM 3068 N N . GLU A 1 387 ? 16.732 -1.181 4.059 1.00 63.66 387 GLU A N 1
ATOM 3069 C CA . GLU A 1 387 ? 17.398 -0.725 5.264 1.00 63.66 387 GLU A CA 1
ATOM 3070 C C . GLU A 1 387 ? 16.362 0.221 5.834 1.00 63.66 387 GLU A C 1
ATOM 3072 O O . GLU A 1 387 ? 16.150 1.307 5.292 1.00 63.66 387 GLU A O 1
ATOM 3077 N N . PHE A 1 388 ? 15.577 -0.279 6.808 1.00 54.41 388 PHE A N 1
ATOM 3078 C CA . PHE A 1 388 ? 14.703 0.554 7.612 1.00 54.41 388 PHE A CA 1
ATOM 3079 C C . PHE A 1 388 ? 15.528 1.785 7.818 1.00 54.41 388 PHE A C 1
ATOM 3081 O O . PHE A 1 388 ? 16.671 1.612 8.236 1.00 54.41 388 PHE A O 1
ATOM 3088 N N . ASP A 1 389 ? 14.991 2.930 7.421 1.00 52.31 389 ASP A N 1
ATOM 3089 C CA . ASP A 1 389 ? 15.564 4.249 7.572 1.00 52.31 389 ASP A CA 1
ATOM 3090 C C . ASP A 1 389 ? 15.986 4.452 9.042 1.00 52.31 389 ASP A C 1
ATOM 3092 O O . ASP A 1 389 ? 15.425 5.247 9.770 1.00 52.31 389 ASP A O 1
ATOM 3096 N N . LYS A 1 390 ? 16.939 3.691 9.561 1.00 51.44 390 LYS A N 1
ATOM 3097 C CA . LYS A 1 390 ? 17.509 3.781 10.891 1.00 51.44 390 LYS A CA 1
ATOM 3098 C C . LYS A 1 390 ? 18.410 5.004 10.912 1.00 51.44 390 LYS A C 1
ATOM 3100 O O . LYS A 1 390 ? 18.667 5.510 12.000 1.00 51.44 390 LYS A O 1
ATOM 3105 N N . GLU A 1 391 ? 18.827 5.455 9.723 1.00 46.34 391 GLU A N 1
ATOM 3106 C CA . GLU A 1 391 ? 19.510 6.711 9.455 1.00 46.34 391 GLU A CA 1
ATOM 3107 C C . GLU A 1 391 ? 18.562 7.882 9.129 1.00 46.34 391 GLU A C 1
ATOM 3109 O O . GLU A 1 391 ? 18.897 9.006 9.487 1.00 46.34 391 GLU A O 1
ATOM 3114 N N . THR A 1 392 ? 17.383 7.690 8.502 1.00 50.97 392 THR A N 1
ATOM 3115 C CA . THR A 1 392 ? 16.475 8.832 8.192 1.00 50.97 392 THR A CA 1
ATOM 3116 C C . THR A 1 392 ? 15.220 8.929 9.059 1.00 50.97 392 THR A C 1
ATOM 3118 O O . THR A 1 392 ? 14.597 9.992 9.138 1.00 50.97 392 THR A O 1
ATOM 3121 N N . THR A 1 393 ? 14.870 7.883 9.809 1.00 63.16 393 THR A N 1
ATOM 3122 C CA . THR A 1 393 ? 13.953 7.994 10.942 1.00 63.16 393 THR A CA 1
ATOM 3123 C C . THR A 1 393 ? 14.745 8.697 12.020 1.00 63.16 393 THR A C 1
ATOM 3125 O O . THR A 1 393 ? 15.324 8.041 12.875 1.00 63.16 393 THR A O 1
ATOM 3128 N N . LEU A 1 394 ? 14.791 10.029 11.938 1.00 74.56 394 LEU A N 1
ATOM 3129 C CA . LEU A 1 394 ? 15.362 10.876 12.973 1.00 74.56 394 LEU A CA 1
ATOM 3130 C C . LEU A 1 394 ? 14.828 10.354 14.311 1.00 74.56 394 LEU A C 1
ATOM 3132 O O . LEU A 1 394 ? 13.609 10.407 14.548 1.00 74.56 394 LEU A O 1
ATOM 3136 N N . ARG A 1 395 ? 15.702 9.722 15.097 1.00 82.88 395 ARG A N 1
ATOM 3137 C CA . ARG A 1 395 ? 15.342 9.197 16.408 1.00 82.88 395 ARG A CA 1
ATOM 3138 C C . ARG A 1 395 ? 15.409 10.375 17.331 1.00 82.88 395 ARG A C 1
ATOM 3140 O O . ARG A 1 395 ? 16.346 11.160 17.244 1.00 82.88 395 ARG A O 1
ATOM 3147 N N . ALA A 1 396 ? 14.399 10.548 18.164 1.00 88.62 396 ALA A N 1
ATOM 3148 C CA . ALA A 1 396 ? 14.365 11.742 18.984 1.00 88.62 396 ALA A CA 1
ATOM 3149 C C . ALA A 1 396 ? 15.591 11.819 19.906 1.00 88.62 396 ALA A C 1
ATOM 3151 O O . ALA A 1 396 ? 16.107 12.902 20.149 1.00 88.62 396 ALA A O 1
ATOM 3152 N N . GLU A 1 397 ? 16.092 10.660 20.323 1.00 89.50 397 GLU A N 1
ATOM 3153 C CA . GLU A 1 397 ? 17.279 10.466 21.146 1.00 89.50 397 GLU A CA 1
ATOM 3154 C C . GLU A 1 397 ? 18.546 11.058 20.503 1.00 89.50 397 GLU A C 1
ATOM 3156 O O . GLU A 1 397 ? 19.395 11.570 21.220 1.00 89.50 397 GLU A O 1
ATOM 3161 N N . ASP A 1 398 ? 18.644 11.078 19.167 1.00 89.94 398 ASP A N 1
ATOM 3162 C CA . ASP A 1 398 ? 19.795 11.645 18.441 1.00 89.94 398 ASP A CA 1
ATOM 3163 C C . ASP A 1 398 ? 19.781 13.188 18.409 1.00 89.94 398 ASP A C 1
ATOM 3165 O O . ASP A 1 398 ? 20.744 13.818 17.971 1.00 89.94 398 ASP A O 1
ATOM 3169 N N . PHE A 1 399 ? 18.673 13.810 18.823 1.00 92.69 399 PHE A N 1
ATOM 3170 C CA . PHE A 1 399 ? 18.473 15.263 18.784 1.00 92.69 399 PHE A CA 1
ATOM 3171 C C . PHE A 1 399 ? 18.209 15.867 20.158 1.00 92.69 399 PHE A C 1
ATOM 3173 O O . PHE A 1 399 ? 17.980 17.072 20.228 1.00 92.69 399 PHE A O 1
ATOM 3180 N N . VAL A 1 400 ? 18.191 15.057 21.217 1.00 92.56 400 VAL A N 1
ATOM 3181 C CA . VAL A 1 400 ? 17.866 15.455 22.587 1.00 92.56 400 VAL A CA 1
ATOM 3182 C C . VAL A 1 400 ? 19.147 15.415 23.417 1.00 92.56 400 VAL A C 1
ATOM 3184 O O . VAL A 1 400 ? 19.666 14.346 23.711 1.00 92.56 400 VAL A O 1
ATOM 3187 N N . ASP A 1 401 ? 19.620 16.586 23.836 1.00 95.69 401 ASP A N 1
ATOM 3188 C CA . ASP A 1 401 ? 20.834 16.749 24.634 1.00 95.69 401 ASP A CA 1
ATOM 3189 C C . ASP A 1 401 ? 20.513 17.357 26.003 1.00 95.69 401 ASP A C 1
ATOM 3191 O O . ASP A 1 401 ? 19.729 18.303 26.125 1.00 95.69 401 ASP A O 1
ATOM 3195 N N . TYR A 1 402 ? 21.168 16.863 27.053 1.00 96.75 402 TYR A N 1
ATOM 3196 C CA . TYR A 1 402 ? 21.124 17.489 28.371 1.00 96.75 402 TYR A CA 1
ATOM 3197 C C . TYR A 1 402 ? 22.211 18.564 28.504 1.00 96.75 402 TYR A C 1
ATOM 3199 O O . TYR A 1 402 ? 23.406 18.276 28.583 1.00 96.75 402 TYR A O 1
ATOM 3207 N N . ASP A 1 403 ? 21.792 19.826 28.579 1.00 97.12 403 ASP A N 1
ATOM 3208 C CA . ASP A 1 403 ? 22.674 20.951 28.868 1.00 97.12 403 ASP A CA 1
ATOM 3209 C C . ASP A 1 403 ? 22.835 21.124 30.384 1.00 97.12 403 ASP A C 1
ATOM 3211 O O . ASP A 1 403 ? 21.986 21.690 31.083 1.00 97.12 403 ASP A O 1
ATOM 3215 N N . THR A 1 404 ? 23.981 20.666 30.887 1.00 96.88 404 THR A N 1
ATOM 3216 C CA . THR A 1 404 ? 24.362 20.760 32.303 1.00 96.88 404 THR A CA 1
ATOM 3217 C C . THR A 1 404 ? 24.456 22.198 32.811 1.00 96.88 404 THR A C 1
ATOM 3219 O O . THR A 1 404 ? 24.202 22.435 33.992 1.00 96.88 404 THR A O 1
ATOM 3222 N N . LYS A 1 405 ? 24.778 23.180 31.954 1.00 97.19 405 LYS A N 1
ATOM 3223 C CA . LYS A 1 405 ? 24.936 24.584 32.371 1.00 97.19 405 LYS A CA 1
ATOM 3224 C C . LYS A 1 405 ? 23.594 25.239 32.653 1.00 97.19 405 LYS A C 1
ATOM 3226 O O . LYS A 1 405 ? 23.449 25.949 33.645 1.00 97.19 405 LYS A O 1
ATOM 3231 N N . SER A 1 406 ? 22.618 25.016 31.777 1.00 96.69 406 SER A N 1
ATOM 3232 C CA . SER A 1 406 ? 21.262 25.547 31.940 1.00 96.69 406 SER A CA 1
ATOM 3233 C C . SER A 1 406 ? 20.337 24.613 32.728 1.00 96.69 406 SER A C 1
ATOM 3235 O O . SER A 1 406 ? 19.182 24.972 32.978 1.00 96.69 406 SER A O 1
ATOM 3237 N N . ASN A 1 407 ? 20.830 23.434 33.129 1.00 97.88 407 ASN A N 1
ATOM 3238 C CA . ASN A 1 407 ? 20.064 22.365 33.772 1.00 97.88 407 ASN A CA 1
ATOM 3239 C C . ASN A 1 407 ? 18.745 22.099 33.026 1.00 97.88 407 ASN A C 1
ATOM 3241 O O . ASN A 1 407 ? 17.642 22.151 33.587 1.00 97.88 407 ASN A O 1
ATOM 3245 N N . SER A 1 408 ? 18.865 21.925 31.712 1.00 97.81 408 SER A N 1
ATOM 3246 C CA . SER A 1 408 ? 17.740 21.791 30.793 1.00 97.81 408 SER A CA 1
ATOM 3247 C C . SER A 1 408 ? 18.055 20.754 29.732 1.00 97.81 408 SER A C 1
ATOM 3249 O O . SER A 1 408 ? 19.189 20.633 29.286 1.00 97.81 408 SER A O 1
ATOM 3251 N N . VAL A 1 409 ? 17.035 20.027 29.300 1.00 97.56 409 VAL A N 1
ATOM 3252 C CA . VAL A 1 409 ? 17.116 19.221 28.088 1.00 97.56 409 VAL A CA 1
ATOM 3253 C C . VAL A 1 409 ? 16.760 20.112 26.907 1.00 97.56 409 VAL A C 1
ATOM 3255 O O . VAL A 1 409 ? 15.749 20.817 26.929 1.00 97.56 409 VAL A O 1
ATOM 3258 N N . VAL A 1 410 ? 17.598 20.108 25.885 1.00 96.19 410 VAL A N 1
ATOM 3259 C CA . VAL A 1 410 ? 17.408 20.852 24.645 1.00 96.19 410 VAL A CA 1
ATOM 3260 C C . VAL A 1 410 ? 17.224 19.838 23.534 1.00 96.19 410 VAL A C 1
ATOM 3262 O O . VAL A 1 410 ? 17.962 18.862 23.479 1.00 96.19 410 VAL A O 1
ATOM 3265 N N . PHE A 1 411 ? 16.271 20.069 22.635 1.00 93.12 411 PHE A N 1
ATOM 3266 C CA . PHE A 1 411 ? 16.278 19.348 21.371 1.00 93.12 411 PHE A CA 1
ATOM 3267 C C . PHE A 1 411 ? 16.188 20.287 20.179 1.00 93.12 411 PHE A C 1
ATOM 3269 O O . PHE A 1 411 ? 15.468 21.290 20.206 1.00 93.12 411 PHE A O 1
ATOM 3276 N N . ASP A 1 412 ? 16.944 19.949 19.139 1.00 93.19 412 ASP A N 1
ATOM 3277 C CA . ASP A 1 412 ? 17.079 20.737 17.918 1.00 93.19 412 ASP A CA 1
ATOM 3278 C C . ASP A 1 412 ? 16.467 19.958 16.744 1.00 93.19 412 ASP A C 1
ATOM 3280 O O . ASP A 1 412 ? 17.090 19.062 16.182 1.00 93.19 412 ASP A O 1
ATOM 3284 N N . PHE A 1 413 ? 15.240 20.302 16.346 1.00 92.38 413 PHE A N 1
ATOM 3285 C CA . PHE A 1 413 ? 14.572 19.644 15.221 1.00 92.38 413 PHE A CA 1
ATOM 3286 C C . PHE A 1 413 ? 15.024 20.256 13.882 1.00 92.38 413 PHE A C 1
ATOM 3288 O O . PHE A 1 413 ? 14.861 21.467 13.694 1.00 92.38 413 PHE A O 1
ATOM 3295 N N . PRO A 1 414 ? 15.566 19.473 12.932 1.00 90.31 414 PRO A N 1
ATOM 3296 C CA . PRO A 1 414 ? 15.959 19.993 11.626 1.00 90.31 414 PRO A CA 1
ATOM 3297 C C . PRO A 1 414 ? 14.721 20.260 10.754 1.00 90.31 414 PRO A C 1
ATOM 3299 O O . PRO A 1 414 ? 13.967 19.343 10.434 1.00 90.31 414 PRO A O 1
ATOM 3302 N N . LYS A 1 415 ? 14.503 21.518 10.356 1.00 87.38 415 LYS A N 1
ATOM 3303 C CA . LYS A 1 415 ? 13.414 21.941 9.462 1.00 87.38 415 LYS A CA 1
ATOM 3304 C C . LYS A 1 415 ? 13.894 23.052 8.529 1.00 87.38 415 LYS A C 1
ATOM 3306 O O . LYS A 1 415 ? 14.310 24.105 9.006 1.00 87.38 415 LYS A O 1
ATOM 3311 N N . ASP A 1 416 ? 13.812 22.826 7.218 1.00 84.88 416 ASP A N 1
ATOM 3312 C CA . ASP A 1 416 ? 14.163 23.805 6.172 1.00 84.88 416 ASP A CA 1
ATOM 3313 C C . ASP A 1 416 ? 15.571 24.414 6.358 1.00 84.88 416 ASP A C 1
ATOM 3315 O O . ASP A 1 416 ? 15.730 25.634 6.436 1.00 84.88 416 ASP A O 1
ATOM 3319 N N . ASP A 1 417 ? 16.584 23.556 6.540 1.00 85.38 417 ASP A N 1
ATOM 3320 C CA . ASP A 1 417 ? 17.987 23.909 6.846 1.00 85.38 417 ASP A CA 1
ATOM 3321 C C . ASP A 1 417 ? 18.204 24.722 8.138 1.00 85.38 417 ASP A C 1
ATOM 3323 O O . ASP A 1 417 ? 19.316 25.153 8.451 1.00 85.38 417 ASP A O 1
ATOM 3327 N N . LYS A 1 418 ? 17.153 24.911 8.940 1.00 91.38 418 LYS A N 1
ATOM 3328 C CA . LYS A 1 418 ? 17.203 25.571 10.244 1.00 91.38 418 LYS A CA 1
ATOM 3329 C C . LYS A 1 418 ? 16.976 24.557 11.357 1.00 91.38 418 LYS A C 1
ATOM 3331 O O . LYS A 1 418 ? 16.252 23.576 11.211 1.00 91.38 418 LYS A O 1
ATOM 3336 N N . LYS A 1 419 ? 17.579 24.817 12.515 1.00 94.25 419 LYS A N 1
ATOM 3337 C CA . LYS A 1 419 ? 17.306 24.065 13.744 1.00 94.25 419 LYS A CA 1
ATOM 3338 C C . LYS A 1 419 ? 16.194 24.764 14.516 1.00 94.25 419 LYS A C 1
ATOM 3340 O O . LYS A 1 419 ? 16.355 25.906 14.947 1.00 94.25 419 LYS A O 1
ATOM 3345 N N . VAL A 1 420 ? 15.062 24.089 14.691 1.00 95.38 420 VAL A N 1
ATOM 3346 C CA . VAL A 1 420 ? 13.993 24.537 15.584 1.00 95.38 420 VAL A CA 1
ATOM 3347 C C . VAL A 1 420 ? 14.298 24.013 16.979 1.00 95.38 420 VAL A C 1
ATOM 3349 O O . VAL A 1 420 ? 14.117 22.833 17.265 1.00 95.38 420 VAL A O 1
ATOM 3352 N N . ARG A 1 421 ? 14.780 24.911 17.837 1.00 96.94 421 ARG A N 1
ATOM 3353 C CA . ARG A 1 421 ? 15.152 24.597 19.215 1.00 96.94 421 ARG A CA 1
ATOM 3354 C C . ARG A 1 421 ? 13.954 24.654 20.155 1.00 96.94 421 ARG A C 1
ATOM 3356 O O . ARG A 1 421 ? 13.253 25.670 20.194 1.00 96.94 421 ARG A O 1
ATOM 3363 N N . ILE A 1 422 ? 13.797 23.617 20.971 1.00 96.69 422 ILE A N 1
ATOM 3364 C CA . ILE A 1 422 ? 12.870 23.561 22.105 1.00 96.69 422 ILE A CA 1
ATOM 3365 C C . ILE A 1 422 ? 13.667 23.219 23.365 1.00 96.69 422 ILE A C 1
ATOM 3367 O O . ILE A 1 422 ? 14.560 22.376 23.343 1.00 96.69 422 ILE A O 1
ATOM 3371 N N . VAL A 1 423 ? 13.337 23.881 24.473 1.00 97.75 423 VAL A N 1
ATOM 3372 C CA . VAL A 1 423 ? 13.996 23.684 25.771 1.00 97.75 423 VAL A CA 1
ATOM 3373 C C . VAL A 1 423 ? 12.985 23.153 26.782 1.00 97.75 423 VAL A C 1
ATOM 3375 O O . VAL A 1 423 ? 11.872 23.680 26.886 1.00 97.75 423 VAL A O 1
ATOM 3378 N N . VAL A 1 424 ? 13.385 22.131 27.536 1.00 97.88 424 VAL A N 1
ATOM 3379 C CA . VAL A 1 424 ? 12.650 21.525 28.650 1.00 97.88 424 VAL A CA 1
ATOM 3380 C C . VAL A 1 424 ? 13.497 21.662 29.922 1.00 97.88 424 VAL A C 1
ATOM 3382 O O . VAL A 1 424 ? 14.433 20.889 30.130 1.00 97.88 424 VAL A O 1
ATOM 3385 N N . PRO A 1 425 ? 13.212 22.642 30.796 1.00 98.12 425 PRO A N 1
ATOM 3386 C CA . PRO A 1 425 ? 13.996 22.820 32.014 1.00 98.12 425 PRO A CA 1
ATOM 3387 C C . PRO A 1 425 ? 13.820 21.641 32.976 1.00 98.12 425 PRO A C 1
ATOM 3389 O O . PRO A 1 425 ? 12.699 21.344 33.378 1.00 98.12 425 PRO A O 1
ATOM 3392 N N . VAL A 1 426 ? 14.908 21.016 33.438 1.00 97.81 426 VAL A N 1
ATOM 3393 C CA . VAL A 1 426 ? 14.832 19.843 34.336 1.00 97.81 426 VAL A CA 1
ATOM 3394 C C . VAL A 1 426 ? 14.097 20.188 35.631 1.00 97.81 426 VAL A C 1
ATOM 3396 O O . VAL A 1 426 ? 13.349 19.374 36.168 1.00 97.81 426 VAL A O 1
ATOM 3399 N N . LYS A 1 427 ? 14.213 21.435 36.101 1.00 97.19 427 LYS A N 1
ATOM 3400 C CA . LYS A 1 427 ? 13.514 21.931 37.297 1.00 97.19 427 LYS A CA 1
ATOM 3401 C C . LYS A 1 427 ? 11.986 21.786 37.251 1.00 97.19 427 LYS A C 1
ATOM 3403 O O . LYS A 1 427 ? 11.374 21.720 38.314 1.00 97.19 427 LYS A O 1
ATOM 3408 N N . THR A 1 428 ? 11.360 21.768 36.069 1.00 96.69 428 THR A N 1
ATOM 3409 C CA . THR A 1 428 ? 9.891 21.688 35.965 1.00 96.69 428 THR A CA 1
ATOM 3410 C C . THR A 1 428 ? 9.372 20.271 36.181 1.00 96.69 428 THR A C 1
ATOM 3412 O O . THR A 1 428 ? 8.261 20.107 36.674 1.00 96.69 428 THR A O 1
ATOM 3415 N N . VAL A 1 429 ? 10.187 19.259 35.875 1.00 96.25 429 VAL A N 1
ATOM 3416 C CA . VAL A 1 429 ? 9.836 17.834 36.001 1.00 96.25 429 VAL A CA 1
ATOM 3417 C C . VAL A 1 429 ? 10.679 17.087 37.040 1.00 96.25 429 VAL A C 1
ATOM 3419 O O . VAL A 1 429 ? 10.400 15.932 37.341 1.00 96.25 429 VAL A O 1
ATOM 3422 N N . LYS A 1 430 ? 11.678 17.750 37.635 1.00 96.06 430 LYS A N 1
ATOM 3423 C CA . LYS A 1 430 ? 12.565 17.252 38.704 1.00 96.06 430 LYS A CA 1
ATOM 3424 C C . LYS A 1 430 ? 13.357 15.978 38.360 1.00 96.06 430 LYS A C 1
ATOM 3426 O O . LYS A 1 430 ? 13.888 15.343 39.262 1.00 96.06 430 LYS A O 1
ATOM 3431 N N . SER A 1 431 ? 13.445 15.609 37.083 1.00 96.88 431 SER A N 1
ATOM 3432 C CA . SER A 1 431 ? 14.183 14.440 36.590 1.00 96.88 431 SER A CA 1
ATOM 3433 C C . SER A 1 431 ? 14.701 14.716 35.180 1.00 96.88 431 SER A C 1
ATOM 3435 O O . SER A 1 431 ? 13.953 15.210 34.332 1.00 96.88 431 SER A O 1
ATOM 3437 N N . VAL A 1 432 ? 15.975 14.395 34.933 1.00 97.25 432 VAL A N 1
ATOM 3438 C CA . VAL A 1 432 ? 16.590 14.523 33.602 1.00 97.25 432 VAL A CA 1
ATOM 3439 C C . VAL A 1 432 ? 15.906 13.567 32.626 1.00 97.25 432 VAL A C 1
ATOM 3441 O O . VAL A 1 432 ? 15.452 14.016 31.580 1.00 97.25 432 VAL A O 1
ATOM 3444 N N . LYS A 1 433 ? 15.694 12.301 33.010 1.00 97.06 433 LYS A N 1
ATOM 3445 C CA . LYS A 1 433 ? 15.002 11.298 32.183 1.00 97.06 433 LYS A CA 1
ATOM 3446 C C . LYS A 1 433 ? 13.586 11.709 31.782 1.00 97.06 433 LYS A C 1
ATOM 3448 O O . LYS A 1 433 ? 13.178 11.529 30.636 1.00 97.06 433 LYS A O 1
ATOM 3453 N N . VAL A 1 434 ? 12.829 12.326 32.692 1.00 97.56 434 VAL A N 1
ATOM 3454 C CA . VAL A 1 434 ? 11.493 12.848 32.350 1.00 97.56 434 VAL A CA 1
ATOM 3455 C C . VAL A 1 434 ? 11.592 14.028 31.377 1.00 97.56 434 VAL A C 1
ATOM 3457 O O . VAL A 1 434 ? 10.773 14.131 30.464 1.00 97.56 434 VAL A O 1
ATOM 3460 N N . ALA A 1 435 ? 12.589 14.905 31.532 1.00 97.94 435 ALA A N 1
ATOM 3461 C CA . ALA A 1 435 ? 12.809 16.022 30.612 1.00 97.94 435 ALA A CA 1
ATOM 3462 C C . ALA A 1 435 ? 13.243 15.543 29.213 1.00 97.94 435 ALA A C 1
ATOM 3464 O O . ALA A 1 435 ? 12.710 16.040 28.221 1.00 97.94 435 ALA A O 1
ATOM 3465 N N . GLU A 1 436 ? 14.125 14.538 29.135 1.00 97.12 436 GLU A N 1
ATOM 3466 C CA . GLU A 1 436 ? 14.499 13.828 27.900 1.00 97.12 436 GLU A CA 1
ATOM 3467 C C . GLU A 1 436 ? 13.251 13.294 27.207 1.00 97.12 436 GLU A C 1
ATOM 3469 O O . GLU A 1 436 ? 13.010 13.573 26.033 1.00 97.12 436 GLU A O 1
ATOM 3474 N N . ARG A 1 437 ? 12.377 12.628 27.967 1.00 96.50 437 ARG A N 1
ATOM 3475 C CA . ARG A 1 437 ? 11.136 12.078 27.431 1.00 96.50 437 ARG A CA 1
ATOM 3476 C C . ARG A 1 437 ? 10.181 13.146 26.903 1.00 96.50 437 ARG A C 1
ATOM 3478 O O . ARG A 1 437 ? 9.593 12.955 25.838 1.00 96.50 437 ARG A O 1
ATOM 3485 N N . VAL A 1 438 ? 10.040 14.279 27.594 1.00 97.31 438 VAL A N 1
ATOM 3486 C CA . VAL A 1 438 ? 9.273 15.429 27.079 1.00 97.31 438 VAL A CA 1
ATOM 3487 C C . VAL A 1 438 ? 9.867 15.902 25.752 1.00 97.31 438 VAL A C 1
ATOM 3489 O O . VAL A 1 438 ? 9.114 16.121 24.802 1.00 97.31 438 VAL A O 1
ATOM 3492 N N . GLY A 1 439 ? 11.198 16.010 25.670 1.00 96.25 439 GLY A N 1
ATOM 3493 C CA . GLY A 1 439 ? 11.922 16.316 24.437 1.00 96.25 439 GLY A CA 1
ATOM 3494 C C . GLY A 1 439 ? 11.570 15.340 23.315 1.00 96.25 439 GLY A C 1
ATOM 3495 O O . GLY A 1 439 ? 11.133 15.773 22.250 1.00 96.25 439 GLY A O 1
ATOM 3496 N N . CYS A 1 440 ? 11.620 14.031 23.584 1.00 94.88 440 CYS A N 1
ATOM 3497 C CA . CYS A 1 440 ? 11.275 13.010 22.597 1.00 94.88 440 CYS A CA 1
ATOM 3498 C C . CYS A 1 440 ? 9.825 13.095 22.102 1.00 94.88 440 CYS A C 1
ATOM 3500 O O . CYS A 1 440 ? 9.556 12.959 20.907 1.00 94.88 440 CYS A O 1
ATOM 3502 N N . LEU A 1 441 ? 8.870 13.350 23.000 1.00 95.00 441 LEU A N 1
ATOM 3503 C CA . LEU A 1 441 ? 7.458 13.502 22.635 1.00 95.00 441 LEU A CA 1
ATOM 3504 C C . LEU A 1 441 ? 7.220 14.770 21.797 1.00 95.00 441 LEU A C 1
ATOM 3506 O O . LEU A 1 441 ? 6.414 14.758 20.865 1.00 95.00 441 LEU A O 1
ATOM 3510 N N . CYS A 1 442 ? 7.931 15.857 22.098 1.00 95.44 442 CYS A N 1
ATOM 3511 C CA . CYS A 1 442 ? 7.877 17.092 21.319 1.00 95.44 442 CYS A CA 1
ATOM 3512 C C . CYS A 1 442 ? 8.536 16.927 19.942 1.00 95.44 442 CYS A C 1
ATOM 3514 O O . CYS A 1 442 ? 7.998 17.406 18.944 1.00 95.44 442 CYS A O 1
ATOM 3516 N N . PHE A 1 443 ? 9.646 16.187 19.865 1.00 93.38 443 PHE A N 1
ATOM 3517 C CA . PHE A 1 443 ? 10.278 15.801 18.606 1.00 93.38 443 PHE A CA 1
ATOM 3518 C C . PHE A 1 443 ? 9.298 15.027 17.712 1.00 93.38 443 PHE A C 1
ATOM 3520 O O . PHE A 1 443 ? 9.135 15.352 16.536 1.00 93.38 443 PHE A O 1
ATOM 3527 N N . ALA A 1 444 ? 8.579 14.052 18.281 1.00 90.50 444 ALA A N 1
ATOM 3528 C CA . ALA A 1 444 ? 7.556 13.298 17.560 1.00 90.50 444 ALA A CA 1
ATOM 3529 C C . ALA A 1 444 ? 6.431 14.204 17.022 1.00 90.50 444 ALA A C 1
ATOM 3531 O O . ALA A 1 444 ? 6.012 14.035 15.880 1.00 90.50 444 ALA A O 1
ATOM 3532 N N . LYS A 1 445 ? 5.989 15.212 17.788 1.00 92.12 445 LYS A N 1
ATOM 3533 C CA . LYS A 1 445 ? 4.994 16.194 17.316 1.00 92.12 445 LYS A CA 1
ATOM 3534 C C . LYS A 1 445 ? 5.505 17.067 16.173 1.00 92.12 445 LYS A C 1
ATOM 3536 O O . LYS A 1 445 ? 4.792 17.275 15.196 1.00 92.12 445 LYS A O 1
ATOM 3541 N N . MET A 1 446 ? 6.748 17.533 16.250 1.00 93.19 446 MET A N 1
ATOM 3542 C CA . MET A 1 446 ? 7.373 18.284 15.155 1.00 93.19 446 MET A CA 1
ATOM 3543 C C . MET A 1 446 ? 7.504 17.433 13.889 1.00 93.19 446 MET A C 1
ATOM 3545 O O . MET A 1 446 ? 7.243 17.922 12.790 1.00 93.19 446 MET A O 1
ATOM 3549 N N . LYS A 1 447 ? 7.827 16.143 14.040 1.00 88.06 447 LYS A N 1
ATOM 3550 C CA . LYS A 1 447 ? 7.875 15.174 12.937 1.00 88.06 447 LYS A CA 1
ATOM 3551 C C . LYS A 1 447 ? 6.509 14.957 12.275 1.00 88.06 447 LYS A C 1
ATOM 3553 O O . LYS A 1 447 ? 6.452 14.739 11.071 1.00 88.06 447 LYS A O 1
ATOM 3558 N N . GLU A 1 448 ? 5.417 15.077 13.030 1.00 85.44 448 GLU A N 1
ATOM 3559 C CA . GLU A 1 448 ? 4.035 15.094 12.515 1.00 85.44 448 GLU A CA 1
ATOM 3560 C C . GLU A 1 448 ? 3.659 16.427 11.827 1.00 85.44 448 GLU A C 1
ATOM 3562 O O . GLU A 1 448 ? 2.529 16.593 11.369 1.00 85.44 448 GLU A O 1
ATOM 3567 N N . GLY A 1 449 ? 4.590 17.382 11.732 1.00 88.44 449 GLY A N 1
ATOM 3568 C CA . GLY A 1 449 ? 4.394 18.664 11.058 1.00 88.44 449 GLY A CA 1
ATOM 3569 C C . GLY A 1 449 ? 3.834 19.775 11.947 1.00 88.44 449 GLY A C 1
ATOM 3570 O O . GLY A 1 449 ? 3.479 20.832 11.420 1.00 88.44 449 GLY A O 1
ATOM 3571 N N . CYS A 1 450 ? 3.761 19.583 13.272 1.00 91.62 450 CYS A N 1
ATOM 3572 C CA . CYS A 1 450 ? 3.325 20.639 14.187 1.00 91.62 450 CYS A CA 1
ATOM 3573 C C . CYS A 1 450 ? 4.214 21.891 14.078 1.00 91.62 450 CYS A C 1
ATOM 3575 O O . CYS A 1 450 ? 5.408 21.826 13.768 1.00 91.62 450 CYS A O 1
ATOM 3577 N N . SER A 1 451 ? 3.615 23.056 14.336 1.00 95.19 451 SER A N 1
ATOM 3578 C CA . SER A 1 451 ? 4.361 24.306 14.472 1.00 95.19 451 SER A CA 1
ATOM 3579 C C . SER A 1 451 ? 5.222 24.282 15.740 1.00 95.19 451 SER A C 1
ATOM 3581 O O . SER A 1 451 ? 5.020 23.453 16.638 1.00 95.19 451 SER A O 1
ATOM 3583 N N . LYS A 1 452 ? 6.185 25.206 15.830 1.00 95.88 452 LYS A N 1
ATOM 3584 C CA . LYS A 1 452 ? 6.998 25.352 17.040 1.00 95.88 452 LYS A CA 1
ATOM 3585 C C . LYS A 1 452 ? 6.104 25.713 18.228 1.00 95.88 452 LYS A C 1
ATOM 3587 O O . LYS A 1 452 ? 6.226 25.111 19.287 1.00 95.88 452 LYS A O 1
ATOM 3592 N N . GLU A 1 453 ? 5.179 26.642 18.024 1.00 97.50 453 GLU A N 1
ATOM 3593 C CA . GLU A 1 453 ? 4.267 27.171 19.035 1.00 97.50 453 GLU A CA 1
ATOM 3594 C C . GLU A 1 453 ? 3.323 26.081 19.564 1.00 97.50 453 GLU A C 1
ATOM 3596 O O . GLU A 1 453 ? 3.160 25.932 20.776 1.00 97.50 453 GLU A O 1
ATOM 3601 N N . ASP A 1 454 ? 2.752 25.261 18.674 1.00 96.12 454 ASP A N 1
ATOM 3602 C CA . ASP A 1 454 ? 1.911 24.124 19.073 1.00 96.12 454 ASP A CA 1
ATOM 3603 C C . ASP A 1 454 ? 2.719 23.060 19.824 1.00 96.12 454 ASP A C 1
ATOM 3605 O O . ASP A 1 454 ? 2.220 22.449 20.771 1.00 96.12 454 ASP A O 1
ATOM 3609 N N . THR A 1 455 ? 3.981 22.857 19.437 1.00 96.31 455 THR A N 1
ATOM 3610 C CA . THR A 1 455 ? 4.893 21.927 20.114 1.00 96.31 455 THR A CA 1
ATOM 3611 C C . THR A 1 455 ? 5.292 22.434 21.502 1.00 96.31 455 THR A C 1
ATOM 3613 O O . THR A 1 455 ? 5.327 21.650 22.446 1.00 96.31 455 THR A O 1
ATOM 3616 N N . GLU A 1 456 ? 5.541 23.733 21.675 1.00 97.62 456 GLU A N 1
ATOM 3617 C CA . GLU A 1 456 ? 5.802 24.340 22.989 1.00 97.62 456 GLU A CA 1
ATOM 3618 C C . GLU A 1 456 ? 4.569 24.277 23.892 1.00 97.62 456 GLU A C 1
ATOM 3620 O O . GLU A 1 456 ? 4.680 23.929 25.066 1.00 97.62 456 GLU A O 1
ATOM 3625 N N . LYS A 1 457 ? 3.375 24.514 23.342 1.00 97.62 457 LYS A N 1
ATOM 3626 C CA . LYS A 1 457 ? 2.125 24.318 24.081 1.00 97.62 457 LYS A CA 1
ATOM 3627 C C . LYS A 1 457 ? 1.953 22.861 24.508 1.00 97.62 457 LYS A C 1
ATOM 3629 O O . LYS A 1 457 ? 1.597 22.591 25.652 1.00 97.62 457 LYS A O 1
ATOM 3634 N N . PHE A 1 458 ? 2.247 21.919 23.613 1.00 96.38 458 PHE A N 1
ATOM 3635 C CA . PHE A 1 458 ? 2.221 20.496 23.929 1.00 96.38 458 PHE A CA 1
ATOM 3636 C C . PHE A 1 458 ? 3.236 20.130 25.022 1.00 96.38 458 PHE A C 1
ATOM 3638 O O . PHE A 1 458 ? 2.873 19.435 25.969 1.00 96.38 458 PHE A O 1
ATOM 3645 N N . ARG A 1 459 ? 4.470 20.649 24.954 1.00 97.56 459 ARG A N 1
ATOM 3646 C CA . ARG A 1 459 ? 5.482 20.527 26.019 1.00 97.56 459 ARG A CA 1
ATOM 3647 C C . ARG A 1 459 ? 4.921 20.994 27.360 1.00 97.56 459 ARG A C 1
ATOM 3649 O O . ARG A 1 459 ? 5.029 20.281 28.355 1.00 97.56 459 ARG A O 1
ATOM 3656 N N . ASP A 1 460 ? 4.320 22.178 27.392 1.00 97.75 460 ASP A N 1
ATOM 3657 C CA . ASP A 1 460 ? 3.807 22.775 28.625 1.00 97.75 460 ASP A CA 1
ATOM 3658 C C . ASP A 1 460 ? 2.622 21.982 29.190 1.00 97.75 460 ASP A C 1
ATOM 3660 O O . ASP A 1 460 ? 2.505 21.814 30.406 1.00 97.75 460 ASP A O 1
ATOM 3664 N N . ASP A 1 461 ? 1.774 21.430 28.322 1.00 96.31 461 ASP A N 1
ATOM 3665 C CA . ASP A 1 461 ? 0.682 20.534 28.699 1.00 96.31 461 ASP A CA 1
ATOM 3666 C C . ASP A 1 461 ? 1.204 19.206 29.280 1.00 96.31 461 ASP A C 1
ATOM 3668 O O . ASP A 1 461 ? 0.680 18.739 30.297 1.00 96.31 461 ASP A O 1
ATOM 3672 N N . LEU A 1 462 ? 2.260 18.624 28.693 1.00 97.06 462 LEU A N 1
ATOM 3673 C CA . LEU A 1 462 ? 2.925 17.426 29.218 1.00 97.06 462 LEU A CA 1
ATOM 3674 C C . LEU A 1 462 ? 3.496 17.673 30.616 1.00 97.06 462 LEU A C 1
ATOM 3676 O O . LEU A 1 462 ? 3.225 16.898 31.535 1.00 97.06 462 LEU A O 1
ATOM 3680 N N . VAL A 1 463 ? 4.248 18.764 30.779 1.00 97.56 463 VAL A N 1
ATOM 3681 C CA . VAL A 1 463 ? 4.866 19.157 32.052 1.00 97.56 463 VAL A CA 1
ATOM 3682 C C . VAL A 1 463 ? 3.796 19.425 33.110 1.00 97.56 463 VAL A C 1
ATOM 3684 O O . VAL A 1 463 ? 3.899 18.924 34.226 1.00 97.56 463 VAL A O 1
ATOM 3687 N N . ARG A 1 464 ? 2.726 20.151 32.766 1.00 96.50 464 ARG A N 1
ATOM 3688 C CA . ARG A 1 464 ? 1.617 20.443 33.688 1.00 96.50 464 ARG A CA 1
ATOM 3689 C C . ARG A 1 464 ? 0.875 19.182 34.137 1.00 96.50 464 ARG A C 1
ATOM 3691 O O . ARG A 1 464 ? 0.408 19.126 35.270 1.00 96.50 464 ARG A O 1
ATOM 3698 N N . GLY A 1 465 ? 0.766 18.180 33.264 1.00 94.38 465 GLY A N 1
ATOM 3699 C CA . GLY A 1 465 ? 0.172 16.880 33.584 1.00 94.38 465 GLY A CA 1
ATOM 3700 C C . GLY A 1 465 ? 1.066 15.963 34.428 1.00 94.38 465 GLY A C 1
ATOM 3701 O O . GLY A 1 465 ? 0.617 14.889 34.831 1.00 94.38 465 GLY A O 1
ATOM 3702 N N . TYR A 1 466 ? 2.320 16.343 34.692 1.00 97.12 466 TYR A N 1
ATOM 3703 C CA . TYR A 1 466 ? 3.264 15.546 35.468 1.00 97.12 466 TYR A CA 1
ATOM 3704 C C . TYR A 1 466 ? 3.397 16.058 36.904 1.00 97.12 466 TYR A C 1
ATOM 3706 O O . TYR A 1 466 ? 3.999 17.092 37.171 1.00 97.12 466 TYR A O 1
ATOM 3714 N N . THR A 1 467 ? 2.853 15.301 37.854 1.00 95.38 467 THR A N 1
ATOM 3715 C CA . THR A 1 467 ? 2.890 15.647 39.289 1.00 95.38 467 THR A CA 1
ATOM 3716 C C . THR A 1 467 ? 4.101 15.082 40.049 1.00 95.38 467 THR A C 1
ATOM 3718 O O . THR A 1 467 ? 4.259 15.369 41.235 1.00 95.38 467 THR A O 1
ATOM 3721 N N . GLY A 1 468 ? 4.980 14.314 39.392 1.00 93.06 468 GLY A N 1
ATOM 3722 C CA . GLY A 1 468 ? 6.145 13.673 40.016 1.00 93.06 468 GLY A CA 1
ATOM 3723 C C . GLY A 1 468 ? 5.814 12.420 40.840 1.00 93.06 468 GLY A C 1
ATOM 3724 O O . GLY A 1 468 ? 4.814 11.741 40.584 1.00 93.06 468 GLY A O 1
ATOM 3725 N N . GLY A 1 469 ? 6.671 12.128 41.824 1.00 94.56 469 GLY A N 1
ATOM 3726 C CA . GLY A 1 469 ? 6.616 10.957 42.711 1.00 94.56 469 GLY A CA 1
ATOM 3727 C C . GLY A 1 469 ? 7.712 9.930 42.406 1.00 94.56 469 GLY A C 1
ATOM 3728 O O . GLY A 1 469 ? 8.464 10.105 41.453 1.00 94.56 469 GLY A O 1
ATOM 3729 N N . ASP A 1 470 ? 7.777 8.855 43.197 1.00 95.88 470 ASP A N 1
ATOM 3730 C CA . ASP A 1 470 ? 8.768 7.780 43.025 1.00 95.88 470 ASP A CA 1
ATOM 3731 C C . ASP A 1 470 ? 8.699 7.184 41.616 1.00 95.88 470 ASP A C 1
ATOM 3733 O O . ASP A 1 470 ? 7.612 6.845 41.154 1.00 95.88 470 ASP A O 1
ATOM 3737 N N . ASP A 1 471 ? 9.821 7.045 40.929 1.00 97.62 471 ASP A N 1
ATOM 3738 C CA . ASP A 1 471 ? 9.906 6.385 39.622 1.00 97.62 471 ASP A CA 1
ATOM 3739 C C . ASP A 1 471 ? 10.965 5.277 39.694 1.00 97.62 471 ASP A C 1
ATOM 3741 O O . ASP A 1 471 ? 11.590 5.061 40.737 1.00 97.62 471 ASP A O 1
ATOM 3745 N N . VAL A 1 472 ? 11.143 4.545 38.602 1.00 97.88 472 VAL A N 1
ATOM 3746 C CA . VAL A 1 472 ? 12.253 3.600 38.469 1.00 97.88 472 VAL A CA 1
ATOM 3747 C C . VAL A 1 472 ? 13.594 4.347 38.351 1.00 97.88 472 VAL A C 1
ATOM 3749 O O . VAL A 1 472 ? 13.603 5.507 37.931 1.00 97.88 472 VAL A O 1
ATOM 3752 N N . PRO A 1 473 ? 14.725 3.704 38.691 1.00 97.88 473 PRO A N 1
ATOM 3753 C CA . PRO A 1 473 ? 16.058 4.253 38.443 1.00 97.88 473 PRO A CA 1
ATOM 3754 C C . PRO A 1 473 ? 16.284 4.678 36.983 1.00 97.88 473 PRO A C 1
ATOM 3756 O O . PRO A 1 473 ? 15.682 4.120 36.061 1.00 97.88 473 PRO A O 1
ATOM 3759 N N . ASP A 1 474 ? 17.168 5.654 36.769 1.00 96.25 474 ASP A N 1
ATOM 3760 C CA . ASP A 1 474 ? 17.459 6.223 35.442 1.00 96.25 474 ASP A CA 1
ATOM 3761 C C . ASP A 1 474 ? 18.089 5.209 34.463 1.00 96.25 474 ASP A C 1
ATOM 3763 O O . ASP A 1 474 ? 18.026 5.413 33.252 1.00 96.25 474 ASP A O 1
ATOM 3767 N N . ASP A 1 475 ? 18.669 4.119 34.975 1.00 96.19 475 ASP A N 1
ATOM 3768 C CA . ASP A 1 475 ? 19.272 3.006 34.230 1.00 96.19 475 ASP A CA 1
ATOM 3769 C C . ASP A 1 475 ? 18.322 1.808 34.030 1.00 96.19 475 ASP A C 1
ATOM 3771 O O . ASP A 1 475 ? 18.717 0.775 33.492 1.00 96.19 475 ASP A O 1
ATOM 3775 N N . SER A 1 476 ? 17.057 1.922 34.443 1.00 97.56 476 SER A N 1
ATOM 3776 C CA . SER A 1 476 ? 16.068 0.858 34.264 1.00 97.56 476 SER A CA 1
ATOM 3777 C C . SER A 1 476 ? 15.649 0.697 32.797 1.00 97.56 476 SER A C 1
ATOM 3779 O O . SER A 1 476 ? 15.204 1.655 32.165 1.00 97.56 476 SER A O 1
ATOM 3781 N N . GLU A 1 477 ? 15.638 -0.545 32.298 1.00 96.56 477 GLU A N 1
ATOM 3782 C CA . GLU A 1 477 ? 15.093 -0.926 30.975 1.00 96.56 477 GLU A CA 1
ATOM 3783 C C . GLU A 1 477 ? 13.646 -0.446 30.751 1.00 96.56 477 GLU A C 1
ATOM 3785 O O . GLU A 1 477 ? 13.201 -0.243 29.621 1.00 96.56 477 GLU A O 1
ATOM 3790 N N . ALA A 1 478 ? 12.894 -0.210 31.832 1.00 97.62 478 ALA A N 1
ATOM 3791 C CA . ALA A 1 478 ? 11.520 0.264 31.756 1.00 97.62 478 ALA A CA 1
ATOM 3792 C C . ALA A 1 478 ? 11.387 1.610 31.015 1.00 97.62 478 ALA A C 1
ATOM 3794 O O . ALA A 1 478 ? 10.316 1.899 30.480 1.00 97.62 478 ALA A O 1
ATOM 3795 N N . TRP A 1 479 ? 12.439 2.437 30.966 1.00 97.12 479 TRP A N 1
ATOM 3796 C CA . TRP A 1 479 ? 12.440 3.685 30.194 1.00 97.12 479 TRP A CA 1
ATOM 3797 C C . TRP A 1 479 ? 12.284 3.464 28.688 1.00 97.12 479 TRP A C 1
ATOM 3799 O O . TRP A 1 479 ? 11.609 4.260 28.034 1.00 97.12 479 TRP A O 1
ATOM 3809 N N . GLU A 1 480 ? 12.850 2.381 28.158 1.00 93.88 480 GLU A N 1
ATOM 3810 C CA . GLU A 1 480 ? 12.765 2.023 26.740 1.00 93.88 480 GLU A CA 1
ATOM 3811 C C . GLU A 1 480 ? 11.454 1.284 26.437 1.00 93.88 480 GLU A C 1
ATOM 3813 O O . GLU A 1 480 ? 10.780 1.554 25.441 1.00 93.88 480 GLU A O 1
ATOM 3818 N N . GLU A 1 481 ? 11.039 0.410 27.352 1.00 95.88 481 GLU A N 1
ATOM 3819 C CA . GLU A 1 481 ? 9.890 -0.481 27.169 1.00 95.88 481 GLU A CA 1
ATOM 3820 C C . GLU A 1 481 ? 8.532 0.204 27.408 1.00 95.88 481 GLU A C 1
ATOM 3822 O O . GLU A 1 481 ? 7.521 -0.141 26.794 1.00 95.88 481 GLU A O 1
ATOM 3827 N N . CYS A 1 482 ? 8.473 1.198 28.300 1.00 97.00 482 CYS A N 1
ATOM 3828 C CA . CYS A 1 482 ? 7.226 1.852 28.713 1.00 97.00 482 CYS A CA 1
ATOM 3829 C C . CYS A 1 482 ? 7.053 3.239 28.080 1.00 97.00 482 CYS A C 1
ATOM 3831 O O . CYS A 1 482 ? 6.946 4.247 28.785 1.00 97.00 482 CYS A O 1
ATOM 3833 N N . THR A 1 483 ? 6.982 3.294 26.750 1.00 94.44 483 THR A N 1
ATOM 3834 C CA . THR A 1 483 ? 6.853 4.550 25.994 1.00 94.44 483 THR A CA 1
ATOM 3835 C C . THR A 1 483 ? 5.432 4.798 25.477 1.00 94.44 483 THR A C 1
ATOM 3837 O O . THR A 1 483 ? 4.714 3.901 25.032 1.00 94.44 483 THR A O 1
ATOM 3840 N N . ALA A 1 484 ? 4.983 6.051 25.551 1.00 93.25 484 ALA A N 1
ATOM 3841 C CA . ALA A 1 484 ? 3.704 6.487 25.009 1.00 93.25 484 ALA A CA 1
ATOM 3842 C C . ALA A 1 484 ? 3.753 6.690 23.492 1.00 93.25 484 ALA A C 1
ATOM 3844 O O . ALA A 1 484 ? 4.706 7.258 22.955 1.00 93.25 484 ALA A O 1
ATOM 3845 N N . THR A 1 485 ? 2.650 6.360 22.814 1.00 82.00 485 THR A N 1
ATOM 3846 C CA . THR A 1 485 ? 2.410 6.762 21.421 1.00 82.00 485 THR A CA 1
ATOM 3847 C C . THR A 1 485 ? 1.466 7.969 21.367 1.00 82.00 485 THR A C 1
ATOM 3849 O O . THR A 1 485 ? 0.326 7.900 21.827 1.00 82.00 485 THR A O 1
ATOM 3852 N N . VAL A 1 486 ? 1.919 9.085 20.784 1.00 84.12 486 VAL A N 1
ATOM 3853 C CA . VAL A 1 486 ? 1.185 10.375 20.740 1.00 84.12 486 VAL A CA 1
ATOM 3854 C C . VAL A 1 486 ? 0.259 10.553 19.531 1.00 84.12 486 VAL A C 1
ATOM 3856 O O . VAL A 1 486 ? -0.338 11.620 19.362 1.00 84.12 486 VAL A O 1
ATOM 3859 N N . THR A 1 487 ? 0.118 9.517 18.705 1.00 74.06 487 THR A N 1
ATOM 3860 C CA . THR A 1 487 ? -0.699 9.545 17.482 1.00 74.06 487 THR A CA 1
ATOM 3861 C C . THR A 1 487 ? -2.200 9.428 17.769 1.00 74.06 487 THR A C 1
ATOM 3863 O O . THR A 1 487 ? -3.027 9.854 16.967 1.00 74.06 487 THR A O 1
ATOM 3866 N N . HIS A 1 488 ? -2.587 8.864 18.918 1.00 77.12 488 HIS A N 1
ATOM 3867 C CA . HIS A 1 488 ? -3.989 8.656 19.280 1.00 77.12 488 HIS A CA 1
ATOM 3868 C C . HIS A 1 488 ? -4.541 9.810 20.135 1.00 77.12 488 HIS A C 1
ATOM 3870 O O . HIS A 1 488 ? -3.863 10.304 21.031 1.00 77.12 488 HIS A O 1
ATOM 3876 N N . ARG A 1 489 ? -5.817 10.188 19.940 1.00 76.25 489 ARG A N 1
ATOM 3877 C CA . ARG A 1 489 ? -6.496 11.255 20.719 1.00 76.25 489 ARG A CA 1
ATOM 3878 C C . ARG A 1 489 ? -6.485 11.007 22.232 1.00 76.25 489 ARG A C 1
ATOM 3880 O O . ARG A 1 489 ? -6.505 11.950 23.013 1.00 76.25 489 ARG A O 1
ATOM 3887 N N . ASN A 1 490 ? -6.474 9.737 22.630 1.00 80.38 490 ASN A N 1
ATOM 3888 C CA . ASN A 1 490 ? -6.291 9.304 24.012 1.00 80.38 490 ASN A CA 1
ATOM 3889 C C . ASN A 1 490 ? -5.038 8.427 24.074 1.00 80.38 490 ASN A C 1
ATOM 3891 O O . ASN A 1 490 ? -5.171 7.208 23.922 1.00 80.38 490 ASN A O 1
ATOM 3895 N N . PRO A 1 491 ? -3.843 9.018 24.219 1.00 87.88 491 PRO A N 1
ATOM 3896 C CA . PRO A 1 491 ? -2.606 8.262 24.285 1.00 87.88 491 PRO A CA 1
ATOM 3897 C C . PRO A 1 491 ? -2.644 7.230 25.416 1.00 87.88 491 PRO A C 1
ATOM 3899 O O . PRO A 1 491 ? -3.176 7.475 26.508 1.00 87.88 491 PRO A O 1
ATOM 3902 N N . LEU A 1 492 ? -2.078 6.064 25.136 1.00 93.94 492 LEU A N 1
ATOM 3903 C CA . LEU A 1 492 ? -1.864 4.997 26.102 1.00 93.94 492 LEU A CA 1
ATOM 3904 C C . LEU A 1 492 ? -0.396 4.583 26.067 1.00 93.94 492 LEU A C 1
ATOM 3906 O O . LEU A 1 492 ? 0.304 4.835 25.085 1.00 93.94 492 LEU A O 1
ATOM 3910 N N . VAL A 1 493 ? 0.043 3.955 27.150 1.00 96.81 493 VAL A N 1
ATOM 3911 C CA . VAL A 1 493 ? 1.361 3.331 27.252 1.00 96.81 493 VAL A CA 1
ATOM 3912 C C . VAL A 1 493 ? 1.109 1.843 27.343 1.00 96.81 493 VAL A C 1
ATOM 3914 O O . VAL A 1 493 ? 0.440 1.383 28.272 1.00 96.81 493 VAL A O 1
ATOM 391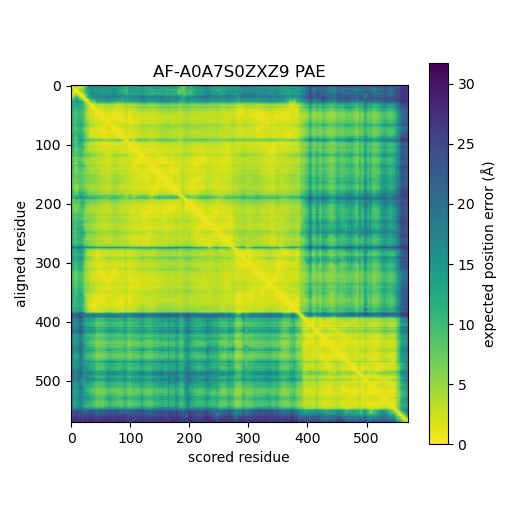7 N N . SER A 1 494 ? 1.579 1.097 26.355 1.00 95.00 494 SER A N 1
ATOM 3918 C CA . SER A 1 494 ? 1.435 -0.354 26.307 1.00 95.00 494 SER A CA 1
ATOM 3919 C C . SER A 1 494 ? 2.800 -0.996 26.213 1.00 95.00 494 SER A C 1
ATOM 3921 O O . SER A 1 494 ? 3.600 -0.581 25.384 1.00 95.00 494 SER A O 1
ATOM 3923 N N . PHE A 1 495 ? 3.012 -2.041 26.998 1.00 96.62 495 PHE A N 1
ATOM 3924 C CA . PHE A 1 495 ? 4.222 -2.850 26.954 1.00 96.62 495 PHE A CA 1
ATOM 3925 C C . PHE A 1 495 ? 3.860 -4.333 27.077 1.00 96.62 495 PHE A C 1
ATOM 3927 O O . PHE A 1 495 ? 2.728 -4.696 27.436 1.00 96.62 495 PHE A O 1
ATOM 3934 N N . ARG A 1 496 ? 4.816 -5.208 26.766 1.00 95.25 496 ARG A N 1
ATOM 3935 C CA . ARG A 1 496 ? 4.703 -6.653 26.990 1.00 95.25 496 ARG A CA 1
ATOM 3936 C C . ARG A 1 496 ? 5.819 -7.099 27.915 1.00 95.25 496 ARG A C 1
ATOM 3938 O O . ARG A 1 496 ? 6.967 -6.766 27.679 1.00 95.25 496 ARG A O 1
ATOM 3945 N N . TYR A 1 497 ? 5.468 -7.879 28.929 1.00 94.75 497 TYR A N 1
ATOM 3946 C CA . TYR A 1 497 ? 6.439 -8.535 29.794 1.00 94.75 497 TYR A CA 1
ATOM 3947 C C . TYR A 1 497 ? 6.225 -10.048 29.692 1.00 94.75 497 TYR A C 1
ATOM 3949 O O . TYR A 1 497 ? 5.189 -10.564 30.125 1.00 94.75 497 TYR A O 1
ATOM 3957 N N . GLY A 1 498 ? 7.139 -10.746 29.011 1.00 93.38 498 GLY A N 1
ATOM 3958 C CA . GLY A 1 498 ? 6.891 -12.106 28.516 1.00 93.38 498 GLY A CA 1
ATOM 3959 C C . GLY A 1 498 ? 5.646 -12.156 27.617 1.00 93.38 498 GLY A C 1
ATOM 3960 O O . GLY A 1 498 ? 5.442 -11.289 26.767 1.00 93.38 498 GLY A O 1
ATOM 3961 N N . ASP A 1 499 ? 4.756 -13.120 27.859 1.00 88.88 499 ASP A N 1
ATOM 3962 C CA . ASP A 1 499 ? 3.486 -13.259 27.126 1.00 88.88 499 ASP A CA 1
ATOM 3963 C C . ASP A 1 499 ? 2.347 -12.382 27.680 1.00 88.88 499 ASP A C 1
ATOM 3965 O O . ASP A 1 499 ? 1.200 -12.463 27.230 1.00 88.88 499 ASP A O 1
ATOM 3969 N N . SER A 1 500 ? 2.624 -11.534 28.675 1.00 88.56 500 SER A N 1
ATOM 3970 C CA . SER A 1 500 ? 1.609 -10.706 29.326 1.00 88.56 500 SER A CA 1
ATOM 3971 C C . SER A 1 500 ? 1.570 -9.289 28.747 1.00 88.56 500 SER A C 1
ATOM 3973 O O . SER A 1 500 ? 2.397 -8.456 29.115 1.00 88.56 500 SER A O 1
ATOM 3975 N N . PRO A 1 501 ? 0.573 -8.943 27.906 1.00 94.81 501 PRO A N 1
ATOM 3976 C CA . PRO A 1 501 ? 0.354 -7.556 27.518 1.00 94.81 501 PRO A CA 1
ATOM 3977 C C . PRO A 1 501 ? -0.202 -6.755 28.699 1.00 94.81 501 PRO A C 1
ATOM 3979 O O . PRO A 1 501 ? -1.116 -7.218 29.405 1.00 94.81 501 PRO A O 1
ATOM 3982 N N . PHE A 1 502 ? 0.313 -5.540 28.873 1.00 97.25 502 PHE A N 1
ATOM 3983 C CA . PHE A 1 502 ? -0.091 -4.602 29.914 1.00 97.25 502 PHE A CA 1
ATOM 3984 C C . PHE A 1 502 ? -0.238 -3.184 29.352 1.00 97.25 502 PHE A C 1
ATOM 3986 O O . PHE A 1 502 ? 0.374 -2.833 28.345 1.00 97.25 502 PHE A O 1
ATOM 3993 N N . GLN A 1 503 ? -1.085 -2.369 29.986 1.00 96.81 503 GLN A N 1
ATOM 3994 C CA . GLN A 1 503 ? -1.283 -0.982 29.571 1.00 96.81 503 GLN A CA 1
ATOM 3995 C C . GLN A 1 503 ? -1.626 -0.052 30.734 1.00 96.81 503 GLN A C 1
ATOM 3997 O O . GLN A 1 503 ? -2.290 -0.448 31.706 1.00 96.81 503 GLN A O 1
ATOM 4002 N N . THR A 1 504 ? -1.250 1.211 30.567 1.00 96.81 504 THR A N 1
ATOM 4003 C CA . THR A 1 504 ? -1.698 2.353 31.358 1.00 96.81 504 THR A CA 1
ATOM 4004 C C . THR A 1 504 ? -2.294 3.418 30.434 1.00 96.81 504 THR A C 1
ATOM 4006 O O . THR A 1 504 ? -1.977 3.497 29.248 1.00 96.81 504 THR A O 1
ATOM 4009 N N . THR A 1 505 ? -3.216 4.230 30.950 1.00 93.81 505 THR A N 1
ATOM 4010 C CA . THR A 1 505 ? -3.917 5.242 30.143 1.00 93.81 505 THR A CA 1
ATOM 4011 C C . THR A 1 505 ? -3.729 6.635 30.715 1.00 93.81 505 THR A C 1
ATOM 4013 O O . THR A 1 505 ? -3.824 6.809 31.933 1.00 93.81 505 THR A O 1
ATOM 4016 N N . MET A 1 506 ? -3.564 7.626 29.835 1.00 94.00 506 MET A N 1
ATOM 4017 C CA . MET A 1 506 ? -3.464 9.042 30.204 1.00 94.00 506 MET A CA 1
ATOM 4018 C C . MET A 1 506 ? -4.636 9.505 31.083 1.00 94.00 506 MET A C 1
ATOM 4020 O O . MET A 1 506 ? -4.421 10.175 32.087 1.00 94.00 506 MET A O 1
ATOM 4024 N N . GLY A 1 507 ? -5.872 9.113 30.746 1.00 91.44 507 GLY A N 1
ATOM 4025 C CA . GLY A 1 507 ? -7.070 9.548 31.476 1.00 91.44 507 GLY A CA 1
ATOM 4026 C C . GLY A 1 507 ? -7.108 9.076 32.934 1.00 91.44 507 GLY A C 1
ATOM 4027 O O . GLY A 1 507 ? -7.430 9.855 33.826 1.00 91.44 507 GLY A O 1
ATOM 4028 N N . ALA A 1 508 ? -6.727 7.822 33.194 1.00 92.62 508 ALA A N 1
ATOM 4029 C CA . ALA A 1 508 ? -6.655 7.300 34.560 1.00 92.62 508 ALA A CA 1
ATOM 4030 C C . ALA A 1 508 ? -5.477 7.896 35.350 1.00 92.62 508 ALA A C 1
ATOM 4032 O O . ALA A 1 508 ? -5.608 8.158 36.540 1.00 92.62 508 ALA A O 1
ATOM 4033 N N . ALA A 1 509 ? -4.350 8.155 34.681 1.00 95.12 509 ALA A N 1
ATOM 4034 C CA . ALA A 1 509 ? -3.153 8.710 35.308 1.00 95.12 509 ALA A CA 1
ATOM 4035 C C . ALA A 1 509 ? -3.193 10.240 35.500 1.00 95.12 509 ALA A C 1
ATOM 4037 O O . ALA A 1 509 ? -2.326 10.783 36.172 1.00 95.12 509 ALA A O 1
ATOM 4038 N N . GLY A 1 510 ? -4.158 10.943 34.896 1.00 92.94 510 GLY A N 1
ATOM 4039 C CA . GLY A 1 510 ? -4.257 12.408 34.949 1.00 92.94 510 GLY A CA 1
ATOM 4040 C C . GLY A 1 510 ? -3.282 13.158 34.027 1.00 92.94 510 GLY A C 1
ATOM 4041 O O . GLY A 1 510 ? -3.312 14.383 33.982 1.00 92.94 510 GLY A O 1
ATOM 4042 N N . GLY A 1 511 ? -2.451 12.447 33.262 1.00 94.69 511 GLY A N 1
ATOM 4043 C CA . GLY A 1 511 ? -1.458 13.022 32.356 1.00 94.69 511 GLY A CA 1
ATOM 4044 C C . GLY A 1 511 ? -0.655 11.941 31.632 1.00 94.69 511 GLY A C 1
ATOM 4045 O O . GLY A 1 511 ? -0.610 10.791 32.073 1.00 94.69 511 GLY A O 1
ATOM 4046 N N . LEU A 1 512 ? -0.047 12.285 30.491 1.00 96.31 512 LEU A N 1
ATOM 4047 C CA . LEU A 1 512 ? 0.650 11.299 29.656 1.00 96.31 512 LEU A CA 1
ATOM 4048 C C . LEU A 1 512 ? 1.936 10.796 30.318 1.00 96.31 512 LEU A C 1
ATOM 4050 O O . LEU A 1 512 ? 2.129 9.590 30.443 1.00 96.31 512 LEU A O 1
ATOM 4054 N N . LEU A 1 513 ? 2.760 11.714 30.826 1.00 97.56 513 LEU A N 1
ATOM 4055 C CA . LEU A 1 513 ? 3.988 11.367 31.545 1.00 97.56 513 LEU A CA 1
ATOM 4056 C C . LEU A 1 513 ? 3.696 10.589 32.835 1.00 97.56 513 LEU A C 1
ATOM 4058 O O . LEU A 1 513 ? 4.455 9.695 33.200 1.00 97.56 513 LEU A O 1
ATOM 4062 N N . GLN A 1 514 ? 2.565 10.865 33.499 1.00 97.19 514 GLN A N 1
ATOM 4063 C CA . GLN A 1 514 ? 2.132 10.052 34.639 1.00 97.19 514 GLN A CA 1
ATOM 4064 C C . GLN A 1 514 ? 1.709 8.642 34.219 1.00 97.19 514 GLN A C 1
ATOM 4066 O O . GLN A 1 514 ? 1.962 7.686 34.949 1.00 97.19 514 GLN A O 1
ATOM 4071 N N . ALA A 1 515 ? 1.100 8.475 33.043 1.00 97.25 515 ALA A N 1
ATOM 4072 C CA . ALA A 1 515 ? 0.796 7.145 32.529 1.00 97.25 515 ALA A CA 1
ATOM 4073 C C . ALA A 1 515 ? 2.077 6.344 32.241 1.00 97.25 515 ALA A C 1
ATOM 4075 O O . ALA A 1 515 ? 2.127 5.170 32.611 1.00 97.25 515 ALA A O 1
ATOM 4076 N N . GLU A 1 516 ? 3.107 6.967 31.655 1.00 98.00 516 GLU A N 1
ATOM 4077 C CA . GLU A 1 516 ? 4.416 6.326 31.437 1.00 98.00 516 GLU A CA 1
ATOM 4078 C C . GLU A 1 516 ? 5.091 5.967 32.766 1.00 98.00 516 GLU A C 1
ATOM 4080 O O . GLU A 1 516 ? 5.509 4.826 32.941 1.00 98.00 516 GLU A O 1
ATOM 4085 N N . ARG A 1 517 ? 5.100 6.876 33.750 1.00 98.25 517 ARG A N 1
ATOM 4086 C CA . ARG A 1 517 ? 5.619 6.594 35.100 1.00 98.25 517 ARG A CA 1
ATOM 4087 C C . ARG A 1 517 ? 4.921 5.402 35.754 1.00 98.25 517 ARG A C 1
ATOM 4089 O O . ARG A 1 517 ? 5.572 4.482 36.239 1.00 98.25 517 ARG A O 1
ATOM 4096 N N . VAL A 1 518 ? 3.586 5.373 35.742 1.00 98.19 518 VAL A N 1
ATOM 4097 C CA . VAL A 1 518 ? 2.829 4.231 36.283 1.00 98.19 518 VAL A CA 1
ATOM 4098 C C . VAL A 1 518 ? 3.158 2.944 35.519 1.00 98.19 518 VAL A C 1
ATOM 4100 O O . VAL A 1 518 ? 3.243 1.887 36.140 1.00 98.19 518 VAL A O 1
ATOM 4103 N N . ALA A 1 519 ? 3.365 3.012 34.199 1.00 98.31 519 ALA A N 1
ATOM 4104 C CA . ALA A 1 519 ? 3.759 1.851 33.404 1.00 98.31 519 ALA A CA 1
ATOM 4105 C C . ALA A 1 519 ? 5.147 1.334 33.807 1.00 98.31 519 ALA A C 1
ATOM 4107 O O . ALA A 1 519 ? 5.273 0.137 34.051 1.00 98.31 519 ALA A O 1
ATOM 4108 N N . ARG A 1 520 ? 6.138 2.219 33.987 1.00 98.56 520 ARG A N 1
ATOM 4109 C CA . ARG A 1 520 ? 7.489 1.856 34.445 1.00 98.56 520 ARG A CA 1
ATOM 4110 C C . ARG A 1 520 ? 7.492 1.206 35.823 1.00 98.56 520 ARG A C 1
ATOM 4112 O O . ARG A 1 520 ? 8.110 0.164 36.018 1.00 98.56 520 ARG A O 1
ATOM 4119 N N . LEU A 1 521 ? 6.725 1.752 36.767 1.00 98.50 521 LEU A N 1
ATOM 4120 C CA . LEU A 1 521 ? 6.557 1.143 38.090 1.00 98.50 521 LEU A CA 1
ATOM 4121 C C . LEU A 1 521 ? 5.910 -0.250 38.004 1.00 98.50 521 LEU A C 1
ATOM 4123 O O . LEU A 1 521 ? 6.288 -1.161 38.739 1.00 98.50 521 LEU A O 1
ATOM 4127 N N . CYS A 1 522 ? 4.950 -0.440 37.093 1.00 98.38 522 CYS A N 1
ATOM 4128 C CA . CYS A 1 522 ? 4.349 -1.751 36.837 1.00 98.38 522 CYS A CA 1
ATOM 4129 C C . CYS A 1 522 ? 5.346 -2.728 36.193 1.00 98.38 522 CYS A C 1
ATOM 4131 O O . CYS A 1 522 ? 5.356 -3.899 36.564 1.00 98.38 522 CYS A O 1
ATOM 4133 N N . TRP A 1 523 ? 6.198 -2.259 35.278 1.00 98.25 523 TRP A N 1
ATOM 4134 C CA . TRP A 1 523 ? 7.287 -3.046 34.693 1.00 98.25 523 TRP A CA 1
ATOM 4135 C C . TRP A 1 523 ? 8.268 -3.533 35.760 1.00 98.25 523 TRP A C 1
ATOM 4137 O O . TRP A 1 523 ? 8.519 -4.730 35.871 1.00 98.25 523 TRP A O 1
ATOM 4147 N N . ALA A 1 524 ? 8.749 -2.631 36.621 1.00 98.25 524 ALA A N 1
ATOM 4148 C CA . ALA A 1 524 ? 9.624 -2.996 37.732 1.00 98.25 524 ALA A CA 1
ATOM 4149 C C . ALA A 1 524 ? 8.951 -3.998 38.688 1.00 98.25 524 ALA A C 1
ATOM 4151 O O . ALA A 1 524 ? 9.600 -4.905 39.208 1.00 98.25 524 ALA A O 1
ATOM 4152 N N . LYS A 1 525 ? 7.630 -3.887 38.889 1.00 98.19 525 LYS A N 1
ATOM 4153 C CA . LYS A 1 525 ? 6.869 -4.850 39.695 1.00 98.19 525 LYS A CA 1
ATOM 4154 C C . LYS A 1 525 ? 6.817 -6.239 39.050 1.00 98.19 525 LYS A C 1
ATOM 4156 O O . LYS A 1 525 ? 6.927 -7.229 39.767 1.00 98.19 525 LYS A O 1
ATOM 4161 N N . PHE A 1 526 ? 6.717 -6.318 37.723 1.00 98.25 526 PHE A N 1
ATOM 4162 C CA . PHE A 1 526 ? 6.864 -7.581 36.995 1.00 98.25 526 PHE A CA 1
ATOM 4163 C C . PHE A 1 526 ? 8.275 -8.168 37.126 1.00 98.25 526 PHE A C 1
ATOM 4165 O O . PHE A 1 526 ? 8.401 -9.360 37.389 1.00 98.25 526 PHE A O 1
ATOM 4172 N N . GLN A 1 527 ? 9.327 -7.346 37.024 1.00 97.56 527 GLN A N 1
ATOM 4173 C CA . GLN A 1 527 ? 10.719 -7.793 37.214 1.00 97.56 527 GLN A CA 1
ATOM 4174 C C . GLN A 1 527 ? 10.977 -8.375 38.613 1.00 97.56 527 GLN A C 1
ATOM 4176 O O . GLN A 1 527 ? 11.829 -9.243 38.775 1.00 97.56 527 GLN A O 1
ATOM 4181 N N . GLN A 1 528 ? 10.198 -7.963 39.616 1.00 97.88 528 GLN A N 1
ATOM 4182 C CA . GLN A 1 528 ? 10.220 -8.536 40.968 1.00 97.88 528 GLN A CA 1
ATOM 4183 C C . GLN A 1 528 ? 9.483 -9.886 41.086 1.00 97.88 528 GLN A C 1
ATOM 4185 O O . GLN A 1 528 ? 9.335 -10.403 42.191 1.00 97.88 528 GLN A O 1
ATOM 4190 N N . GLY A 1 529 ? 8.993 -10.454 39.980 1.00 97.50 529 GLY A N 1
ATOM 4191 C CA . GLY A 1 529 ? 8.284 -11.734 39.951 1.00 97.50 529 GLY A CA 1
ATOM 4192 C C . GLY A 1 529 ? 6.793 -11.650 40.287 1.00 97.50 529 GLY A C 1
ATOM 4193 O O . GLY A 1 529 ? 6.155 -12.689 40.448 1.00 97.50 529 GLY A O 1
ATOM 4194 N N . ALA A 1 530 ? 6.221 -10.444 40.387 1.00 97.81 530 ALA A N 1
ATOM 4195 C CA . ALA A 1 530 ? 4.791 -10.293 40.631 1.00 97.81 530 ALA A CA 1
ATOM 4196 C C . ALA A 1 530 ? 3.977 -10.757 39.415 1.00 97.81 530 ALA A C 1
ATOM 4198 O O . ALA A 1 530 ? 4.334 -10.511 38.259 1.00 97.81 530 ALA A O 1
ATOM 4199 N N . ASN A 1 531 ? 2.846 -11.403 39.672 1.00 97.12 531 ASN A N 1
ATOM 4200 C CA . ASN A 1 531 ? 1.957 -11.857 38.614 1.00 97.12 531 ASN A CA 1
ATOM 4201 C C . ASN A 1 531 ? 1.085 -10.707 38.070 1.00 97.12 531 ASN A C 1
ATOM 4203 O O . ASN A 1 531 ? 0.989 -9.616 38.635 1.00 97.12 531 ASN A O 1
ATOM 4207 N N . LYS A 1 532 ? 0.404 -10.950 36.944 1.00 96.25 532 LYS A N 1
ATOM 4208 C CA . LYS A 1 532 ? -0.397 -9.928 36.252 1.00 96.25 532 LYS A CA 1
ATOM 4209 C C . LYS A 1 532 ? -1.489 -9.304 37.125 1.00 96.25 532 LYS A C 1
ATOM 4211 O O . LYS A 1 532 ? -1.760 -8.115 36.970 1.00 96.25 532 LYS A O 1
ATOM 4216 N N . GLU A 1 533 ? -2.127 -10.078 37.997 1.00 97.19 533 GLU A N 1
ATOM 4217 C CA . GLU A 1 533 ? -3.193 -9.588 38.874 1.00 97.19 533 GLU A CA 1
ATOM 4218 C C . GLU A 1 533 ? -2.633 -8.650 39.949 1.00 97.19 533 GLU A C 1
ATOM 4220 O O . GLU A 1 533 ? -3.145 -7.547 40.143 1.00 97.19 533 GLU A O 1
ATOM 4225 N N . GLU A 1 534 ? -1.514 -9.027 40.568 1.00 97.75 534 GLU A N 1
ATOM 4226 C CA . GLU A 1 534 ? -0.804 -8.193 41.542 1.00 97.75 534 GLU A CA 1
ATOM 4227 C C . GLU A 1 534 ? -0.366 -6.860 40.927 1.00 97.75 534 GLU A C 1
ATOM 4229 O O . GLU A 1 534 ? -0.583 -5.798 41.518 1.00 97.75 534 GLU A O 1
ATOM 4234 N N . VAL A 1 535 ? 0.181 -6.886 39.706 1.00 97.94 535 VAL A N 1
ATOM 4235 C CA . VAL A 1 535 ? 0.581 -5.662 38.998 1.00 97.94 535 VAL A CA 1
ATOM 4236 C C . VAL A 1 535 ? -0.633 -4.812 38.602 1.00 97.94 535 VAL A C 1
ATOM 4238 O O . VAL A 1 535 ? -0.575 -3.583 38.666 1.00 97.94 535 VAL A O 1
ATOM 4241 N N . GLN A 1 536 ? -1.771 -5.420 38.246 1.00 97.50 536 GLN A N 1
ATOM 4242 C CA . GLN A 1 536 ? -3.011 -4.675 37.989 1.00 97.50 536 GLN A CA 1
ATOM 4243 C C . GLN A 1 536 ? -3.545 -3.983 39.245 1.00 97.50 536 GLN A C 1
ATOM 4245 O O . GLN A 1 536 ? -3.947 -2.819 39.165 1.00 97.50 536 GLN A O 1
ATOM 4250 N N . ASN A 1 537 ? -3.531 -4.667 40.389 1.00 97.31 537 ASN A N 1
ATOM 4251 C CA . ASN A 1 537 ? -3.936 -4.089 41.668 1.00 97.31 537 ASN A CA 1
ATOM 4252 C C . ASN A 1 537 ? -3.015 -2.928 42.049 1.00 97.31 537 ASN A C 1
ATOM 4254 O O . ASN A 1 537 ? -3.494 -1.825 42.319 1.00 97.31 537 ASN A O 1
ATOM 4258 N N . TYR A 1 538 ? -1.702 -3.129 41.922 1.00 98.06 538 TYR A N 1
ATOM 4259 C CA . TYR A 1 538 ? -0.705 -2.089 42.147 1.00 98.06 538 TYR A CA 1
ATOM 4260 C C . TYR A 1 538 ? -0.925 -0.858 41.250 1.00 98.06 538 TYR A C 1
ATOM 4262 O O . TYR A 1 538 ? -0.971 0.269 41.745 1.00 98.06 538 TYR A O 1
ATOM 4270 N N . ARG A 1 539 ? -1.170 -1.053 39.946 1.00 97.75 539 ARG A N 1
ATOM 4271 C CA . ARG A 1 539 ? -1.521 0.029 39.008 1.00 97.75 539 ARG A CA 1
ATOM 4272 C C . ARG A 1 539 ? -2.756 0.805 39.464 1.00 97.75 539 ARG A C 1
ATOM 4274 O O . ARG A 1 539 ? -2.769 2.033 39.413 1.00 97.75 539 ARG A O 1
ATOM 4281 N N . ASN A 1 540 ? -3.810 0.101 39.869 1.00 95.75 540 ASN A N 1
ATOM 4282 C CA . ASN A 1 540 ? -5.063 0.732 40.276 1.00 95.75 540 ASN A CA 1
ATOM 4283 C C . ASN A 1 540 ? -4.873 1.572 41.547 1.00 95.75 540 ASN A C 1
ATOM 4285 O O . ASN A 1 540 ? -5.445 2.656 41.655 1.00 95.75 540 ASN A O 1
ATOM 4289 N N . ASP A 1 541 ? -4.039 1.117 42.479 1.00 96.38 541 ASP A N 1
ATOM 4290 C CA . ASP A 1 541 ? -3.712 1.884 43.679 1.00 96.38 541 ASP A CA 1
ATOM 4291 C C . ASP A 1 541 ? -2.843 3.107 43.368 1.00 96.38 541 ASP A C 1
ATOM 4293 O O . ASP A 1 541 ? -3.061 4.171 43.950 1.00 96.38 541 ASP A O 1
ATOM 4297 N N . LEU A 1 542 ? -1.927 3.014 42.397 1.00 96.75 542 LEU A N 1
ATOM 4298 C CA . LEU A 1 542 ? -1.212 4.182 41.875 1.00 96.75 542 LEU A CA 1
ATOM 4299 C C . LEU A 1 542 ? -2.179 5.202 41.256 1.00 96.75 542 LEU A C 1
ATOM 4301 O O . LEU A 1 542 ? -2.077 6.391 41.553 1.00 96.75 542 LEU A O 1
ATOM 4305 N N . TYR A 1 543 ? -3.161 4.759 40.466 1.00 95.62 543 TYR A N 1
ATOM 4306 C CA . TYR A 1 543 ? -4.180 5.656 39.911 1.00 95.62 543 TYR A CA 1
ATOM 4307 C C . TYR A 1 543 ? -5.007 6.358 40.983 1.00 95.62 543 TYR A C 1
ATOM 4309 O O . TYR A 1 543 ? -5.178 7.571 40.898 1.00 95.62 543 TYR A O 1
ATOM 4317 N N . LYS A 1 544 ? -5.462 5.641 42.018 1.00 94.56 544 LYS A N 1
ATOM 4318 C CA . LYS A 1 544 ? -6.198 6.253 43.139 1.00 94.56 544 LYS A CA 1
ATOM 4319 C C . LYS A 1 544 ? -5.378 7.339 43.838 1.00 94.56 544 LYS A C 1
ATOM 4321 O O . LYS A 1 544 ? -5.938 8.352 44.240 1.00 94.56 544 LYS A O 1
ATOM 4326 N N . LYS A 1 545 ? -4.064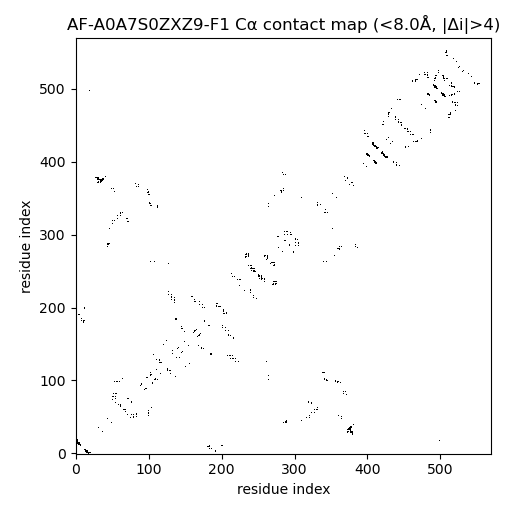 7.132 43.978 1.00 95.25 545 LYS A N 1
ATOM 4327 C CA . LYS A 1 545 ? -3.155 8.102 44.607 1.00 95.25 545 LYS A CA 1
ATOM 4328 C C . LYS A 1 545 ? -2.924 9.335 43.734 1.00 95.25 545 LYS A C 1
ATOM 4330 O O . LYS A 1 545 ? -2.913 10.444 44.252 1.00 95.25 545 LYS A O 1
ATOM 4335 N N . ILE A 1 546 ? -2.721 9.143 42.430 1.00 94.56 546 ILE A N 1
ATOM 4336 C CA . ILE A 1 546 ? -2.356 10.227 41.504 1.00 94.56 546 ILE A CA 1
ATOM 4337 C C . ILE A 1 546 ? -3.583 11.047 41.094 1.00 94.56 546 ILE A C 1
ATOM 4339 O O . ILE A 1 546 ? -3.507 12.269 40.995 1.00 94.56 546 ILE A O 1
ATOM 4343 N N . ASN A 1 547 ? -4.713 10.383 40.856 1.00 90.69 547 ASN A N 1
ATOM 4344 C CA . ASN A 1 547 ? -5.934 11.003 40.363 1.00 90.69 547 ASN A CA 1
ATOM 4345 C C . ASN A 1 547 ? -7.157 10.470 41.135 1.00 90.69 547 ASN A C 1
ATOM 4347 O O . ASN A 1 547 ? -7.949 9.700 40.584 1.00 90.69 547 ASN A O 1
ATOM 4351 N N . PRO A 1 548 ? -7.337 10.867 42.412 1.00 87.31 548 PRO A N 1
ATOM 4352 C CA . PRO A 1 548 ? -8.440 10.382 43.247 1.00 87.31 548 PRO A CA 1
ATOM 4353 C C . PRO A 1 548 ? -9.820 10.764 42.691 1.00 87.31 548 PRO A C 1
ATOM 4355 O O . PRO A 1 548 ? -10.800 10.064 42.931 1.00 87.31 548 PRO A O 1
ATOM 4358 N N . ALA A 1 549 ? -9.892 11.849 41.913 1.00 83.56 549 ALA A N 1
ATOM 4359 C CA . ALA A 1 549 ? -11.096 12.301 41.215 1.00 83.56 549 ALA A CA 1
ATOM 4360 C C . ALA A 1 549 ? -11.258 11.687 39.808 1.00 83.56 549 ALA A C 1
ATOM 4362 O O . ALA A 1 549 ? -12.169 12.064 39.070 1.00 83.56 549 ALA A O 1
ATOM 4363 N N . GLY A 1 550 ? -10.355 10.788 39.408 1.00 73.50 550 GLY A N 1
ATOM 4364 C CA . GLY A 1 550 ? -10.221 10.320 38.036 1.00 73.50 550 GLY A CA 1
ATOM 4365 C C . GLY A 1 550 ? -11.471 9.652 37.475 1.00 73.50 550 GLY A C 1
ATOM 4366 O O . GLY A 1 550 ? -12.284 9.062 38.189 1.00 73.50 550 GLY A O 1
ATOM 4367 N N . THR A 1 551 ? -11.603 9.716 36.147 1.00 63.78 551 THR A N 1
ATOM 4368 C CA . THR A 1 551 ? -12.622 8.981 35.391 1.00 63.78 551 THR A CA 1
ATOM 4369 C C . THR A 1 5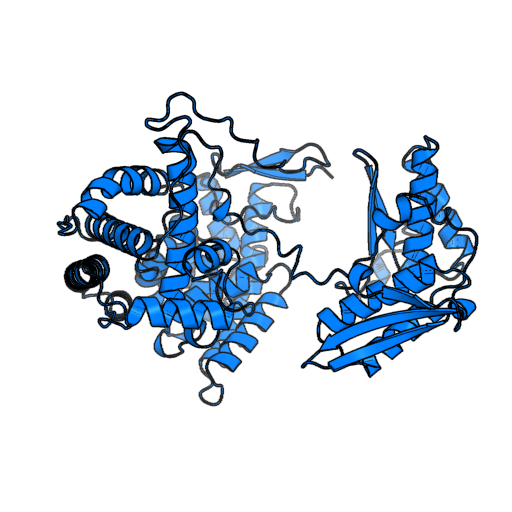51 ? -12.609 7.515 35.800 1.00 63.78 551 THR A C 1
ATOM 4371 O O . THR A 1 551 ? -11.624 6.816 35.556 1.00 63.78 551 THR A O 1
ATOM 4374 N N . ARG A 1 552 ? -13.709 7.059 36.413 1.00 60.91 552 ARG A N 1
ATOM 4375 C CA . ARG A 1 552 ? -13.897 5.658 36.803 1.00 60.91 552 ARG A CA 1
ATOM 4376 C C . ARG A 1 552 ? -13.533 4.737 35.627 1.00 60.91 552 ARG A C 1
ATOM 4378 O O . ARG A 1 552 ? -13.903 5.054 34.488 1.00 60.91 552 ARG A O 1
ATOM 4385 N N . PRO A 1 553 ? -12.824 3.618 35.862 1.00 58.03 553 PRO A N 1
ATOM 4386 C CA . PRO A 1 553 ? -12.462 2.685 34.802 1.00 58.03 553 PRO A CA 1
ATOM 4387 C C . PRO A 1 553 ? -13.702 2.285 33.992 1.00 58.03 553 PRO A C 1
ATOM 4389 O O . PRO A 1 553 ? -14.697 1.835 34.562 1.00 58.03 553 PRO A O 1
ATOM 4392 N N . ARG A 1 554 ? -13.657 2.425 32.659 1.00 50.81 554 ARG A N 1
ATOM 4393 C CA . ARG A 1 554 ? -14.683 1.844 31.773 1.00 50.81 554 ARG A CA 1
ATOM 4394 C C . ARG A 1 554 ? -14.644 0.322 31.947 1.00 50.81 554 ARG A C 1
ATOM 4396 O O . ARG A 1 554 ? -13.787 -0.326 31.359 1.00 50.81 554 ARG A O 1
ATOM 4403 N N . GLY A 1 555 ? -15.533 -0.228 32.769 1.00 52.47 555 GLY A N 1
ATOM 4404 C CA . GLY A 1 555 ? -15.636 -1.672 33.009 1.00 52.47 555 GLY A CA 1
ATOM 4405 C C . GLY A 1 555 ? -16.004 -2.065 34.440 1.00 52.47 555 GLY A C 1
ATOM 4406 O O . GLY A 1 555 ? -16.481 -3.174 34.638 1.00 52.47 555 GLY A O 1
ATOM 4407 N N . GLN A 1 556 ? -15.849 -1.170 35.421 1.00 51.91 556 GLN A N 1
ATOM 4408 C CA . GLN A 1 556 ? -16.525 -1.318 36.712 1.00 51.91 556 GLN A CA 1
ATOM 4409 C C . GLN A 1 556 ? -17.893 -0.646 36.593 1.00 51.91 556 GLN A C 1
ATOM 4411 O O . GLN A 1 556 ? -18.037 0.551 36.839 1.00 51.91 556 GLN A O 1
ATOM 4416 N N . GLU A 1 557 ? -18.877 -1.397 36.098 1.00 44.69 557 GLU A N 1
ATOM 4417 C CA . GLU A 1 557 ? -20.277 -0.999 36.232 1.00 44.69 557 GLU A CA 1
ATOM 4418 C C . GLU A 1 557 ? -20.605 -0.966 37.726 1.00 44.69 557 GLU A C 1
ATOM 4420 O O . GLU A 1 557 ? -20.363 -1.945 38.434 1.00 44.69 557 GLU A O 1
ATOM 4425 N N . ASP A 1 558 ? -21.106 0.172 38.213 1.00 49.41 558 ASP A N 1
ATOM 4426 C CA . ASP A 1 558 ? -21.693 0.235 39.548 1.00 49.41 558 ASP A CA 1
ATOM 4427 C C . ASP A 1 558 ? -22.818 -0.810 39.578 1.00 49.41 558 ASP A C 1
ATOM 4429 O O . ASP A 1 558 ? -23.729 -0.710 38.747 1.00 49.41 558 ASP A O 1
ATOM 4433 N N . PRO A 1 559 ? -22.825 -1.778 40.514 1.00 55.69 559 PRO A N 1
ATOM 4434 C CA . PRO A 1 559 ? -23.890 -2.780 40.617 1.00 55.69 559 PRO A CA 1
ATOM 4435 C C . PRO A 1 559 ? -25.302 -2.190 40.803 1.00 55.69 559 PRO A C 1
ATOM 4437 O O . PRO A 1 559 ? -26.276 -2.933 40.866 1.00 55.69 559 PRO A O 1
ATOM 4440 N N . GLN A 1 560 ? -25.427 -0.863 40.921 1.00 53.31 560 GLN A N 1
ATOM 4441 C CA . GLN A 1 560 ? -26.662 -0.149 41.222 1.00 53.31 560 GLN A CA 1
ATOM 4442 C C . GLN A 1 560 ? -27.124 0.848 40.145 1.00 53.31 560 GLN A C 1
ATOM 4444 O O . GLN A 1 560 ? -28.221 1.392 40.285 1.00 53.31 560 GLN A O 1
ATOM 4449 N N . GLU A 1 561 ? -26.381 1.087 39.053 1.00 47.44 561 GLU A N 1
ATOM 4450 C CA . GLU A 1 561 ? -26.842 2.031 38.020 1.00 47.44 561 GLU A CA 1
ATOM 4451 C C . GLU A 1 561 ? -27.646 1.342 36.907 1.00 47.44 561 GLU A C 1
ATOM 4453 O O . GLU A 1 561 ? -27.127 0.718 35.984 1.00 47.44 561 GLU A O 1
ATOM 4458 N N . ASN A 1 562 ? -28.968 1.485 37.012 1.00 50.00 562 ASN A N 1
ATOM 4459 C CA . ASN A 1 562 ? -29.964 0.928 36.105 1.00 50.00 562 ASN A CA 1
ATOM 4460 C C . ASN A 1 562 ? -29.703 1.345 34.628 1.00 50.00 562 ASN A C 1
ATOM 4462 O O . ASN A 1 562 ? -29.763 2.541 34.311 1.00 50.00 562 ASN A O 1
ATOM 4466 N N . PRO A 1 563 ? -29.479 0.398 33.691 1.00 48.31 563 PRO A N 1
ATOM 4467 C CA . PRO A 1 563 ? -29.086 0.679 32.301 1.00 48.31 563 PRO A CA 1
ATOM 4468 C C . PRO A 1 563 ? -30.121 1.475 31.479 1.00 48.31 563 PRO A C 1
ATOM 4470 O O . PRO A 1 563 ? -29.824 1.935 30.373 1.00 48.31 563 PRO A O 1
ATOM 4473 N N . ALA A 1 564 ? -31.324 1.708 32.013 1.00 54.78 564 ALA A N 1
ATOM 4474 C CA . ALA A 1 564 ? -32.405 2.433 31.348 1.00 54.78 564 ALA A CA 1
ATOM 4475 C C . ALA A 1 564 ? -32.153 3.945 31.136 1.00 54.78 564 ALA A C 1
ATOM 4477 O O . ALA A 1 564 ? -32.782 4.538 30.259 1.00 54.78 564 ALA A O 1
ATOM 4478 N N . LYS A 1 565 ? -31.236 4.592 31.874 1.00 47.88 565 LYS A N 1
ATOM 4479 C CA . LYS A 1 565 ? -31.043 6.061 31.795 1.00 47.88 565 LYS A CA 1
ATOM 4480 C C . LYS A 1 565 ? -30.023 6.555 30.759 1.00 47.88 565 LYS A C 1
ATOM 4482 O O . LYS A 1 565 ? -29.962 7.753 30.510 1.00 47.88 565 LYS A O 1
ATOM 4487 N N . ARG A 1 566 ? -29.263 5.680 30.087 1.00 45.41 566 ARG A N 1
ATOM 4488 C CA . ARG A 1 566 ? -28.245 6.104 29.094 1.00 45.41 566 ARG A CA 1
ATOM 4489 C C . ARG A 1 566 ? -28.778 6.407 27.686 1.00 45.41 566 ARG A C 1
ATOM 4491 O O . ARG A 1 566 ? -27.993 6.688 26.781 1.00 45.41 566 ARG A O 1
ATOM 4498 N N . ARG A 1 567 ? -30.097 6.395 27.465 1.00 47.22 567 ARG A N 1
ATOM 4499 C CA . ARG A 1 567 ? -30.699 6.807 26.187 1.00 47.22 567 ARG A CA 1
ATOM 4500 C C . ARG A 1 567 ? -31.244 8.235 26.264 1.00 47.22 567 ARG A C 1
ATOM 4502 O O . ARG A 1 567 ? -32.317 8.435 26.816 1.00 47.22 567 ARG A O 1
ATOM 4509 N N . ARG A 1 568 ? -30.548 9.136 25.556 1.00 43.31 568 ARG A N 1
ATOM 4510 C CA . ARG A 1 568 ? -30.968 10.434 24.975 1.00 43.31 568 ARG A CA 1
ATOM 4511 C C . ARG A 1 568 ? -30.251 11.656 25.548 1.00 43.31 568 ARG A C 1
ATOM 4513 O O . ARG A 1 568 ? -30.741 12.290 26.468 1.00 43.31 568 ARG A O 1
ATOM 4520 N N . THR A 1 569 ? -29.188 12.034 24.847 1.00 37.81 569 THR A N 1
ATOM 4521 C CA . THR A 1 569 ? -29.005 13.389 24.303 1.00 37.81 569 THR A CA 1
ATOM 4522 C C . THR A 1 569 ? -28.024 13.283 23.134 1.00 37.81 569 THR A C 1
ATOM 4524 O O . THR A 1 569 ? -26.838 13.014 23.312 1.00 37.81 569 THR A O 1
ATOM 4527 N N . LYS A 1 570 ? -28.564 13.389 21.921 1.00 37.75 570 LYS A N 1
ATOM 4528 C CA . LYS A 1 570 ? -27.856 13.817 20.717 1.00 37.75 570 LYS A CA 1
ATOM 4529 C C . LYS A 1 570 ? -28.634 14.995 20.171 1.00 37.75 570 LYS A C 1
ATOM 4531 O O . LYS A 1 570 ? -29.882 14.882 20.206 1.00 37.75 570 LYS A O 1
#

pLDDT: mean 90.95, std 12.94, range [37.75, 98.75]